Protein AF-A0A101XFD3-F1 (afdb_monomer_lite)

Sequence (467 aa):
MIRPYVAYGTVGGNITLNLTSPAVGLLANLFAKGDLVLVNVSRSEAPVAELLLSYAMARGANVVVYGTNGTRFYLIPMLEMPTNSNYTLVGAAAIRTPYRVAVLVGPVSLEGLPNLFRNWLASIETAKGDKPSTNLDPSYQNWDPCYVTYANDFSASQGSNSIYTSGNYIFLWGMQALASQGAHYSYDYGIAAVEDNYGDVFYYDSCILMINHPAISSSSSTVALPAELIGDVAYGYTYSGEVWPGFSVLFYLIGGFDMYKSYEAMGNEVEFNGICYLYTYNAYVADGYGQYEPAPTSSAGSYSIGITLFPEPSISITYTPPSSTGPSISVSTTPYYVNQWQYYAYNITWTFDYTLVSELPNNGVLINGFQVGPSWGAAIFLTNYSPGNTYWFYLPFNAEVETFCWSAWANMVWIVGLATSSSNTVSISIAYFGYPPFQQPNAPSGSWISGYSIQCINGNVSLSGPS

pLDDT: mean 73.15, std 19.69, range [24.78, 98.0]

Structure (mmCIF, N/CA/C/O backbone):
data_AF-A0A101XFD3-F1
#
_entry.id   AF-A0A101XFD3-F1
#
loop_
_atom_site.group_PDB
_atom_site.id
_atom_site.type_symbol
_atom_site.label_atom_id
_atom_site.label_alt_id
_atom_site.label_comp_id
_atom_site.label_asym_id
_atom_site.label_entity_id
_atom_site.label_seq_id
_atom_site.pdbx_PDB_ins_code
_atom_site.Cartn_x
_atom_site.Cartn_y
_atom_site.Cartn_z
_atom_site.occupancy
_atom_site.B_iso_or_equiv
_atom_site.auth_seq_id
_atom_site.auth_comp_id
_atom_site.auth_asym_id
_atom_site.auth_atom_id
_atom_site.pdbx_PDB_model_num
ATOM 1 N N . MET A 1 1 ? 38.709 -18.671 -20.751 1.00 25.09 1 MET A N 1
ATOM 2 C CA . MET A 1 1 ? 39.008 -19.650 -19.683 1.00 25.09 1 MET A CA 1
ATOM 3 C C . MET A 1 1 ? 40.503 -19.581 -19.377 1.00 25.09 1 MET A C 1
ATOM 5 O O . MET A 1 1 ? 41.295 -20.141 -20.121 1.00 25.09 1 MET A O 1
ATOM 9 N N . ILE A 1 2 ? 40.908 -18.822 -18.356 1.00 24.78 2 ILE A N 1
ATOM 10 C CA . ILE A 1 2 ? 42.291 -18.852 -17.852 1.00 24.78 2 ILE A CA 1
ATOM 11 C C . ILE A 1 2 ? 42.352 -20.040 -16.890 1.00 24.78 2 ILE A C 1
ATOM 13 O O . ILE A 1 2 ? 41.483 -20.153 -16.032 1.00 24.78 2 ILE A O 1
ATOM 17 N N . ARG A 1 3 ? 43.325 -20.944 -17.045 1.00 25.77 3 ARG A N 1
ATOM 18 C CA . ARG A 1 3 ? 43.611 -21.994 -16.055 1.00 25.77 3 ARG A CA 1
ATOM 19 C C . ARG A 1 3 ? 44.731 -21.486 -15.142 1.00 25.77 3 ARG A C 1
ATOM 21 O O . ARG A 1 3 ? 45.897 -21.671 -15.491 1.00 25.77 3 ARG A O 1
ATOM 28 N N . PRO A 1 4 ? 44.433 -20.780 -14.037 1.00 30.53 4 PRO A N 1
ATOM 29 C CA . PRO A 1 4 ? 45.469 -20.395 -13.093 1.00 30.53 4 PRO A CA 1
ATOM 30 C C . PRO A 1 4 ? 46.061 -21.663 -12.471 1.00 30.53 4 PRO A C 1
ATOM 32 O O . PRO A 1 4 ? 45.347 -22.470 -11.884 1.00 30.53 4 PRO A O 1
ATOM 35 N N . TYR A 1 5 ? 47.369 -21.851 -12.630 1.00 33.66 5 TYR A N 1
ATOM 36 C CA . TYR A 1 5 ? 48.100 -22.947 -12.006 1.00 33.66 5 TYR A CA 1
ATOM 37 C C . TYR A 1 5 ? 48.745 -22.444 -10.714 1.00 33.66 5 TYR A C 1
ATOM 39 O O . TYR A 1 5 ? 49.580 -21.533 -10.727 1.00 33.66 5 TYR A O 1
ATOM 47 N N . VAL A 1 6 ? 48.349 -23.031 -9.587 1.00 39.84 6 VAL A N 1
ATOM 48 C CA . VAL A 1 6 ? 49.018 -22.840 -8.300 1.00 39.84 6 VAL A CA 1
ATOM 49 C C . VAL A 1 6 ? 49.794 -24.112 -8.015 1.00 39.84 6 VAL A C 1
ATOM 51 O O . VAL A 1 6 ? 49.210 -25.165 -7.781 1.00 39.84 6 VAL A O 1
ATOM 54 N N . ALA A 1 7 ? 51.120 -24.017 -8.075 1.00 32.75 7 ALA A N 1
ATOM 55 C CA . ALA A 1 7 ? 51.985 -25.118 -7.690 1.00 32.75 7 ALA A CA 1
ATOM 56 C C . ALA A 1 7 ? 51.929 -25.277 -6.166 1.00 32.75 7 ALA A C 1
ATOM 58 O O . ALA A 1 7 ? 52.325 -24.365 -5.432 1.00 32.75 7 ALA A O 1
ATOM 59 N N . TYR A 1 8 ? 51.455 -26.433 -5.712 1.00 36.94 8 TYR A N 1
ATOM 60 C CA . TYR A 1 8 ? 51.620 -26.889 -4.341 1.00 36.94 8 TYR A CA 1
ATOM 61 C C . TYR A 1 8 ? 52.379 -28.217 -4.350 1.00 36.94 8 TYR A C 1
ATOM 63 O O . TYR A 1 8 ? 52.243 -29.021 -5.271 1.00 36.94 8 TYR A O 1
ATOM 71 N N . GLY A 1 9 ? 53.227 -28.420 -3.349 1.00 31.39 9 GLY A N 1
ATOM 72 C CA . GLY A 1 9 ? 53.984 -29.656 -3.186 1.00 31.39 9 GLY A CA 1
ATOM 73 C C . GLY A 1 9 ? 53.876 -30.155 -1.756 1.00 31.39 9 GLY A C 1
ATOM 74 O O . GLY A 1 9 ? 54.035 -29.380 -0.811 1.00 31.39 9 GLY A O 1
ATOM 75 N N . THR A 1 10 ? 53.618 -31.449 -1.602 1.00 31.73 10 THR A N 1
ATOM 76 C CA . THR A 1 10 ? 53.759 -32.172 -0.336 1.00 31.73 10 THR A CA 1
ATOM 77 C C . THR A 1 10 ? 55.169 -32.734 -0.250 1.00 31.73 10 THR A C 1
ATOM 79 O O . THR A 1 10 ? 55.495 -33.708 -0.925 1.00 31.73 10 THR A O 1
ATOM 82 N N . VAL A 1 11 ? 56.008 -32.133 0.592 1.00 33.75 11 VAL A N 1
ATOM 83 C CA . VAL A 1 11 ? 57.324 -32.686 0.936 1.00 33.75 11 VAL A CA 1
ATOM 84 C C . VAL A 1 11 ? 57.323 -32.963 2.436 1.00 33.75 11 VAL A C 1
ATOM 86 O O . VAL A 1 11 ? 57.213 -32.045 3.243 1.00 33.75 11 VAL A O 1
ATOM 89 N N . GLY A 1 12 ? 57.382 -34.243 2.816 1.00 32.12 12 GLY A N 1
ATOM 90 C CA . GLY A 1 12 ? 57.493 -34.664 4.220 1.00 32.12 12 GLY A CA 1
ATOM 91 C C . GLY A 1 12 ? 56.268 -34.394 5.108 1.00 32.12 12 GLY A C 1
ATOM 92 O O . GLY A 1 12 ? 56.430 -34.264 6.314 1.00 32.12 12 GLY A O 1
ATOM 93 N N . GLY A 1 13 ? 55.060 -34.288 4.541 1.00 39.22 13 GLY A N 1
ATOM 94 C CA . GLY A 1 13 ? 53.826 -34.005 5.296 1.00 39.22 13 GLY A CA 1
ATOM 95 C C . GLY A 1 13 ? 53.503 -32.516 5.471 1.00 39.22 13 GLY A C 1
ATOM 96 O O . GLY A 1 13 ? 52.411 -32.189 5.923 1.00 39.22 13 GLY A O 1
ATOM 97 N N . ASN A 1 14 ? 54.395 -31.617 5.040 1.00 38.84 14 ASN A N 1
ATOM 98 C CA . ASN A 1 14 ? 54.137 -30.179 4.987 1.00 38.84 14 ASN A CA 1
ATOM 99 C C . ASN A 1 14 ? 53.673 -29.760 3.586 1.00 38.84 14 ASN A C 1
ATOM 101 O O . ASN A 1 14 ? 54.286 -30.120 2.576 1.00 38.84 14 ASN A O 1
ATOM 105 N N . ILE A 1 15 ? 52.598 -28.972 3.531 1.00 49.03 15 ILE A N 1
ATOM 106 C CA . ILE A 1 15 ? 52.085 -28.365 2.299 1.00 49.03 15 ILE A CA 1
ATOM 107 C C . ILE A 1 15 ? 52.846 -27.058 2.061 1.00 49.03 15 ILE A C 1
ATOM 109 O O . ILE A 1 15 ? 52.779 -26.141 2.876 1.00 49.03 15 ILE A O 1
ATOM 113 N N . THR A 1 16 ? 53.565 -26.960 0.941 1.00 49.59 16 THR A N 1
ATOM 114 C CA . THR A 1 16 ? 54.242 -25.718 0.531 1.00 49.59 16 THR A CA 1
ATOM 115 C C . THR A 1 16 ? 53.434 -25.033 -0.569 1.00 49.59 16 THR A C 1
ATOM 117 O O . THR A 1 16 ? 53.259 -25.601 -1.647 1.00 49.59 16 THR A O 1
ATOM 120 N N . LEU A 1 17 ? 52.949 -23.815 -0.304 1.00 58.00 17 LEU A N 1
ATOM 121 C CA . LEU A 1 17 ? 52.199 -22.985 -1.254 1.00 58.00 17 LEU A CA 1
ATOM 122 C C . LEU A 1 17 ? 53.104 -21.918 -1.879 1.00 58.00 17 LEU A C 1
ATOM 124 O O . LEU A 1 17 ? 53.725 -21.130 -1.164 1.00 58.00 17 LEU A O 1
ATOM 128 N N . ASN A 1 18 ? 53.140 -21.832 -3.213 1.00 63.00 18 ASN A N 1
ATOM 129 C CA . ASN A 1 18 ? 53.831 -20.736 -3.890 1.00 63.00 18 ASN A CA 1
ATOM 130 C C . ASN A 1 18 ? 52.959 -19.468 -3.947 1.00 63.00 18 ASN A C 1
ATOM 132 O O . ASN A 1 18 ? 52.236 -19.214 -4.915 1.00 63.00 18 ASN A O 1
ATOM 136 N N . LEU A 1 19 ? 53.079 -18.642 -2.911 1.00 61.69 19 LEU A N 1
ATOM 137 C CA . LEU A 1 19 ? 52.326 -17.397 -2.745 1.00 61.69 19 LEU A CA 1
ATOM 138 C C . LEU A 1 19 ? 52.784 -16.252 -3.673 1.00 61.69 19 LEU A C 1
ATOM 140 O O . LEU A 1 19 ? 52.109 -15.223 -3.766 1.00 61.69 19 LEU A O 1
ATOM 144 N N . THR A 1 20 ? 53.901 -16.420 -4.392 1.00 61.50 20 THR A N 1
ATOM 145 C CA . THR A 1 20 ? 54.381 -15.466 -5.410 1.00 61.50 20 THR A CA 1
ATOM 146 C C . THR A 1 20 ? 53.919 -15.825 -6.824 1.00 61.50 20 THR A C 1
ATOM 148 O O . THR A 1 20 ? 54.236 -15.102 -7.769 1.00 61.50 20 THR A O 1
ATOM 151 N N . SER A 1 21 ? 53.127 -16.897 -6.982 1.00 67.06 21 SER A N 1
ATOM 152 C CA . SER A 1 21 ? 52.551 -17.288 -8.272 1.00 67.06 21 SER A CA 1
ATOM 153 C C . SER A 1 21 ? 51.737 -16.141 -8.903 1.00 67.06 21 SER A C 1
ATOM 155 O O . SER A 1 21 ? 50.968 -15.474 -8.197 1.00 67.06 21 SER A O 1
ATOM 157 N N . PRO A 1 22 ? 51.813 -15.943 -10.236 1.00 64.81 22 PRO A N 1
ATOM 158 C CA . PRO A 1 22 ? 50.958 -14.999 -10.959 1.00 64.81 22 PRO A CA 1
ATOM 159 C C . PRO A 1 22 ? 49.460 -15.211 -10.700 1.00 64.81 22 PRO A C 1
ATOM 161 O O . PRO A 1 22 ? 48.698 -14.248 -10.682 1.00 64.81 22 PRO A O 1
ATOM 164 N N . ALA A 1 23 ? 49.040 -16.451 -10.424 1.00 66.25 23 ALA A N 1
ATOM 165 C CA . ALA A 1 23 ? 47.665 -16.779 -10.055 1.00 66.25 23 ALA A CA 1
ATOM 166 C C . ALA A 1 23 ? 47.224 -16.100 -8.746 1.00 66.25 23 ALA A C 1
ATOM 168 O O . ALA A 1 23 ? 46.104 -15.604 -8.665 1.00 66.25 23 ALA A O 1
ATOM 169 N N . VAL A 1 24 ? 48.112 -15.999 -7.749 1.00 71.69 24 VAL A N 1
ATOM 170 C CA . VAL A 1 24 ? 47.831 -15.281 -6.492 1.00 71.69 24 VAL A CA 1
ATOM 171 C C . VAL A 1 24 ? 47.708 -13.779 -6.749 1.00 71.69 24 VAL A C 1
ATOM 173 O O . VAL A 1 24 ? 46.873 -13.119 -6.141 1.00 71.69 24 VAL A O 1
ATOM 176 N N . GLY A 1 25 ? 48.503 -13.236 -7.677 1.00 68.75 25 GLY A N 1
ATOM 177 C CA . GLY A 1 25 ? 48.381 -11.843 -8.116 1.00 68.75 25 GLY A CA 1
ATOM 178 C C . GLY A 1 25 ? 47.049 -11.555 -8.815 1.00 68.75 25 GLY A C 1
ATOM 179 O O . GLY A 1 25 ? 46.427 -10.531 -8.548 1.00 68.75 25 GLY A O 1
ATOM 180 N N . LEU A 1 26 ? 46.579 -12.478 -9.659 1.00 72.94 26 LEU A N 1
ATOM 181 C CA . LEU A 1 26 ? 45.269 -12.380 -10.307 1.00 72.94 26 LEU A CA 1
ATOM 182 C C . LEU A 1 26 ? 44.128 -12.432 -9.285 1.00 72.94 26 LEU A C 1
ATOM 184 O O . LEU A 1 26 ? 43.262 -11.564 -9.309 1.00 72.94 26 LEU A O 1
ATOM 188 N N . LEU A 1 27 ? 44.161 -13.389 -8.353 1.00 71.31 27 LEU A N 1
ATOM 189 C CA . LEU A 1 27 ? 43.172 -13.501 -7.277 1.00 71.31 27 LEU A CA 1
ATOM 190 C C . LEU A 1 27 ? 43.157 -12.257 -6.379 1.00 71.31 27 LEU A C 1
ATOM 192 O O . LEU A 1 27 ? 42.094 -11.717 -6.092 1.00 71.31 27 LEU A O 1
ATOM 196 N N . ALA A 1 28 ? 44.329 -11.750 -5.991 1.00 71.19 28 ALA A N 1
ATOM 197 C CA . ALA A 1 28 ? 44.433 -10.527 -5.200 1.00 71.19 28 ALA A CA 1
ATOM 198 C C . ALA A 1 28 ? 43.849 -9.307 -5.933 1.00 71.19 28 ALA A C 1
ATOM 200 O O . ALA A 1 28 ? 43.202 -8.474 -5.302 1.00 71.19 28 ALA A O 1
ATOM 201 N N . ASN A 1 29 ? 44.026 -9.212 -7.255 1.00 65.62 29 ASN A N 1
ATOM 202 C CA . ASN A 1 29 ? 43.430 -8.144 -8.061 1.00 65.62 29 ASN A CA 1
ATOM 203 C C . ASN A 1 29 ? 41.900 -8.248 -8.153 1.00 65.62 29 ASN A C 1
ATOM 205 O O . ASN A 1 29 ? 41.243 -7.212 -8.164 1.00 65.62 29 ASN A O 1
ATOM 209 N N . LEU A 1 30 ? 41.340 -9.462 -8.208 1.00 65.88 30 LEU A N 1
ATOM 210 C CA . LEU A 1 30 ? 39.887 -9.686 -8.163 1.00 65.88 30 LEU A CA 1
ATOM 211 C C . LEU A 1 30 ? 39.318 -9.245 -6.804 1.00 65.88 30 LEU A C 1
ATOM 213 O O . LEU A 1 30 ? 38.398 -8.435 -6.738 1.00 65.88 30 LEU A O 1
ATOM 217 N N . PHE A 1 31 ? 39.949 -9.650 -5.698 1.00 66.56 31 PHE A N 1
ATOM 218 C CA . PHE A 1 31 ? 39.532 -9.209 -4.362 1.00 66.56 31 PHE A CA 1
ATOM 219 C C . PHE A 1 31 ? 39.714 -7.707 -4.124 1.00 66.56 31 PHE A C 1
ATOM 221 O O . PHE A 1 31 ? 38.903 -7.091 -3.439 1.00 66.56 31 PHE A O 1
ATOM 228 N N . ALA A 1 32 ? 40.746 -7.085 -4.702 1.00 63.41 32 ALA A N 1
ATOM 229 C CA . ALA A 1 32 ? 40.927 -5.637 -4.629 1.00 63.41 32 ALA A CA 1
ATOM 230 C C . ALA A 1 32 ? 39.771 -4.863 -5.292 1.00 63.41 32 ALA A C 1
ATOM 232 O O . ALA A 1 32 ? 39.490 -3.740 -4.876 1.00 63.41 32 ALA A O 1
ATOM 233 N N . LYS A 1 33 ? 39.103 -5.473 -6.280 1.00 59.66 33 LYS A N 1
ATOM 234 C CA . LYS A 1 33 ? 37.922 -4.940 -6.973 1.00 59.66 33 LYS A CA 1
ATOM 235 C C . LYS A 1 33 ? 36.595 -5.306 -6.303 1.00 59.66 33 LYS A C 1
ATOM 237 O O . LYS A 1 33 ? 35.566 -4.795 -6.722 1.00 59.66 33 LYS A O 1
ATOM 242 N N . GLY A 1 34 ? 36.629 -6.139 -5.262 1.00 55.62 34 GLY A N 1
ATOM 243 C CA . GLY A 1 34 ? 35.434 -6.606 -4.565 1.00 55.62 34 GLY A CA 1
ATOM 244 C C . GLY A 1 34 ? 34.725 -7.766 -5.262 1.00 55.62 34 GLY A C 1
ATOM 245 O O . GLY A 1 34 ? 33.536 -7.933 -5.039 1.00 55.62 34 GLY A O 1
ATOM 246 N N . ASP A 1 35 ? 35.417 -8.555 -6.090 1.00 56.41 35 ASP A N 1
ATOM 247 C CA . ASP A 1 35 ? 34.824 -9.708 -6.781 1.00 56.41 35 ASP A CA 1
ATOM 248 C C . ASP A 1 35 ? 34.664 -10.930 -5.847 1.00 56.41 35 ASP A C 1
ATOM 250 O O . ASP A 1 35 ? 35.516 -11.195 -4.991 1.00 56.41 35 ASP A O 1
ATOM 254 N N . LEU A 1 36 ? 33.602 -11.723 -6.056 1.00 60.91 36 LEU A N 1
ATOM 255 C CA . LEU A 1 36 ? 33.436 -13.049 -5.446 1.00 60.91 36 LEU A CA 1
ATOM 256 C C . LEU A 1 36 ? 34.249 -14.066 -6.232 1.00 60.91 36 LEU A C 1
ATOM 258 O O . LEU A 1 36 ? 34.088 -14.209 -7.446 1.00 60.91 36 LEU A O 1
ATOM 262 N N . VAL A 1 37 ? 35.074 -14.827 -5.521 1.00 67.31 37 VAL A N 1
ATOM 263 C CA . VAL A 1 37 ? 35.827 -15.931 -6.110 1.00 67.31 37 VAL A CA 1
ATOM 264 C C . VAL A 1 37 ? 35.301 -17.246 -5.556 1.00 67.31 37 VAL A C 1
ATOM 266 O O . VAL A 1 37 ? 35.309 -17.476 -4.346 1.00 67.31 37 VAL A O 1
ATOM 269 N N . LEU A 1 38 ? 34.883 -18.123 -6.466 1.00 61.62 38 LEU A N 1
ATOM 270 C CA . LEU A 1 38 ? 34.472 -19.490 -6.167 1.00 61.62 38 LEU A CA 1
ATOM 271 C C . LEU A 1 38 ? 35.517 -20.457 -6.721 1.00 61.62 38 LEU A C 1
ATOM 273 O O . LEU A 1 38 ? 35.857 -20.394 -7.906 1.00 61.62 38 LEU A O 1
ATOM 277 N N . VAL A 1 39 ? 36.011 -21.364 -5.880 1.00 66.50 39 VAL A N 1
ATOM 278 C CA . VAL A 1 39 ? 36.943 -22.414 -6.303 1.00 66.50 39 VAL A CA 1
ATOM 279 C C . VAL A 1 39 ? 36.344 -23.769 -5.973 1.00 66.50 39 VAL A C 1
ATOM 281 O O . VAL A 1 39 ? 36.038 -24.076 -4.822 1.00 66.50 39 VAL A O 1
ATOM 284 N N . ASN A 1 40 ? 36.175 -24.584 -7.010 1.00 61.56 40 ASN A N 1
ATOM 285 C CA . ASN A 1 40 ? 35.785 -25.975 -6.857 1.00 61.56 40 ASN A CA 1
ATOM 286 C C . ASN A 1 40 ? 37.046 -26.819 -6.656 1.00 61.56 40 ASN A C 1
ATOM 288 O O . ASN A 1 40 ? 37.912 -26.843 -7.533 1.00 61.56 40 ASN A O 1
ATOM 292 N N . VAL A 1 41 ? 37.149 -27.492 -5.513 1.00 62.56 41 VAL A N 1
ATOM 293 C CA . VAL A 1 41 ? 38.296 -28.335 -5.166 1.00 62.56 41 VAL A CA 1
ATOM 294 C C . VAL A 1 41 ? 37.852 -29.676 -4.605 1.00 62.56 41 VAL A C 1
ATOM 296 O O . VAL A 1 41 ? 36.735 -29.839 -4.103 1.00 62.56 41 VAL A O 1
ATOM 299 N N . SER A 1 42 ? 38.747 -30.659 -4.687 1.00 57.31 42 SER A N 1
ATOM 300 C CA . SER A 1 42 ? 38.541 -31.929 -3.999 1.00 57.31 42 SER A CA 1
ATOM 301 C C . SER A 1 42 ? 38.591 -31.730 -2.480 1.00 57.31 42 SER A C 1
ATOM 303 O O . SER A 1 42 ? 39.244 -30.814 -1.973 1.00 57.31 42 SER A O 1
ATOM 305 N N . ARG A 1 43 ? 37.936 -32.616 -1.724 1.00 61.44 43 ARG A N 1
ATOM 306 C CA . ARG A 1 43 ? 37.908 -32.563 -0.251 1.00 61.44 43 ARG A CA 1
ATOM 307 C C . ARG A 1 43 ? 39.304 -32.463 0.382 1.00 61.44 43 ARG A C 1
ATOM 309 O O . ARG A 1 43 ? 39.485 -31.725 1.344 1.00 61.44 43 ARG A O 1
ATOM 316 N N . SER A 1 44 ? 40.287 -33.187 -0.153 1.00 61.78 44 SER A N 1
ATOM 317 C CA . SER A 1 44 ? 41.676 -33.170 0.332 1.00 61.78 44 SER A CA 1
ATOM 318 C C . SER A 1 44 ? 42.399 -31.842 0.086 1.00 61.78 44 SER A C 1
ATOM 320 O O . SER A 1 44 ? 43.366 -31.537 0.775 1.00 61.78 44 SER A O 1
ATOM 322 N N . GLU A 1 45 ? 41.935 -31.049 -0.879 1.00 62.50 45 GLU A N 1
ATOM 323 C CA . GLU A 1 45 ? 42.518 -29.761 -1.267 1.00 62.50 45 GLU A CA 1
ATOM 324 C C . GLU A 1 45 ? 41.750 -28.567 -0.678 1.00 62.50 45 GLU A C 1
ATOM 326 O O . GLU A 1 45 ? 42.222 -27.435 -0.770 1.00 62.50 45 GLU A O 1
ATOM 331 N N . ALA A 1 46 ? 40.601 -28.799 -0.035 1.00 61.53 46 ALA A N 1
ATOM 332 C CA . ALA A 1 46 ? 39.763 -27.752 0.545 1.00 61.53 46 ALA A CA 1
ATOM 333 C C . ALA A 1 46 ? 40.505 -26.859 1.567 1.00 61.53 46 ALA A C 1
ATOM 335 O O . ALA A 1 46 ? 40.431 -25.638 1.417 1.00 61.53 46 ALA A O 1
ATOM 336 N N . PRO A 1 47 ? 41.314 -27.394 2.510 1.00 59.81 47 PRO A N 1
ATOM 337 C CA . PRO A 1 47 ? 42.107 -26.553 3.416 1.00 59.81 47 PRO A CA 1
ATOM 338 C C . PRO A 1 47 ? 43.171 -25.715 2.689 1.00 59.81 47 PRO A C 1
ATOM 340 O O . PRO A 1 47 ? 43.504 -24.607 3.102 1.00 59.81 47 PRO A O 1
ATOM 343 N N . VAL A 1 48 ? 43.708 -26.233 1.578 1.00 66.69 48 VAL A N 1
ATOM 344 C CA . VAL A 1 48 ? 44.718 -25.545 0.759 1.00 66.69 48 VAL A CA 1
ATOM 345 C C . VAL A 1 48 ? 44.081 -24.413 -0.045 1.00 66.69 48 VAL A C 1
ATOM 347 O O . VAL A 1 48 ? 44.656 -23.329 -0.144 1.00 66.69 48 VAL A O 1
ATOM 350 N N . ALA A 1 49 ? 42.889 -24.648 -0.594 1.00 68.44 49 ALA A N 1
ATOM 351 C CA . ALA A 1 49 ? 42.113 -23.651 -1.320 1.00 68.44 49 ALA A CA 1
ATOM 352 C C . ALA A 1 49 ? 41.662 -22.511 -0.404 1.00 68.44 49 ALA A C 1
ATOM 354 O O . ALA A 1 49 ? 41.797 -21.349 -0.775 1.00 68.44 49 ALA A O 1
ATOM 355 N N . GLU A 1 50 ? 41.198 -22.833 0.803 1.00 64.69 50 GLU A N 1
ATOM 356 C CA . GLU A 1 50 ? 40.839 -21.844 1.817 1.00 64.69 50 GLU A CA 1
ATOM 357 C C . GLU A 1 50 ? 42.046 -20.979 2.197 1.00 64.69 50 GLU A C 1
ATOM 359 O O . GLU A 1 50 ? 41.981 -19.756 2.108 1.00 64.69 50 GLU A O 1
ATOM 364 N N . LEU A 1 51 ? 43.186 -21.601 2.516 1.00 66.75 51 LEU A N 1
ATOM 365 C CA . LEU A 1 51 ? 44.417 -20.890 2.868 1.00 66.75 51 LEU A CA 1
ATOM 366 C C . LEU A 1 51 ? 44.909 -19.979 1.729 1.00 66.75 51 LEU A C 1
ATOM 368 O O . LEU A 1 51 ? 45.331 -18.845 1.968 1.00 66.75 51 LEU A O 1
ATOM 372 N N . LEU A 1 52 ? 44.831 -20.454 0.483 1.00 72.69 52 LEU A N 1
ATOM 373 C CA . LEU A 1 52 ? 45.188 -19.685 -0.707 1.00 72.69 52 LEU A CA 1
ATOM 374 C C . LEU A 1 52 ? 44.249 -18.488 -0.920 1.00 72.69 52 LEU A C 1
ATOM 376 O O . LEU A 1 52 ? 44.729 -17.385 -1.192 1.00 72.69 52 LEU A O 1
ATOM 380 N N . LEU A 1 53 ? 42.935 -18.699 -0.809 1.00 72.94 53 LEU A N 1
ATOM 381 C CA . LEU A 1 53 ? 41.929 -17.651 -0.973 1.00 72.94 53 LEU A CA 1
ATOM 382 C C . LEU A 1 53 ? 42.035 -16.616 0.145 1.00 72.94 53 LEU A C 1
ATOM 384 O O . LEU A 1 53 ? 42.096 -15.428 -0.157 1.00 72.94 53 LEU A O 1
ATOM 388 N N . SER A 1 54 ? 42.175 -17.044 1.401 1.00 65.38 54 SER A N 1
ATOM 389 C CA . SER A 1 54 ? 42.399 -16.168 2.554 1.00 65.38 54 SER A CA 1
ATOM 390 C C . SER A 1 54 ? 43.679 -15.340 2.401 1.00 65.38 54 SER A C 1
ATOM 392 O O . SER A 1 54 ? 43.665 -14.137 2.659 1.00 65.38 54 SER A O 1
ATOM 394 N N . TYR A 1 55 ? 44.778 -15.928 1.911 1.00 69.12 55 TYR A N 1
ATOM 395 C CA . TYR A 1 55 ? 46.015 -15.183 1.651 1.00 69.12 55 TYR A CA 1
ATOM 396 C C . TYR A 1 55 ? 45.877 -14.183 0.493 1.00 69.12 55 TYR A C 1
ATOM 398 O O . TYR A 1 55 ? 46.268 -13.020 0.623 1.00 69.12 55 TYR A O 1
ATOM 406 N N . ALA A 1 56 ? 45.327 -14.611 -0.647 1.00 72.81 56 ALA A N 1
ATOM 407 C CA . ALA A 1 56 ? 45.134 -13.745 -1.811 1.00 72.81 56 ALA A CA 1
ATOM 408 C C . ALA A 1 56 ? 44.168 -12.593 -1.501 1.00 72.81 56 ALA A C 1
ATOM 410 O O . ALA A 1 56 ? 44.402 -11.459 -1.920 1.00 72.81 56 ALA A O 1
ATOM 411 N N . MET A 1 57 ? 43.133 -12.874 -0.712 1.00 69.56 57 MET A N 1
ATOM 412 C CA . MET A 1 57 ? 42.187 -11.900 -0.190 1.00 69.56 57 MET A CA 1
ATOM 413 C C . MET A 1 57 ? 42.882 -10.905 0.735 1.00 69.56 57 MET A C 1
ATOM 415 O O . MET A 1 57 ? 42.812 -9.710 0.471 1.00 69.56 57 MET A O 1
ATOM 419 N N . ALA A 1 58 ? 43.623 -11.356 1.752 1.00 65.06 58 ALA A N 1
ATOM 420 C CA . ALA A 1 58 ? 44.314 -10.452 2.672 1.00 65.06 58 ALA A CA 1
ATOM 421 C C . ALA A 1 58 ? 45.327 -9.554 1.937 1.00 65.06 58 ALA A C 1
ATOM 423 O O . ALA A 1 58 ? 45.452 -8.365 2.249 1.00 65.06 58 ALA A O 1
ATOM 424 N N . ARG A 1 59 ? 45.980 -10.091 0.895 1.00 70.62 59 ARG A N 1
ATOM 425 C CA . ARG A 1 59 ? 46.846 -9.344 -0.026 1.00 70.62 59 ARG A CA 1
ATOM 426 C C . ARG A 1 59 ? 46.081 -8.311 -0.860 1.00 70.62 59 ARG A C 1
ATOM 428 O O . ARG A 1 59 ? 46.532 -7.174 -0.949 1.00 70.62 59 ARG A O 1
ATOM 435 N N . GLY A 1 60 ? 44.945 -8.677 -1.453 1.00 66.75 60 GLY A N 1
ATOM 436 C CA . GLY A 1 60 ? 44.106 -7.773 -2.254 1.00 66.75 60 GLY A CA 1
ATOM 437 C C . GLY A 1 60 ? 43.393 -6.699 -1.423 1.00 66.75 60 GLY A C 1
ATOM 438 O O . GLY A 1 60 ? 43.264 -5.552 -1.850 1.00 66.75 60 GLY A O 1
ATOM 439 N N . ALA A 1 61 ? 42.985 -7.049 -0.204 1.00 63.59 61 ALA A N 1
ATOM 440 C CA . ALA A 1 61 ? 42.301 -6.189 0.754 1.00 63.59 61 ALA A CA 1
ATOM 441 C C . ALA A 1 61 ? 43.256 -5.301 1.582 1.00 63.59 61 ALA A C 1
ATOM 443 O O . ALA A 1 61 ? 42.816 -4.320 2.186 1.00 63.59 61 ALA A O 1
ATOM 444 N N . ASN A 1 62 ? 44.562 -5.594 1.557 1.00 67.38 62 ASN A N 1
ATOM 445 C CA . ASN A 1 62 ? 45.609 -4.963 2.369 1.00 67.38 62 ASN A CA 1
ATOM 446 C C . ASN A 1 62 ? 45.380 -5.103 3.890 1.00 67.38 62 ASN A C 1
ATOM 448 O O . ASN A 1 62 ? 45.619 -4.173 4.659 1.00 67.38 62 ASN A O 1
ATOM 452 N N . VAL A 1 63 ? 44.909 -6.276 4.326 1.00 60.88 63 VAL A N 1
ATOM 453 C CA . VAL A 1 63 ? 44.695 -6.602 5.746 1.00 60.88 63 VAL A CA 1
ATOM 454 C C . VAL A 1 63 ? 46.011 -7.103 6.338 1.00 60.88 63 VAL A C 1
ATOM 456 O O . VAL A 1 63 ? 46.355 -8.281 6.222 1.00 60.88 63 VAL A O 1
ATOM 459 N N . VAL A 1 64 ? 46.772 -6.184 6.937 1.00 62.00 64 VAL A N 1
ATOM 460 C CA . VAL A 1 64 ? 48.134 -6.436 7.427 1.00 62.00 64 VAL A CA 1
ATOM 461 C C . VAL A 1 64 ? 48.302 -6.122 8.911 1.00 62.00 64 VAL A C 1
ATOM 463 O O . VAL A 1 64 ? 47.721 -5.176 9.437 1.00 62.00 64 VAL A O 1
ATOM 466 N N . VAL A 1 65 ? 49.171 -6.885 9.564 1.00 51.22 65 VAL A N 1
ATOM 467 C CA . VAL A 1 65 ? 49.752 -6.597 10.874 1.00 51.22 65 VAL A CA 1
ATOM 468 C C . VAL A 1 65 ? 51.239 -6.338 10.679 1.00 51.22 65 VAL A C 1
ATOM 470 O O . VAL A 1 65 ? 51.921 -7.045 9.935 1.00 51.22 65 VAL A O 1
ATOM 473 N N . TYR A 1 66 ? 51.747 -5.303 11.339 1.00 51.66 66 TYR A N 1
ATOM 474 C CA . TYR A 1 66 ? 53.157 -4.943 11.287 1.00 51.66 66 TYR A CA 1
ATOM 475 C C . TYR A 1 66 ? 53.890 -5.586 12.460 1.00 51.66 66 TYR A C 1
ATOM 477 O O . TYR A 1 66 ? 53.515 -5.392 13.615 1.00 51.66 66 TYR A O 1
ATOM 485 N N . GLY A 1 67 ? 54.935 -6.360 12.165 1.00 48.09 67 GLY A N 1
ATOM 486 C CA . GLY A 1 67 ? 55.846 -6.846 13.197 1.00 48.09 67 GLY A CA 1
ATOM 487 C C . GLY A 1 67 ? 56.797 -5.755 13.678 1.00 48.09 67 GLY A C 1
ATOM 488 O O . GLY A 1 67 ? 56.919 -4.691 13.069 1.00 48.09 67 GLY A O 1
ATOM 489 N N . THR A 1 68 ? 57.540 -6.060 14.738 1.00 45.09 68 THR A N 1
ATOM 490 C CA . THR A 1 68 ? 58.458 -5.134 15.422 1.00 45.09 68 THR A CA 1
ATOM 491 C C . THR A 1 68 ? 59.557 -4.523 14.541 1.00 45.09 68 THR A C 1
ATOM 493 O O . THR A 1 68 ? 60.100 -3.488 14.907 1.00 45.09 68 THR A O 1
ATOM 496 N N . ASN A 1 69 ? 59.829 -5.083 13.355 1.00 50.16 69 ASN A N 1
ATOM 497 C CA . ASN A 1 69 ? 60.822 -4.577 12.394 1.00 50.16 69 ASN A CA 1
ATOM 498 C C . ASN A 1 69 ? 60.203 -3.962 11.118 1.00 50.16 69 ASN A C 1
ATOM 500 O O . ASN A 1 69 ? 60.873 -3.856 10.095 1.00 50.16 69 ASN A O 1
ATOM 504 N N . GLY A 1 70 ? 58.910 -3.615 11.129 1.00 49.31 70 GLY A N 1
ATOM 505 C CA . GLY A 1 70 ? 58.206 -3.085 9.950 1.00 49.31 70 GLY A CA 1
ATOM 506 C C . GLY A 1 70 ? 57.834 -4.145 8.903 1.00 49.31 70 GLY A C 1
ATOM 507 O O . GLY A 1 70 ? 57.256 -3.820 7.863 1.00 49.31 70 GLY A O 1
ATOM 508 N N . THR A 1 71 ? 58.123 -5.420 9.178 1.00 47.53 71 THR A N 1
ATOM 509 C CA . THR A 1 71 ? 57.732 -6.560 8.343 1.00 47.53 71 THR A CA 1
ATOM 510 C C . THR A 1 71 ? 56.207 -6.677 8.288 1.00 47.53 71 THR A C 1
ATOM 512 O O . THR A 1 71 ? 55.546 -6.688 9.327 1.00 47.53 71 THR A O 1
ATOM 515 N N . ARG A 1 72 ? 55.650 -6.764 7.073 1.00 49.97 72 ARG A N 1
ATOM 516 C CA . ARG A 1 72 ? 54.206 -6.899 6.830 1.00 49.97 72 ARG A CA 1
ATOM 517 C C . ARG A 1 72 ? 53.786 -8.367 6.897 1.00 49.97 72 ARG A C 1
ATOM 519 O O . ARG A 1 72 ? 54.273 -9.173 6.108 1.00 49.97 72 ARG A O 1
ATOM 526 N N . PHE A 1 73 ? 52.849 -8.687 7.782 1.00 48.78 73 PHE A N 1
ATOM 527 C CA . PHE A 1 73 ? 52.216 -10.001 7.890 1.00 48.78 73 PHE A CA 1
ATOM 528 C C . PHE A 1 73 ? 50.736 -9.883 7.529 1.00 48.78 73 PHE A C 1
ATOM 530 O O . PHE A 1 73 ? 50.084 -8.938 7.955 1.00 48.78 73 PHE A O 1
ATOM 537 N N . TYR A 1 74 ? 50.194 -10.818 6.752 1.00 52.91 74 TYR A N 1
ATOM 538 C CA . TYR A 1 74 ? 48.765 -10.840 6.423 1.00 52.91 74 TYR A CA 1
ATOM 539 C C . TYR A 1 74 ? 48.010 -11.688 7.451 1.00 52.91 74 TYR A C 1
ATOM 541 O O . TYR A 1 74 ? 48.451 -12.795 7.760 1.00 52.91 74 TYR A O 1
ATOM 549 N N . LEU A 1 75 ? 46.893 -11.182 7.984 1.00 46.16 75 LEU A N 1
ATOM 550 C CA . LEU A 1 75 ? 46.025 -11.968 8.870 1.00 46.16 75 LEU A CA 1
ATOM 551 C C . LEU A 1 75 ? 45.188 -12.930 8.027 1.00 46.16 75 LEU A C 1
ATOM 553 O O . LEU A 1 75 ? 44.380 -12.500 7.207 1.00 46.16 75 LEU A O 1
ATOM 557 N N . ILE A 1 76 ? 45.397 -14.225 8.239 1.00 52.22 76 ILE A N 1
ATOM 558 C CA . ILE A 1 76 ? 44.700 -15.301 7.537 1.00 52.22 76 ILE A CA 1
ATOM 559 C C . ILE A 1 76 ? 43.690 -15.906 8.521 1.00 52.22 76 ILE A C 1
ATOM 561 O O . ILE A 1 76 ? 44.118 -16.561 9.474 1.00 52.22 76 ILE A O 1
ATOM 565 N N . PRO A 1 77 ? 42.374 -15.696 8.346 1.00 44.84 77 PRO A N 1
ATOM 566 C CA . PRO A 1 77 ? 41.386 -16.468 9.085 1.00 44.84 77 PRO A CA 1
ATOM 567 C C . PRO A 1 77 ? 41.412 -17.920 8.587 1.00 44.84 77 PRO A C 1
ATOM 569 O O . PRO A 1 77 ? 41.398 -18.163 7.379 1.00 44.84 77 PRO A O 1
ATOM 572 N N . MET A 1 78 ? 41.488 -18.864 9.523 1.00 45.81 78 MET A N 1
ATOM 573 C CA . MET A 1 78 ? 41.323 -20.299 9.282 1.00 45.81 78 MET A CA 1
ATOM 574 C C . MET A 1 78 ? 40.004 -20.714 9.929 1.00 45.81 78 MET A C 1
ATOM 576 O O . MET A 1 78 ? 39.857 -20.559 11.143 1.00 45.81 78 MET A O 1
ATOM 580 N N . LEU A 1 79 ? 39.051 -21.212 9.146 1.00 46.62 79 LEU A N 1
ATOM 581 C CA . LEU A 1 79 ? 37.812 -21.789 9.658 1.00 46.62 79 LEU A CA 1
ATOM 582 C C . LEU A 1 79 ? 37.912 -23.318 9.587 1.00 46.62 79 LEU A C 1
ATOM 584 O O . LEU A 1 79 ? 38.282 -23.891 8.568 1.00 46.62 79 LEU A O 1
ATOM 588 N N . GLU A 1 80 ? 37.595 -24.014 10.681 1.00 44.53 80 GLU A N 1
ATOM 589 C CA . GLU A 1 80 ? 37.492 -25.478 10.654 1.00 44.53 80 GLU A CA 1
ATOM 590 C C . GLU A 1 80 ? 36.228 -25.893 9.886 1.00 44.53 80 GLU A C 1
ATOM 592 O O . GLU A 1 80 ? 35.104 -25.622 10.311 1.00 44.53 80 GLU A O 1
ATOM 597 N N . MET A 1 81 ? 36.400 -26.548 8.733 1.00 50.91 81 MET A N 1
ATOM 598 C CA . MET A 1 81 ? 35.279 -26.962 7.884 1.00 50.91 81 MET A CA 1
ATOM 599 C C . MET A 1 81 ? 34.559 -28.226 8.399 1.00 50.91 81 MET A C 1
ATOM 601 O O . MET A 1 81 ? 35.219 -29.218 8.722 1.00 50.91 81 MET A O 1
ATOM 605 N N . PRO A 1 82 ? 33.209 -28.271 8.372 1.00 46.56 82 PRO A N 1
ATOM 606 C CA . PRO A 1 82 ? 32.443 -29.492 8.621 1.00 46.56 82 PRO A CA 1
ATOM 607 C C . PRO A 1 82 ? 32.597 -30.491 7.456 1.00 46.56 82 PRO A C 1
ATOM 609 O O . PRO A 1 82 ? 32.481 -30.152 6.280 1.00 46.56 82 PRO A O 1
ATOM 612 N N . THR A 1 83 ? 32.887 -31.753 7.778 1.00 48.59 83 THR A N 1
ATOM 613 C CA . THR A 1 83 ? 33.591 -32.711 6.902 1.00 48.59 83 THR A CA 1
ATOM 614 C C . THR A 1 83 ? 32.701 -33.678 6.096 1.00 48.59 83 THR A C 1
ATOM 616 O O . THR A 1 83 ? 33.135 -34.782 5.758 1.00 48.59 83 THR A O 1
ATOM 619 N N . ASN A 1 84 ? 31.478 -33.291 5.721 1.00 49.12 84 ASN A N 1
ATOM 620 C CA . ASN A 1 84 ? 30.458 -34.269 5.299 1.00 49.12 84 ASN A CA 1
ATOM 621 C C . ASN A 1 84 ? 30.223 -34.418 3.769 1.00 49.12 84 ASN A C 1
ATOM 623 O O . ASN A 1 84 ? 29.296 -35.127 3.388 1.00 49.12 84 ASN A O 1
ATOM 627 N N . SER A 1 85 ? 31.039 -33.823 2.880 1.00 51.47 85 SER A N 1
ATOM 628 C CA . SER A 1 85 ? 30.881 -33.921 1.403 1.00 51.47 85 SER A CA 1
ATOM 629 C C . SER A 1 85 ? 32.178 -34.302 0.660 1.00 51.47 85 SER A C 1
ATOM 631 O O . SER A 1 85 ? 33.276 -33.971 1.106 1.00 51.47 85 SER A O 1
ATOM 633 N N . ASN A 1 86 ? 32.061 -34.991 -0.490 1.00 50.59 86 ASN A N 1
ATOM 634 C CA . ASN A 1 86 ? 33.183 -35.413 -1.354 1.00 50.59 86 ASN A CA 1
ATOM 635 C C . ASN A 1 86 ? 33.724 -34.301 -2.278 1.00 50.59 86 ASN A C 1
ATOM 637 O O . ASN A 1 86 ? 34.863 -34.393 -2.737 1.00 50.59 86 ASN A O 1
ATOM 641 N N . TYR A 1 87 ? 32.945 -33.242 -2.505 1.00 48.69 87 TYR A N 1
ATOM 642 C CA . TYR A 1 87 ? 33.366 -32.015 -3.185 1.00 48.69 87 TYR A CA 1
ATOM 643 C C . TYR A 1 87 ? 32.934 -30.821 -2.340 1.00 48.69 87 TYR A C 1
ATOM 645 O O . TYR A 1 87 ? 31.785 -30.767 -1.889 1.00 48.69 87 TYR A O 1
ATOM 653 N N . THR A 1 88 ? 33.846 -29.875 -2.130 1.00 56.66 88 THR A N 1
ATOM 654 C CA . THR A 1 88 ? 33.574 -28.672 -1.343 1.00 56.66 88 THR A CA 1
ATOM 655 C C . THR A 1 88 ? 33.810 -27.469 -2.236 1.00 56.66 88 THR A C 1
ATOM 657 O O . THR A 1 88 ? 34.945 -27.179 -2.614 1.00 56.66 88 THR A O 1
ATOM 660 N N . LEU A 1 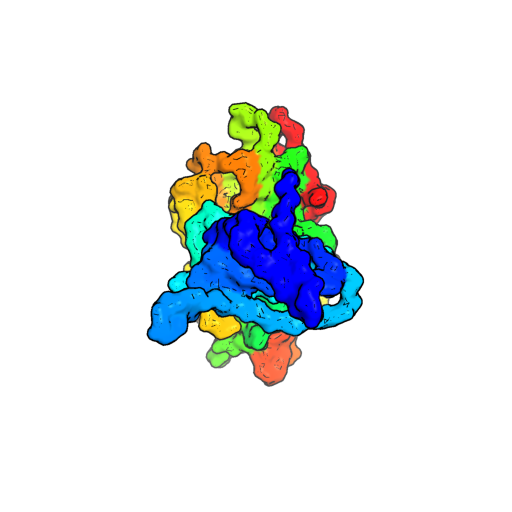89 ? 32.734 -26.773 -2.600 1.00 50.69 89 LEU A N 1
ATOM 661 C CA . LEU A 1 89 ? 32.862 -25.456 -3.203 1.00 50.69 89 LEU A CA 1
ATOM 662 C C . LEU A 1 89 ? 33.242 -24.478 -2.094 1.00 50.69 89 LEU A C 1
ATOM 664 O O . LEU A 1 89 ? 32.517 -24.356 -1.107 1.00 50.69 89 LEU A O 1
ATOM 668 N N . VAL A 1 90 ? 34.376 -23.800 -2.247 1.00 57.09 90 VAL A N 1
ATOM 669 C CA . VAL A 1 90 ? 34.835 -22.791 -1.290 1.00 57.09 90 VAL A CA 1
ATOM 670 C C . VAL A 1 90 ? 34.648 -21.419 -1.920 1.00 57.09 90 VAL A C 1
ATOM 672 O O . VAL A 1 90 ? 35.157 -21.153 -3.014 1.00 57.09 90 VAL A O 1
ATOM 675 N N . GLY A 1 91 ? 33.886 -20.567 -1.238 1.00 57.50 91 GLY A N 1
ATOM 676 C CA . GLY A 1 91 ? 33.695 -19.172 -1.608 1.00 57.50 91 GLY A CA 1
ATOM 677 C C . GLY A 1 91 ? 34.505 -18.260 -0.701 1.00 57.50 91 GLY A C 1
ATOM 678 O O . GLY A 1 91 ? 34.580 -18.488 0.507 1.00 57.50 91 GLY A O 1
ATOM 679 N N . ALA A 1 92 ? 35.106 -17.228 -1.285 1.00 60.16 92 ALA A N 1
ATOM 680 C CA . ALA A 1 92 ? 35.768 -16.171 -0.537 1.00 60.16 92 ALA A CA 1
ATOM 681 C C . ALA A 1 92 ? 35.394 -14.796 -1.093 1.00 60.16 92 ALA A C 1
ATOM 683 O O . ALA A 1 92 ? 35.278 -14.619 -2.307 1.00 60.16 92 ALA A O 1
ATOM 684 N N . ALA A 1 93 ? 35.245 -13.830 -0.191 1.00 56.88 93 ALA A N 1
ATOM 685 C CA . ALA A 1 93 ? 34.967 -12.436 -0.495 1.00 56.88 93 ALA A CA 1
ATOM 686 C C . ALA A 1 93 ? 35.621 -11.508 0.543 1.00 56.88 93 ALA A C 1
ATOM 688 O O . ALA A 1 93 ? 35.629 -11.792 1.745 1.00 56.88 93 ALA A O 1
ATOM 689 N N . ALA A 1 94 ? 36.138 -10.371 0.073 1.00 54.47 94 ALA A N 1
ATOM 690 C CA . ALA A 1 94 ? 36.528 -9.245 0.919 1.00 54.47 94 ALA A CA 1
ATOM 691 C C . ALA A 1 94 ? 35.534 -8.105 0.734 1.00 54.47 94 ALA A C 1
ATOM 693 O O . ALA A 1 94 ? 35.442 -7.529 -0.347 1.00 54.47 94 ALA A O 1
ATOM 694 N N . ILE A 1 95 ? 34.844 -7.745 1.811 1.00 52.31 95 ILE A N 1
ATOM 695 C CA . ILE A 1 95 ? 33.909 -6.625 1.834 1.00 52.31 95 ILE A CA 1
ATOM 696 C C . ILE A 1 95 ? 34.615 -5.454 2.512 1.00 52.31 95 ILE A C 1
ATOM 698 O O . ILE A 1 95 ? 34.905 -5.481 3.710 1.00 52.31 95 ILE A O 1
ATOM 702 N N . ARG A 1 96 ? 34.937 -4.417 1.739 1.00 45.00 96 ARG A N 1
ATOM 703 C CA . ARG A 1 96 ? 35.536 -3.189 2.273 1.00 45.00 96 ARG A CA 1
ATOM 704 C C . ARG A 1 96 ? 34.431 -2.288 2.825 1.00 45.00 96 ARG A C 1
ATOM 706 O O . ARG A 1 96 ? 33.514 -1.934 2.096 1.00 45.00 96 ARG A O 1
ATOM 713 N N . THR A 1 97 ? 34.542 -1.890 4.089 1.00 45.53 97 THR A N 1
ATOM 714 C CA . THR A 1 97 ? 33.664 -0.901 4.733 1.00 45.53 97 THR A CA 1
ATOM 715 C C . THR A 1 97 ? 34.442 0.393 5.019 1.00 45.53 97 THR A C 1
ATOM 717 O O . THR A 1 97 ? 35.677 0.381 4.975 1.00 45.53 97 THR A O 1
ATOM 720 N N . PRO A 1 98 ? 33.771 1.518 5.343 1.00 36.06 98 PRO A N 1
ATOM 721 C CA . PRO A 1 98 ? 34.441 2.790 5.645 1.00 36.06 98 PRO A CA 1
ATOM 722 C C . PRO A 1 98 ? 35.427 2.736 6.823 1.00 36.06 98 PRO A C 1
ATOM 724 O O . PRO A 1 98 ? 36.307 3.587 6.922 1.00 36.06 98 PRO A O 1
ATOM 727 N N . TYR A 1 99 ? 35.307 1.736 7.705 1.00 34.81 99 TYR A N 1
ATOM 728 C CA . TYR A 1 99 ? 36.124 1.636 8.917 1.00 34.81 99 TYR A CA 1
ATOM 729 C C . TYR A 1 99 ? 36.937 0.336 9.021 1.00 34.81 99 TYR A C 1
ATOM 731 O O . TYR A 1 99 ? 37.894 0.305 9.797 1.00 34.81 99 TYR A O 1
ATOM 739 N N . ARG A 1 100 ? 36.590 -0.742 8.290 1.00 42.47 100 ARG A N 1
ATOM 740 C CA . ARG A 1 100 ? 37.254 -2.067 8.352 1.00 42.47 100 ARG A CA 1
ATOM 741 C C . ARG A 1 100 ? 37.101 -2.861 7.045 1.00 42.47 100 ARG A C 1
ATOM 743 O O . ARG A 1 100 ? 36.371 -2.477 6.144 1.00 42.47 100 ARG A O 1
ATOM 750 N N . VAL A 1 101 ? 37.773 -4.007 6.951 1.00 43.47 101 VAL A N 1
ATOM 751 C CA . VAL A 1 101 ? 37.483 -5.040 5.941 1.00 43.47 101 VAL A CA 1
ATOM 752 C C . VAL A 1 101 ? 36.792 -6.202 6.652 1.00 43.47 101 VAL A C 1
ATOM 754 O O . VAL A 1 101 ? 37.358 -6.750 7.597 1.00 43.47 101 VAL A O 1
ATOM 757 N N . ALA A 1 102 ? 35.583 -6.558 6.221 1.00 44.84 102 ALA A N 1
ATOM 758 C CA . ALA A 1 102 ? 34.907 -7.785 6.625 1.00 44.84 102 ALA A CA 1
ATOM 759 C C . ALA A 1 102 ? 35.284 -8.913 5.657 1.00 44.84 102 ALA A C 1
ATOM 761 O O . ALA A 1 102 ? 35.364 -8.714 4.444 1.00 44.84 102 ALA A O 1
ATOM 762 N N . VAL A 1 103 ? 35.556 -10.093 6.207 1.00 51.38 103 VAL A N 1
ATOM 763 C CA . VAL A 1 103 ? 36.064 -11.242 5.457 1.00 51.38 103 VAL A CA 1
ATOM 764 C C . VAL A 1 103 ? 35.068 -12.380 5.570 1.00 51.38 103 VAL A C 1
ATOM 766 O O . VAL A 1 103 ? 34.738 -12.796 6.679 1.00 51.38 103 VAL A O 1
ATOM 769 N N . LEU A 1 104 ? 34.627 -12.892 4.424 1.00 56.50 104 LEU A N 1
ATOM 770 C CA . LEU A 1 104 ? 33.781 -14.074 4.333 1.00 56.50 104 LEU A CA 1
ATOM 771 C C . LEU A 1 104 ? 34.556 -15.146 3.578 1.00 56.50 104 LEU A C 1
ATOM 773 O O . LEU A 1 104 ? 34.899 -14.959 2.413 1.00 56.50 104 LEU A O 1
ATOM 777 N N . VAL A 1 105 ? 34.849 -16.255 4.247 1.00 57.97 105 VAL A N 1
ATOM 778 C CA . VAL A 1 105 ? 35.450 -17.443 3.638 1.00 57.97 105 VAL A CA 1
ATOM 779 C C . VAL A 1 105 ? 34.700 -18.642 4.191 1.00 57.97 105 VAL A C 1
ATOM 781 O O . VAL A 1 105 ? 34.527 -18.742 5.400 1.00 57.97 105 VAL A O 1
ATOM 784 N N . GLY A 1 106 ? 34.197 -19.523 3.333 1.00 57.06 106 GLY A N 1
ATOM 785 C CA . GLY A 1 106 ? 33.456 -20.682 3.819 1.00 57.06 106 GLY A CA 1
ATOM 786 C C . GLY A 1 106 ? 32.938 -21.612 2.728 1.00 57.06 106 GLY A C 1
ATOM 787 O O . GLY A 1 106 ? 33.007 -21.288 1.535 1.00 57.06 106 GLY A O 1
ATOM 788 N N . PRO A 1 107 ? 32.427 -22.790 3.127 1.00 56.34 107 PRO A N 1
ATOM 789 C CA . PRO A 1 107 ? 31.815 -23.729 2.203 1.00 56.34 107 PRO A CA 1
ATOM 790 C C . PRO A 1 107 ? 30.501 -23.164 1.654 1.00 56.34 107 PRO A C 1
ATOM 792 O O . PRO A 1 107 ? 29.671 -22.642 2.397 1.00 56.34 107 PRO A O 1
ATOM 795 N N . VAL A 1 108 ? 30.290 -23.317 0.349 1.00 55.41 108 VAL A N 1
ATOM 796 C CA . VAL A 1 108 ? 29.038 -22.971 -0.329 1.00 55.41 108 VAL A CA 1
ATOM 797 C C . VAL A 1 108 ? 28.331 -24.271 -0.707 1.00 55.41 108 VAL A C 1
ATOM 799 O O . VAL A 1 108 ? 28.873 -25.085 -1.457 1.00 55.41 108 VAL A O 1
ATOM 802 N N . SER A 1 109 ? 27.118 -24.479 -0.188 1.00 54.44 109 SER A N 1
ATOM 803 C CA . SER A 1 109 ? 26.268 -25.590 -0.636 1.00 54.44 109 SER A CA 1
ATOM 804 C C . SER A 1 109 ? 25.864 -25.379 -2.094 1.00 54.44 109 SER A C 1
ATOM 806 O O . SER A 1 109 ? 25.497 -24.266 -2.475 1.00 54.44 109 SER A O 1
ATOM 808 N N . LEU A 1 110 ? 25.877 -26.447 -2.898 1.00 49.47 110 LEU A N 1
ATOM 809 C CA . LEU A 1 110 ? 25.450 -26.384 -4.298 1.00 49.47 110 LEU A CA 1
ATOM 810 C C . LEU A 1 110 ? 23.990 -25.924 -4.442 1.00 49.47 110 LEU A C 1
ATOM 812 O O . LEU A 1 110 ? 23.675 -25.169 -5.354 1.00 49.47 110 LEU A O 1
ATOM 816 N N . GLU A 1 111 ? 23.128 -26.311 -3.501 1.00 41.50 111 GLU A N 1
ATOM 817 C CA . GLU A 1 111 ? 21.723 -25.880 -3.437 1.00 41.50 111 GLU A CA 1
ATOM 818 C C . GLU A 1 111 ? 21.581 -24.398 -3.046 1.00 41.50 111 GLU A C 1
ATOM 820 O O . GLU A 1 111 ? 20.597 -23.751 -3.388 1.00 41.50 111 GLU A O 1
ATOM 825 N N . GLY A 1 112 ? 22.587 -23.833 -2.370 1.00 41.84 112 GLY A N 1
ATOM 826 C CA . GLY A 1 112 ? 22.629 -22.431 -1.953 1.00 41.84 112 GLY A CA 1
ATOM 827 C C . GLY A 1 112 ? 23.237 -21.474 -2.984 1.00 41.84 112 GLY A C 1
ATOM 828 O O . GLY A 1 112 ? 23.177 -20.263 -2.774 1.00 41.84 112 GLY A O 1
ATOM 829 N N . LEU A 1 113 ? 23.804 -21.978 -4.094 1.00 44.03 113 LEU A N 1
ATOM 830 C CA . LEU A 1 113 ? 24.392 -21.147 -5.159 1.00 44.03 113 LEU A CA 1
ATOM 831 C C . LEU A 1 113 ? 23.436 -20.067 -5.684 1.00 44.03 113 LEU A C 1
ATOM 833 O O . LEU A 1 113 ? 23.878 -18.927 -5.809 1.00 44.03 113 LEU A O 1
ATOM 837 N N . PRO A 1 114 ? 22.164 -20.378 -6.011 1.00 43.66 114 PRO A N 1
ATOM 838 C CA . PRO A 1 114 ? 21.251 -19.384 -6.569 1.00 43.66 114 PRO A CA 1
ATOM 839 C C . PRO A 1 114 ? 21.016 -18.210 -5.614 1.00 43.66 114 PRO A C 1
ATOM 841 O O . PRO A 1 114 ? 21.026 -17.063 -6.049 1.00 43.66 114 PRO A O 1
ATOM 844 N N . ASN A 1 115 ? 20.891 -18.483 -4.312 1.00 42.69 115 ASN A N 1
ATOM 845 C CA . ASN A 1 115 ? 20.725 -17.451 -3.286 1.00 42.69 115 ASN A CA 1
ATOM 846 C C . ASN A 1 115 ? 22.016 -16.661 -3.054 1.00 42.69 115 ASN A C 1
ATOM 848 O O . ASN A 1 115 ? 21.967 -15.442 -2.917 1.00 42.69 115 ASN A O 1
ATOM 852 N N . LEU A 1 116 ? 23.178 -17.325 -3.071 1.00 44.72 116 LEU A N 1
ATOM 853 C CA . LEU A 1 116 ? 24.471 -16.645 -3.001 1.00 44.72 116 LEU A CA 1
ATOM 854 C C . LEU A 1 116 ? 24.647 -15.686 -4.187 1.00 44.72 116 LEU A C 1
ATOM 856 O O . LEU A 1 116 ? 25.019 -14.535 -3.986 1.00 44.72 116 LEU A O 1
ATOM 860 N N . PHE A 1 117 ? 24.347 -16.135 -5.410 1.00 46.75 117 PHE A N 1
ATOM 861 C CA . PHE A 1 117 ? 24.433 -15.297 -6.603 1.00 46.75 117 PHE A CA 1
ATOM 862 C C . PHE A 1 117 ? 23.415 -14.162 -6.591 1.00 46.75 117 PHE A C 1
ATOM 864 O O . PHE A 1 117 ? 23.806 -13.049 -6.913 1.00 46.75 117 PHE A O 1
ATOM 871 N N . ARG A 1 118 ? 22.160 -14.397 -6.177 1.00 40.28 118 ARG A N 1
ATOM 872 C CA . ARG A 1 118 ? 21.150 -13.333 -6.032 1.00 40.28 118 ARG A CA 1
ATOM 873 C C . ARG A 1 118 ? 21.598 -12.266 -5.036 1.00 40.28 118 ARG A C 1
ATOM 875 O O . ARG A 1 118 ? 21.618 -11.096 -5.388 1.00 40.28 118 ARG A O 1
ATOM 882 N N . ASN A 1 119 ? 22.053 -12.660 -3.849 1.00 43.38 119 ASN A N 1
ATOM 883 C CA . ASN A 1 119 ? 22.492 -11.714 -2.818 1.00 43.38 119 ASN A CA 1
ATOM 884 C C . ASN A 1 119 ? 23.778 -10.970 -3.217 1.00 43.38 119 ASN A C 1
ATOM 886 O O . ASN A 1 119 ? 23.951 -9.788 -2.913 1.00 43.38 119 ASN A O 1
ATOM 890 N N . TRP A 1 120 ? 24.683 -11.653 -3.920 1.00 42.22 120 TRP A N 1
ATOM 891 C CA . TRP A 1 120 ? 25.938 -11.073 -4.387 1.00 42.22 120 TRP A CA 1
ATOM 892 C C . TRP A 1 120 ? 25.740 -10.124 -5.576 1.00 42.22 120 TRP A C 1
ATOM 894 O O . TRP A 1 120 ? 26.313 -9.038 -5.599 1.00 42.22 120 TRP A O 1
ATOM 904 N N . LEU A 1 121 ? 24.905 -10.504 -6.548 1.00 40.72 121 LEU A N 1
ATOM 905 C CA . LEU A 1 121 ? 24.526 -9.653 -7.677 1.00 40.72 121 LEU A CA 1
ATOM 906 C C . LEU A 1 121 ? 23.716 -8.446 -7.205 1.00 40.72 121 LEU A C 1
ATOM 908 O O . LEU A 1 121 ? 24.039 -7.345 -7.629 1.00 40.72 121 LEU A O 1
ATOM 912 N N . ALA A 1 122 ? 22.794 -8.619 -6.252 1.00 36.97 122 ALA A N 1
ATOM 913 C CA . ALA A 1 122 ? 22.069 -7.513 -5.626 1.00 36.97 122 ALA A CA 1
ATOM 914 C C . ALA A 1 122 ? 23.022 -6.495 -4.981 1.00 36.97 122 ALA A C 1
ATOM 916 O O . ALA A 1 122 ? 22.829 -5.292 -5.132 1.00 36.97 122 ALA A O 1
ATOM 917 N N . SER A 1 123 ? 24.099 -6.967 -4.336 1.00 38.22 123 SER A N 1
ATOM 918 C CA . SER A 1 123 ? 25.150 -6.117 -3.747 1.00 38.22 123 SER A CA 1
ATOM 919 C C . SER A 1 123 ? 26.027 -5.409 -4.797 1.00 38.22 123 SER A C 1
ATOM 921 O O . SER A 1 123 ? 26.581 -4.346 -4.531 1.00 38.22 123 SER A O 1
ATOM 923 N N . ILE A 1 124 ? 26.183 -5.987 -5.995 1.00 37.22 124 ILE A N 1
ATOM 924 C CA . ILE A 1 124 ? 26.930 -5.383 -7.116 1.00 37.22 124 ILE A CA 1
ATOM 925 C C . ILE A 1 124 ? 26.062 -4.391 -7.897 1.00 37.22 124 ILE A C 1
ATOM 927 O O . ILE A 1 124 ? 26.568 -3.363 -8.346 1.00 37.22 124 ILE A O 1
ATOM 931 N N . GLU A 1 125 ? 24.778 -4.689 -8.076 1.00 35.72 125 GLU A N 1
ATOM 932 C CA . GLU A 1 125 ? 23.812 -3.804 -8.729 1.00 35.72 125 GLU A CA 1
ATOM 933 C C . GLU A 1 125 ? 23.560 -2.554 -7.881 1.00 35.72 125 GLU A C 1
ATOM 935 O O . GLU A 1 125 ? 23.612 -1.453 -8.424 1.00 35.72 125 GLU A O 1
ATOM 940 N N . THR A 1 126 ? 23.476 -2.690 -6.552 1.00 36.81 126 THR A N 1
ATOM 941 C CA . THR A 1 126 ? 23.508 -1.540 -5.624 1.00 36.81 126 THR A CA 1
ATOM 942 C C . THR A 1 126 ? 24.847 -0.792 -5.639 1.00 36.81 126 THR A C 1
ATOM 944 O O . THR A 1 126 ? 24.865 0.425 -5.513 1.00 36.81 126 THR A O 1
ATOM 947 N N . ALA A 1 127 ? 25.987 -1.463 -5.850 1.00 34.19 127 ALA A N 1
ATOM 948 C CA . ALA A 1 127 ? 27.302 -0.806 -5.869 1.00 34.19 127 ALA A CA 1
ATOM 949 C C . ALA A 1 127 ? 27.663 -0.097 -7.193 1.00 34.19 127 ALA A C 1
ATOM 951 O O . ALA A 1 127 ? 28.633 0.665 -7.227 1.00 34.19 127 ALA A O 1
ATOM 952 N N . LYS A 1 128 ? 26.928 -0.329 -8.291 1.00 32.88 128 LYS A N 1
ATOM 953 C CA . LYS A 1 128 ? 27.176 0.328 -9.590 1.00 32.88 128 LYS A CA 1
ATOM 954 C C . LYS A 1 128 ? 26.631 1.759 -9.689 1.00 32.88 128 LYS A C 1
ATOM 956 O O . LYS A 1 128 ? 26.952 2.437 -10.664 1.00 32.88 128 LYS A O 1
ATOM 961 N N . GLY A 1 129 ? 25.911 2.242 -8.678 1.00 32.78 129 GLY A N 1
ATOM 962 C CA . GLY A 1 129 ? 25.562 3.652 -8.501 1.00 32.78 129 GLY A CA 1
ATOM 963 C C . GLY A 1 129 ? 25.873 4.093 -7.071 1.00 32.78 129 GLY A C 1
ATOM 964 O O . GLY A 1 129 ? 25.105 3.817 -6.171 1.00 32.78 129 GLY A O 1
ATOM 965 N N . ASP A 1 130 ? 27.030 4.719 -6.859 1.00 27.50 130 ASP A N 1
ATOM 966 C CA . ASP A 1 130 ? 27.430 5.468 -5.654 1.00 27.50 130 ASP A CA 1
ATOM 967 C C . ASP A 1 130 ? 26.981 4.980 -4.242 1.00 27.50 130 ASP A C 1
ATOM 969 O O . ASP A 1 130 ? 25.974 5.410 -3.693 1.00 27.50 130 ASP A O 1
ATOM 973 N N . LYS A 1 131 ? 27.937 4.308 -3.570 1.00 29.44 131 LYS A N 1
ATOM 974 C CA . LYS A 1 131 ? 28.246 4.289 -2.111 1.00 29.44 131 LYS A CA 1
ATOM 975 C C . LYS A 1 131 ? 27.481 3.342 -1.149 1.00 29.44 131 LYS A C 1
ATOM 977 O O . LYS A 1 131 ? 26.329 3.004 -1.359 1.00 29.44 131 LYS A O 1
ATOM 982 N N . PRO A 1 132 ? 28.177 2.875 -0.078 1.00 30.52 132 PRO A N 1
ATOM 983 C CA . PRO A 1 132 ? 27.777 1.725 0.736 1.00 30.52 132 PRO A CA 1
ATOM 984 C C . PRO A 1 132 ? 26.706 2.054 1.783 1.00 30.52 132 PRO A C 1
ATOM 986 O O . PRO A 1 132 ? 26.798 3.060 2.486 1.00 30.52 132 PRO A O 1
ATOM 989 N N . SER A 1 133 ? 25.764 1.125 1.938 1.00 27.44 133 SER A N 1
ATOM 990 C CA . SER A 1 133 ? 24.670 1.133 2.908 1.00 27.44 133 SER A CA 1
ATOM 991 C C . SER A 1 133 ? 25.170 1.138 4.359 1.00 27.44 133 SER A C 1
ATOM 993 O O . SER A 1 133 ? 25.789 0.180 4.836 1.00 27.44 133 SER A O 1
ATOM 995 N N . THR A 1 134 ? 24.873 2.212 5.085 1.00 28.31 134 THR A N 1
ATOM 996 C CA . THR A 1 134 ? 24.864 2.242 6.552 1.00 28.31 134 THR A CA 1
ATOM 997 C C . THR A 1 134 ? 23.462 1.892 7.046 1.00 28.31 134 THR A C 1
ATOM 999 O O . THR A 1 134 ? 22.493 2.437 6.534 1.00 28.31 134 THR A O 1
ATOM 1002 N N . ASN A 1 135 ? 23.363 1.028 8.061 1.00 32.81 135 ASN A N 1
ATOM 1003 C CA . ASN A 1 135 ? 22.127 0.561 8.715 1.00 32.81 135 ASN A CA 1
ATOM 1004 C C . ASN A 1 135 ? 21.330 1.653 9.472 1.00 32.81 135 ASN A C 1
ATOM 1006 O O . ASN A 1 135 ? 20.941 1.439 10.614 1.00 32.81 135 ASN A O 1
ATOM 1010 N N . LEU A 1 136 ? 21.095 2.815 8.865 1.00 30.52 136 LEU A N 1
ATOM 1011 C CA . LEU A 1 136 ? 20.113 3.812 9.314 1.00 30.52 136 LEU A CA 1
ATOM 1012 C C . LEU A 1 136 ? 19.363 4.493 8.151 1.00 30.52 136 LEU A C 1
ATOM 1014 O O . LEU A 1 136 ? 18.639 5.449 8.388 1.00 30.52 136 LEU A O 1
ATOM 1018 N N . ASP A 1 137 ? 19.506 3.989 6.923 1.00 32.97 137 ASP A N 1
ATOM 1019 C CA . ASP A 1 137 ? 18.591 4.257 5.809 1.00 32.97 137 ASP A CA 1
ATOM 1020 C C . ASP A 1 137 ? 18.798 3.129 4.782 1.00 32.97 137 ASP A C 1
ATOM 1022 O O . ASP A 1 137 ? 19.778 3.154 4.025 1.00 32.97 137 ASP A O 1
ATOM 1026 N N . PRO A 1 138 ? 17.999 2.047 4.795 1.00 44.91 138 PRO A N 1
ATOM 1027 C CA . PRO A 1 138 ? 17.869 1.240 3.595 1.00 44.91 138 PRO A CA 1
ATOM 1028 C C . PRO A 1 138 ? 17.255 2.214 2.602 1.00 44.91 138 PRO A C 1
ATOM 1030 O O . PRO A 1 138 ? 16.146 2.669 2.845 1.00 44.91 138 PRO A O 1
ATOM 1033 N N . SER A 1 139 ? 17.971 2.611 1.551 1.00 58.03 139 SER A N 1
ATOM 1034 C CA . SER A 1 139 ? 17.400 3.483 0.527 1.00 58.03 139 SER A CA 1
ATOM 1035 C C . SER A 1 139 ? 16.271 2.713 -0.171 1.00 58.03 139 SER A C 1
ATOM 1037 O O . SER A 1 139 ? 16.493 2.104 -1.218 1.00 58.03 139 SER A O 1
ATOM 1039 N N . TYR A 1 140 ? 15.094 2.656 0.460 1.00 69.62 140 TYR A N 1
ATOM 1040 C CA . TYR A 1 140 ? 13.869 2.059 -0.042 1.00 69.62 140 TYR A CA 1
ATOM 1041 C C . TYR A 1 140 ? 13.418 2.966 -1.164 1.00 69.62 140 TYR A C 1
ATOM 1043 O O . TYR A 1 140 ? 12.674 3.923 -0.961 1.00 69.62 140 TYR A O 1
ATOM 1051 N N . GLN A 1 141 ? 14.005 2.740 -2.331 1.00 77.75 141 GLN A N 1
ATOM 1052 C CA . GLN A 1 141 ? 13.808 3.581 -3.486 1.00 77.75 141 GLN A CA 1
ATOM 1053 C C . GLN A 1 141 ? 12.943 2.843 -4.485 1.00 77.75 141 GLN A C 1
ATOM 1055 O O . GLN A 1 141 ? 13.411 1.865 -5.061 1.00 77.75 141 GLN A O 1
ATOM 1060 N N . ASN A 1 142 ? 11.726 3.335 -4.722 1.00 78.75 142 ASN A N 1
ATOM 1061 C CA . ASN A 1 142 ? 10.757 2.705 -5.623 1.00 78.75 142 ASN A CA 1
ATOM 1062 C C . ASN A 1 142 ? 10.448 1.251 -5.210 1.00 78.75 142 ASN A C 1
ATOM 1064 O O . ASN A 1 142 ? 10.644 0.329 -5.997 1.00 78.75 142 ASN A O 1
ATOM 1068 N N . TRP A 1 143 ? 10.053 1.041 -3.953 1.00 84.00 143 TRP A N 1
ATOM 1069 C CA . TRP A 1 143 ? 9.618 -0.265 -3.437 1.00 84.00 143 TRP A CA 1
ATOM 1070 C C . TRP A 1 143 ? 8.167 -0.167 -2.981 1.00 84.00 143 TRP A C 1
ATOM 1072 O O . TRP A 1 143 ? 7.760 0.892 -2.500 1.00 84.00 143 TRP A O 1
ATOM 1082 N N . ASP A 1 144 ? 7.438 -1.277 -3.074 1.00 88.38 144 ASP A N 1
ATOM 1083 C CA . ASP A 1 144 ? 6.131 -1.439 -2.438 1.00 88.38 144 ASP A CA 1
ATOM 1084 C C . ASP A 1 144 ? 6.228 -1.145 -0.919 1.00 88.38 144 ASP A C 1
ATOM 1086 O O . ASP A 1 144 ? 6.956 -1.830 -0.182 1.00 88.38 144 ASP A O 1
ATOM 1090 N N . PRO A 1 145 ? 5.500 -0.132 -0.416 1.00 91.56 145 PRO A N 1
ATOM 1091 C CA . PRO A 1 145 ? 5.535 0.251 0.986 1.00 91.56 145 PRO A CA 1
ATOM 1092 C C . PRO A 1 145 ? 4.954 -0.802 1.938 1.00 91.56 145 PRO A C 1
ATOM 1094 O O . PRO A 1 145 ? 5.370 -0.874 3.103 1.00 91.56 145 PRO A O 1
ATOM 1097 N N . CYS A 1 146 ? 4.056 -1.660 1.462 1.00 92.69 146 CYS A N 1
ATOM 1098 C CA . CYS A 1 146 ? 3.504 -2.761 2.237 1.00 92.69 146 CYS A CA 1
ATOM 1099 C C . CYS A 1 146 ? 4.527 -3.876 2.436 1.00 92.69 146 CYS A C 1
ATOM 1101 O O . CYS A 1 146 ? 4.743 -4.318 3.572 1.00 92.69 146 CYS A O 1
ATOM 1103 N N . TYR A 1 147 ? 5.240 -4.269 1.381 1.00 88.88 147 TYR A N 1
ATOM 1104 C CA . TYR A 1 147 ? 6.359 -5.192 1.518 1.00 88.88 147 TYR A CA 1
ATOM 1105 C C . TYR A 1 147 ? 7.470 -4.645 2.414 1.00 88.88 147 TYR A C 1
ATOM 1107 O O . TYR A 1 147 ? 7.977 -5.377 3.266 1.00 88.88 147 TYR A O 1
ATOM 1115 N N . VAL A 1 148 ? 7.842 -3.369 2.273 1.00 85.00 148 VAL A N 1
ATOM 1116 C CA . VAL A 1 148 ? 8.887 -2.774 3.118 1.00 85.00 148 VAL A CA 1
ATOM 1117 C C . VAL A 1 148 ? 8.484 -2.823 4.597 1.00 85.00 148 VAL A C 1
ATOM 1119 O O . VAL A 1 148 ? 9.293 -3.232 5.435 1.00 85.00 148 VAL A O 1
ATOM 1122 N N . THR A 1 149 ? 7.235 -2.478 4.923 1.00 86.06 149 THR A N 1
ATOM 1123 C CA . THR A 1 149 ? 6.683 -2.608 6.284 1.00 86.06 149 THR A CA 1
ATOM 1124 C C . THR A 1 149 ? 6.808 -4.041 6.796 1.00 86.06 149 THR A C 1
ATOM 1126 O O . THR A 1 149 ? 7.356 -4.286 7.875 1.00 86.06 149 THR A O 1
ATOM 1129 N N . TYR A 1 150 ? 6.362 -5.009 5.991 1.00 86.19 150 TYR A N 1
ATOM 1130 C CA . TYR A 1 150 ? 6.448 -6.424 6.327 1.00 86.19 150 TYR A CA 1
ATOM 1131 C C . TYR A 1 150 ? 7.893 -6.877 6.576 1.00 86.19 150 TYR A C 1
ATOM 1133 O O . TYR A 1 150 ? 8.182 -7.522 7.586 1.00 86.19 150 TYR A O 1
ATOM 1141 N N . ALA A 1 151 ? 8.808 -6.542 5.667 1.00 83.12 151 ALA A N 1
ATOM 1142 C CA . ALA A 1 151 ? 10.187 -7.005 5.685 1.00 83.12 151 ALA A CA 1
ATOM 1143 C C . ALA A 1 151 ? 10.936 -6.568 6.955 1.00 83.12 151 ALA A C 1
ATOM 1145 O O . ALA A 1 151 ? 11.728 -7.352 7.488 1.00 83.12 151 ALA A O 1
ATOM 1146 N N . ASN A 1 152 ? 10.658 -5.359 7.452 1.00 78.19 152 ASN A N 1
ATOM 1147 C CA . ASN A 1 152 ? 11.308 -4.802 8.639 1.00 78.19 152 ASN A CA 1
ATOM 1148 C C . ASN A 1 152 ? 10.788 -5.404 9.949 1.00 78.19 152 ASN A C 1
ATOM 1150 O O . ASN A 1 152 ? 11.579 -5.948 10.718 1.00 78.19 152 ASN A O 1
ATOM 1154 N N . ASP A 1 153 ? 9.475 -5.357 10.184 1.00 74.44 153 ASP A N 1
ATOM 1155 C CA . ASP A 1 153 ? 8.915 -5.623 11.520 1.00 74.44 153 ASP A CA 1
ATOM 1156 C C . ASP A 1 153 ? 8.196 -6.972 11.641 1.00 74.44 153 ASP A C 1
ATOM 1158 O O . ASP A 1 153 ? 7.963 -7.470 12.751 1.00 74.44 153 ASP A O 1
ATOM 1162 N N . PHE A 1 154 ? 7.856 -7.592 10.508 1.00 76.56 154 PHE A N 1
ATOM 1163 C CA . PHE A 1 154 ? 6.957 -8.746 10.462 1.00 76.56 154 PHE A CA 1
ATOM 1164 C C . PHE A 1 154 ? 7.537 -9.965 9.734 1.00 76.56 154 PHE A C 1
ATOM 1166 O O . PHE A 1 154 ? 6.960 -11.047 9.836 1.00 76.56 154 PHE A O 1
ATOM 1173 N N . SER A 1 155 ? 8.704 -9.862 9.093 1.00 71.19 155 SER A N 1
ATOM 1174 C CA . SER A 1 155 ? 9.347 -10.968 8.360 1.00 71.19 155 SER A CA 1
ATOM 1175 C C . SER A 1 155 ? 9.726 -12.164 9.239 1.00 71.19 155 SER A C 1
ATOM 1177 O O . SER A 1 155 ? 9.774 -13.300 8.766 1.00 71.19 155 SER A O 1
ATOM 1179 N N . ALA A 1 156 ? 9.963 -11.926 10.531 1.00 62.88 156 ALA A N 1
ATOM 1180 C CA . ALA A 1 156 ? 10.205 -12.967 11.529 1.00 62.88 156 ALA A CA 1
ATOM 1181 C C . ALA A 1 156 ? 8.915 -13.506 12.179 1.00 62.88 156 ALA A C 1
ATOM 1183 O O . ALA A 1 156 ? 8.969 -14.478 12.938 1.00 62.88 156 ALA A O 1
ATOM 1184 N N . SER A 1 157 ? 7.763 -12.875 11.928 1.00 60.56 157 SER A N 1
ATOM 1185 C CA . SER A 1 157 ? 6.492 -13.261 12.537 1.00 60.56 157 SER A CA 1
ATOM 1186 C C . SER A 1 157 ? 5.873 -14.456 11.804 1.00 60.56 157 SER A C 1
ATOM 1188 O O . SER A 1 157 ? 5.878 -14.535 10.576 1.00 60.56 157 SER A O 1
ATOM 1190 N N . GLN A 1 158 ? 5.326 -15.413 12.559 1.00 51.03 158 GLN A N 1
ATOM 1191 C CA . GLN A 1 158 ? 4.506 -16.487 11.994 1.00 51.03 158 GLN A CA 1
ATOM 1192 C C . GLN A 1 158 ? 3.122 -15.924 11.660 1.00 51.03 158 GLN A C 1
ATOM 1194 O O . GLN A 1 158 ? 2.178 -16.074 12.432 1.00 51.03 158 GLN A O 1
ATOM 1199 N N . GLY A 1 159 ? 3.020 -15.212 10.540 1.00 57.62 159 GLY A N 1
ATOM 1200 C CA . GLY A 1 159 ? 1.737 -14.769 10.009 1.00 57.62 159 GLY A CA 1
ATOM 1201 C C . GLY A 1 159 ? 0.972 -15.919 9.359 1.00 57.62 159 GLY A C 1
ATOM 1202 O O . GLY A 1 159 ? 1.560 -16.828 8.771 1.00 57.62 159 GLY A O 1
ATOM 1203 N N . SER A 1 160 ? -0.354 -15.871 9.442 1.00 61.31 160 SER A N 1
ATOM 1204 C CA . SER A 1 160 ? -1.245 -16.752 8.683 1.00 61.31 160 SER A CA 1
ATOM 1205 C C . SER A 1 160 ? -2.287 -15.901 7.977 1.00 61.31 160 SER A C 1
ATOM 1207 O O . SER A 1 160 ? -2.889 -15.040 8.618 1.00 61.31 160 SER A O 1
ATOM 1209 N N . ASN A 1 161 ? -2.534 -16.168 6.694 1.00 66.94 161 ASN A N 1
ATOM 1210 C CA . ASN A 1 161 ? -3.626 -15.563 5.927 1.00 66.94 161 ASN A CA 1
ATOM 1211 C C . ASN A 1 161 ? -3.657 -14.026 6.011 1.00 66.94 161 ASN A C 1
ATOM 1213 O O . ASN A 1 161 ? -4.690 -13.452 6.352 1.00 66.94 161 ASN A O 1
ATOM 1217 N N . SER A 1 162 ? -2.543 -13.361 5.681 1.00 82.12 162 SER A N 1
ATOM 1218 C CA . SER A 1 162 ? -2.444 -11.885 5.578 1.00 82.12 162 SER A CA 1
ATOM 1219 C C . SER A 1 162 ? -2.384 -11.115 6.893 1.00 82.12 162 SER A C 1
ATOM 1221 O O . SER A 1 162 ? -2.325 -9.889 6.868 1.00 82.12 162 SER A O 1
ATOM 1223 N N . ILE A 1 163 ? -2.418 -11.811 8.029 1.00 89.25 163 ILE A N 1
ATOM 1224 C CA . ILE A 1 163 ? -2.381 -11.210 9.360 1.00 89.25 163 ILE A CA 1
ATOM 1225 C C . ILE A 1 163 ? -1.012 -11.476 9.968 1.00 89.25 163 ILE A C 1
ATOM 1227 O O . ILE A 1 163 ? -0.615 -12.631 10.151 1.00 89.25 163 ILE A O 1
ATOM 1231 N N . TYR A 1 164 ? -0.327 -10.403 10.334 1.00 87.00 164 TYR A N 1
ATOM 1232 C CA . TYR A 1 164 ? 0.976 -10.433 10.976 1.00 87.00 164 TYR A CA 1
ATOM 1233 C C . TYR A 1 164 ? 0.906 -9.697 12.306 1.00 87.00 164 TYR A C 1
ATOM 1235 O O . TYR A 1 164 ? 0.290 -8.639 12.419 1.00 87.00 164 TYR A O 1
ATOM 1243 N N . THR A 1 165 ? 1.524 -10.265 13.335 1.00 84.12 165 THR A N 1
ATOM 1244 C CA . THR A 1 165 ? 1.527 -9.681 14.678 1.00 84.12 165 THR A CA 1
ATOM 1245 C C . THR A 1 165 ? 2.946 -9.607 15.203 1.00 84.12 165 THR A C 1
ATOM 1247 O O . THR A 1 165 ? 3.650 -10.619 15.205 1.00 84.12 165 THR A O 1
ATOM 1250 N N . SER A 1 166 ? 3.345 -8.438 15.695 1.00 77.69 166 SER A N 1
ATOM 1251 C CA . SER A 1 166 ? 4.663 -8.204 16.285 1.00 77.69 166 SER A CA 1
ATOM 1252 C C . SER A 1 166 ? 4.502 -7.309 17.510 1.00 77.69 166 SER A C 1
ATOM 1254 O O . SER A 1 166 ? 4.105 -6.153 17.398 1.00 77.69 166 SER A O 1
ATOM 1256 N N . GLY A 1 167 ? 4.724 -7.857 18.708 1.00 79.38 167 GLY A N 1
ATOM 1257 C CA . GLY A 1 167 ? 4.544 -7.124 19.966 1.00 79.38 167 GLY A CA 1
ATOM 1258 C C . GLY A 1 167 ? 3.148 -6.501 20.111 1.00 79.38 167 GLY A C 1
ATOM 1259 O O . GLY A 1 167 ? 2.154 -7.215 20.250 1.00 79.38 167 GLY A O 1
ATOM 1260 N N . ASN A 1 168 ? 3.092 -5.167 20.083 1.00 81.94 168 ASN A N 1
ATOM 1261 C CA . ASN A 1 168 ? 1.861 -4.383 20.230 1.00 81.94 168 ASN A CA 1
ATOM 1262 C C . ASN A 1 168 ? 1.219 -3.988 18.888 1.00 81.94 168 ASN A C 1
ATOM 1264 O O . ASN A 1 168 ? 0.365 -3.104 18.853 1.00 81.94 168 ASN A O 1
ATOM 1268 N N . TYR A 1 169 ? 1.630 -4.614 17.786 1.00 85.12 169 TYR A N 1
ATOM 1269 C CA . TYR A 1 169 ? 1.239 -4.209 16.440 1.00 85.12 169 TYR A CA 1
ATOM 1270 C C . TYR A 1 169 ? 0.606 -5.355 15.679 1.00 85.12 169 TYR A C 1
ATOM 1272 O O . TYR A 1 169 ? 0.981 -6.526 15.824 1.00 85.12 169 TYR A O 1
ATOM 1280 N N . ILE A 1 170 ? -0.359 -4.983 14.851 1.00 90.06 170 ILE A N 1
ATOM 1281 C CA . ILE A 1 170 ? -0.980 -5.845 13.862 1.00 90.06 170 ILE A CA 1
ATOM 1282 C C . ILE A 1 170 ? -0.751 -5.204 12.500 1.00 90.06 170 ILE A C 1
ATOM 1284 O O . ILE A 1 170 ? -1.030 -4.022 12.313 1.00 90.06 170 ILE A O 1
ATOM 1288 N N . PHE A 1 171 ? -0.283 -6.009 11.558 1.00 92.31 171 PHE A N 1
ATOM 1289 C CA . PHE A 1 171 ? -0.131 -5.642 10.164 1.00 92.31 171 PHE A CA 1
ATOM 1290 C C . PHE A 1 171 ? -1.003 -6.552 9.300 1.00 92.31 171 PHE A C 1
ATOM 1292 O O . PHE A 1 171 ? -0.951 -7.780 9.416 1.00 92.31 171 PHE A O 1
ATOM 1299 N N . LEU A 1 172 ? -1.837 -5.938 8.468 1.00 94.62 172 LEU A N 1
ATOM 1300 C CA . LEU A 1 172 ? -2.702 -6.604 7.503 1.00 94.62 172 LEU A CA 1
ATOM 1301 C C . LEU A 1 172 ? -2.178 -6.324 6.103 1.00 94.62 172 LEU A C 1
ATOM 1303 O O . LEU A 1 172 ? -2.012 -5.158 5.761 1.00 94.62 172 LEU A O 1
ATOM 1307 N N . TRP A 1 173 ? -1.952 -7.362 5.298 1.00 93.44 173 TRP A N 1
ATOM 1308 C CA . TRP A 1 173 ? -1.311 -7.213 3.989 1.00 93.44 173 TRP A CA 1
ATOM 1309 C C . TRP A 1 173 ? -2.160 -7.734 2.827 1.00 93.44 173 TRP A C 1
ATOM 1311 O O . TRP A 1 173 ? -2.410 -8.935 2.716 1.00 93.44 173 TRP A O 1
ATOM 1321 N N . GLY A 1 174 ? -2.591 -6.832 1.948 1.00 91.19 174 GLY A N 1
ATOM 1322 C CA . GLY A 1 174 ? -3.515 -7.109 0.852 1.00 91.19 174 GLY A CA 1
ATOM 1323 C C . GLY A 1 174 ? -2.958 -8.103 -0.157 1.00 91.19 174 GLY A C 1
ATOM 1324 O O . GLY A 1 174 ? -3.657 -9.052 -0.522 1.00 91.19 174 GLY A O 1
ATOM 1325 N N . MET A 1 175 ? -1.685 -7.969 -0.534 1.00 88.56 175 MET A N 1
ATOM 1326 C CA . MET A 1 175 ? -1.041 -8.895 -1.462 1.00 88.56 175 MET A CA 1
ATOM 1327 C C . MET A 1 175 ? -1.130 -10.355 -1.009 1.00 88.56 175 MET A C 1
ATOM 1329 O O . MET A 1 175 ? -1.476 -11.228 -1.799 1.00 88.56 175 MET A O 1
ATOM 1333 N N . GLN A 1 176 ? -0.895 -10.649 0.271 1.00 85.12 176 GLN A N 1
ATOM 1334 C CA . GLN A 1 176 ? -0.974 -12.025 0.782 1.00 85.12 176 GLN A CA 1
ATOM 1335 C C . GLN A 1 176 ? -2.411 -12.559 0.786 1.00 85.12 176 GLN A C 1
ATOM 1337 O O . GLN A 1 176 ? -2.636 -13.752 0.551 1.00 85.12 176 GLN A O 1
ATOM 1342 N N . ALA A 1 177 ? -3.395 -11.676 0.975 1.00 84.94 177 ALA A N 1
ATOM 1343 C CA . ALA A 1 177 ? -4.806 -12.041 0.923 1.00 84.94 177 ALA A CA 1
ATOM 1344 C C . ALA A 1 177 ? -5.206 -12.458 -0.488 1.00 84.94 177 ALA A C 1
ATOM 1346 O O . ALA A 1 177 ? -5.857 -13.490 -0.664 1.00 84.94 177 ALA A O 1
ATOM 1347 N N . LEU A 1 178 ? -4.786 -11.695 -1.494 1.00 85.69 178 LEU A N 1
ATOM 1348 C CA . LEU A 1 178 ? -5.089 -11.975 -2.894 1.00 85.69 178 LEU A CA 1
ATOM 1349 C C . LEU A 1 178 ? -4.242 -13.132 -3.441 1.00 85.69 178 LEU A C 1
ATOM 1351 O O . LEU A 1 178 ? -4.768 -13.992 -4.147 1.00 85.69 178 LEU A O 1
ATOM 1355 N N . ALA A 1 179 ? -2.975 -13.251 -3.040 1.00 83.69 179 ALA A N 1
ATOM 1356 C CA . ALA A 1 179 ? -2.116 -14.384 -3.391 1.00 83.69 179 ALA A CA 1
ATOM 1357 C C . ALA A 1 179 ? -2.722 -15.720 -2.932 1.00 83.69 179 ALA A C 1
ATOM 1359 O O . ALA A 1 179 ? -2.740 -16.692 -3.687 1.00 83.69 179 ALA A O 1
ATOM 1360 N N . SER A 1 180 ? -3.312 -15.760 -1.730 1.00 79.62 180 SER A N 1
ATOM 1361 C CA . SER A 1 180 ? -4.019 -16.950 -1.230 1.00 79.62 180 SER A CA 1
ATOM 1362 C C . SER A 1 180 ? -5.256 -17.332 -2.060 1.00 79.62 180 SER A C 1
ATOM 1364 O O . SER A 1 180 ? -5.692 -18.483 -2.031 1.00 79.62 180 SER A O 1
ATOM 1366 N N . GLN A 1 181 ? -5.795 -16.382 -2.827 1.00 78.62 181 GLN A N 1
ATOM 1367 C CA . GLN A 1 181 ? -6.918 -16.561 -3.747 1.00 78.62 181 GLN A CA 1
ATOM 1368 C C . GLN A 1 181 ? -6.452 -16.854 -5.190 1.00 78.62 181 GLN A C 1
ATOM 1370 O O . GLN A 1 181 ? -7.289 -17.075 -6.064 1.00 78.62 181 GLN A O 1
ATOM 1375 N N . GLY A 1 182 ? -5.136 -16.907 -5.439 1.00 81.88 182 GLY A N 1
ATOM 1376 C CA . GLY A 1 182 ? -4.536 -17.238 -6.735 1.00 81.88 182 GLY A CA 1
ATOM 1377 C C . GLY A 1 182 ? -3.933 -16.055 -7.496 1.00 81.88 182 GLY A C 1
ATOM 1378 O O . GLY A 1 182 ? -3.637 -16.205 -8.679 1.00 81.88 182 GLY A O 1
ATOM 1379 N N . ALA A 1 183 ? -3.770 -14.889 -6.864 1.00 84.19 183 ALA A N 1
ATOM 1380 C CA . ALA A 1 183 ? -3.171 -13.732 -7.522 1.00 84.19 183 ALA A CA 1
ATOM 1381 C C . ALA A 1 183 ? -1.669 -13.904 -7.762 1.00 84.19 183 ALA A C 1
ATOM 1383 O O . ALA A 1 183 ? -0.939 -14.380 -6.890 1.00 84.19 183 ALA A O 1
ATOM 1384 N N . HIS A 1 184 ? -1.210 -13.462 -8.932 1.00 84.75 184 HIS A N 1
ATOM 1385 C CA . HIS A 1 184 ? 0.210 -13.291 -9.217 1.00 84.75 184 HIS A CA 1
ATOM 1386 C C . HIS A 1 184 ? 0.702 -12.006 -8.546 1.00 84.75 184 HIS A C 1
ATOM 1388 O O . HIS A 1 184 ? 0.000 -10.994 -8.536 1.00 84.75 184 HIS A O 1
ATOM 1394 N N . TYR A 1 185 ? 1.898 -12.041 -7.963 1.00 82.94 185 TYR A N 1
ATOM 1395 C CA . TYR A 1 185 ? 2.405 -10.931 -7.164 1.00 82.94 185 TYR A CA 1
ATOM 1396 C C . TYR A 1 185 ? 3.922 -10.779 -7.262 1.00 82.94 185 TYR A C 1
ATOM 1398 O O . TYR A 1 185 ? 4.648 -11.743 -7.521 1.00 82.94 185 TYR A O 1
ATOM 1406 N N . SER A 1 186 ? 4.388 -9.559 -7.012 1.00 82.31 186 SER A N 1
ATOM 1407 C CA . SER A 1 186 ? 5.792 -9.199 -6.847 1.00 82.31 186 SER A CA 1
ATOM 1408 C C . SER A 1 186 ? 5.959 -8.502 -5.507 1.00 82.31 186 SER A C 1
ATOM 1410 O O . SER A 1 186 ? 5.255 -7.541 -5.225 1.00 82.31 186 SER A O 1
ATOM 1412 N N . TYR A 1 187 ? 6.930 -8.934 -4.704 1.00 78.50 187 TYR A N 1
ATOM 1413 C CA . TYR A 1 187 ? 7.257 -8.239 -3.456 1.00 78.50 187 TYR A CA 1
ATOM 1414 C C . TYR A 1 187 ? 7.705 -6.793 -3.687 1.00 78.50 187 TYR A C 1
ATOM 1416 O O . TYR A 1 187 ? 7.596 -5.974 -2.790 1.00 78.50 187 TYR A O 1
ATOM 1424 N N . ASP A 1 188 ? 8.205 -6.472 -4.880 1.00 76.94 188 ASP A N 1
ATOM 1425 C CA . ASP A 1 188 ? 8.717 -5.136 -5.165 1.00 76.94 188 ASP A CA 1
ATOM 1426 C C . ASP A 1 188 ? 7.610 -4.168 -5.625 1.00 76.94 188 ASP A C 1
ATOM 1428 O O . ASP A 1 188 ? 7.809 -2.958 -5.520 1.00 76.94 188 ASP A O 1
ATOM 1432 N N . TYR A 1 189 ? 6.474 -4.682 -6.132 1.00 83.38 189 TYR A N 1
ATOM 1433 C CA . TYR A 1 189 ? 5.458 -3.906 -6.878 1.00 83.38 189 TYR A CA 1
ATOM 1434 C C . TYR A 1 189 ? 3.996 -4.174 -6.475 1.00 83.38 189 TYR A C 1
ATOM 1436 O O . TYR A 1 189 ? 3.101 -3.544 -7.029 1.00 83.38 189 TYR A O 1
ATOM 1444 N N . GLY A 1 190 ? 3.729 -5.155 -5.609 1.00 89.12 190 GLY A N 1
ATOM 1445 C CA . GLY A 1 190 ? 2.375 -5.552 -5.225 1.00 89.12 190 GLY A CA 1
ATOM 1446 C C . GLY A 1 190 ? 1.743 -6.620 -6.128 1.00 89.12 190 GLY A C 1
ATOM 1447 O O . GLY A 1 190 ? 2.410 -7.488 -6.707 1.00 89.12 190 GLY A O 1
ATOM 1448 N N . ILE A 1 191 ? 0.412 -6.595 -6.223 1.00 91.94 191 ILE A N 1
ATOM 1449 C CA . ILE A 1 191 ? -0.385 -7.562 -6.987 1.00 91.94 191 ILE A CA 1
ATOM 1450 C C . ILE A 1 191 ? -0.375 -7.202 -8.459 1.00 91.94 191 ILE A C 1
ATOM 1452 O O . ILE A 1 191 ? -0.774 -6.103 -8.820 1.00 91.94 191 ILE A O 1
ATOM 1456 N N . ALA A 1 192 ? 0.001 -8.152 -9.313 1.00 92.50 192 ALA A N 1
ATOM 1457 C CA . ALA A 1 192 ? -0.150 -8.001 -10.752 1.00 92.50 192 ALA A CA 1
ATOM 1458 C C . ALA A 1 192 ? -1.647 -8.076 -11.091 1.00 92.50 192 ALA A C 1
ATOM 1460 O O . ALA A 1 192 ? -2.278 -9.133 -11.012 1.00 92.50 192 ALA A O 1
ATOM 1461 N N . ALA A 1 193 ? -2.237 -6.931 -11.412 1.00 91.88 193 ALA A N 1
ATOM 1462 C CA . ALA A 1 193 ? -3.676 -6.780 -11.540 1.00 91.88 193 ALA A CA 1
ATOM 1463 C C . ALA A 1 193 ? -4.170 -7.144 -12.938 1.00 91.88 193 ALA A C 1
ATOM 1465 O O . ALA A 1 193 ? -5.131 -7.896 -13.098 1.00 91.88 193 ALA A O 1
ATOM 1466 N N . VAL A 1 194 ? -3.520 -6.616 -13.968 1.00 91.62 194 VAL A N 1
ATOM 1467 C CA . VAL A 1 194 ? -3.878 -6.861 -15.366 1.00 91.62 194 VAL A CA 1
ATOM 1468 C C . VAL A 1 194 ? -2.652 -6.649 -16.241 1.00 91.62 194 VAL A C 1
ATOM 1470 O O . VAL A 1 194 ? -1.838 -5.770 -15.961 1.00 91.62 194 VAL A O 1
ATOM 1473 N N . GLU A 1 195 ? -2.531 -7.466 -1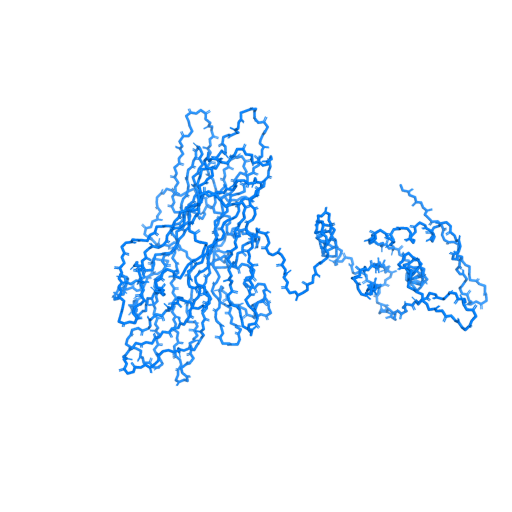7.279 1.00 90.19 195 GLU A N 1
ATOM 1474 C CA . GLU A 1 195 ? -1.464 -7.410 -18.275 1.00 90.19 195 GLU A CA 1
ATOM 1475 C C . GLU A 1 195 ? -2.081 -7.167 -19.658 1.00 90.19 195 GLU A C 1
ATOM 1477 O O . GLU A 1 195 ? -3.129 -7.737 -19.991 1.00 90.19 195 GLU A O 1
ATOM 1482 N N . ASP A 1 196 ? -1.459 -6.303 -20.457 1.00 86.44 196 ASP A N 1
ATOM 1483 C CA . ASP A 1 196 ? -1.812 -6.142 -21.863 1.00 86.44 196 ASP A CA 1
ATOM 1484 C C . ASP A 1 196 ? -1.036 -7.114 -22.767 1.00 86.44 196 ASP A C 1
ATOM 1486 O O . ASP A 1 196 ? -0.048 -7.737 -22.386 1.00 86.44 196 ASP A O 1
ATOM 1490 N N . ASN A 1 197 ? -1.470 -7.262 -24.017 1.00 84.44 197 ASN A N 1
ATOM 1491 C CA . ASN A 1 197 ? -0.826 -8.170 -24.970 1.00 84.44 197 ASN A CA 1
ATOM 1492 C C . ASN A 1 197 ? 0.574 -7.734 -25.446 1.00 84.44 197 ASN A C 1
ATOM 1494 O O . ASN A 1 197 ? 1.141 -8.406 -26.314 1.00 84.44 197 ASN A O 1
ATOM 1498 N N . TYR A 1 198 ? 1.114 -6.632 -24.925 1.00 79.75 198 TYR A N 1
ATOM 1499 C CA . TYR A 1 198 ? 2.476 -6.158 -25.166 1.00 79.75 198 TYR A CA 1
ATOM 1500 C C . TYR A 1 198 ? 3.400 -6.391 -23.958 1.00 79.75 198 TYR A C 1
ATOM 1502 O O . TYR A 1 198 ? 4.612 -6.213 -24.092 1.00 79.75 198 TYR A O 1
ATOM 1510 N N . GLY A 1 199 ? 2.857 -6.881 -22.838 1.00 81.88 199 GLY A N 1
ATOM 1511 C CA . GLY A 1 199 ? 3.593 -7.189 -21.613 1.00 81.88 199 GLY A CA 1
ATOM 1512 C C . GLY A 1 199 ? 3.670 -6.021 -20.630 1.00 81.88 199 GLY A C 1
ATOM 1513 O O . GLY A 1 199 ? 4.496 -6.058 -19.715 1.00 81.88 199 GLY A O 1
ATOM 1514 N N . ASP A 1 200 ? 2.853 -4.981 -20.815 1.00 85.50 200 ASP A N 1
ATOM 1515 C CA . ASP A 1 200 ? 2.700 -3.930 -19.817 1.00 85.50 200 ASP A CA 1
ATOM 1516 C C . ASP A 1 200 ? 1.736 -4.403 -18.726 1.00 85.50 200 ASP A C 1
ATOM 1518 O O . ASP A 1 200 ? 0.691 -4.995 -19.006 1.00 85.50 200 ASP A O 1
ATOM 1522 N N . VAL A 1 201 ? 2.082 -4.142 -17.466 1.00 89.75 201 VAL A N 1
ATOM 1523 C CA . VAL A 1 201 ? 1.376 -4.698 -16.307 1.00 89.75 201 VAL A CA 1
ATOM 1524 C C . VAL A 1 201 ? 1.041 -3.594 -15.316 1.00 89.75 201 VAL A C 1
ATOM 1526 O O . VAL A 1 201 ? 1.909 -2.823 -14.903 1.00 89.75 201 VAL A O 1
ATOM 1529 N N . PHE A 1 202 ? -0.220 -3.546 -14.897 1.00 94.06 202 PHE A N 1
ATOM 1530 C CA . PHE A 1 202 ? -0.673 -2.708 -13.792 1.00 94.06 202 PHE A CA 1
ATOM 1531 C C . PHE A 1 202 ? -0.605 -3.476 -12.478 1.00 94.06 202 PHE A C 1
ATOM 1533 O O . PHE A 1 202 ? -1.054 -4.623 -12.414 1.00 94.06 202 PHE A O 1
ATOM 1540 N N . TYR A 1 203 ? -0.088 -2.829 -11.437 1.00 95.31 203 TYR A N 1
ATOM 1541 C CA . TYR A 1 203 ? -0.006 -3.373 -10.091 1.00 95.31 203 TYR A CA 1
ATOM 1542 C C . TYR A 1 203 ? -0.600 -2.424 -9.051 1.00 95.31 203 TYR A C 1
ATOM 1544 O O . TYR A 1 203 ? -0.644 -1.208 -9.250 1.00 95.31 203 TYR A O 1
ATOM 1552 N N . TYR A 1 204 ? -1.025 -2.990 -7.925 1.00 96.81 204 TYR A N 1
ATOM 1553 C CA . TYR A 1 204 ? -1.378 -2.241 -6.722 1.00 96.81 204 TYR A CA 1
ATOM 1554 C C . TYR A 1 204 ? -1.152 -3.095 -5.469 1.00 96.81 204 TYR A C 1
ATOM 1556 O O . TYR A 1 204 ? -1.224 -4.328 -5.526 1.00 96.81 204 TYR A O 1
ATOM 1564 N N . ASP A 1 205 ? -0.986 -2.448 -4.322 1.00 96.19 205 ASP A N 1
ATOM 1565 C CA . ASP A 1 205 ? -1.089 -3.089 -3.013 1.00 96.19 205 ASP A CA 1
ATOM 1566 C C . ASP A 1 205 ? -1.743 -2.166 -1.979 1.00 96.19 205 ASP A C 1
ATOM 1568 O O . ASP A 1 205 ? -1.883 -0.952 -2.148 1.00 96.19 205 ASP A O 1
ATOM 1572 N N . SER A 1 206 ? -2.206 -2.778 -0.896 1.00 96.75 206 SER A N 1
ATOM 1573 C CA . SER A 1 206 ? -2.804 -2.099 0.240 1.00 96.75 206 SER A CA 1
ATOM 1574 C C . SER A 1 206 ? -2.478 -2.852 1.519 1.00 96.75 206 SER A C 1
ATOM 1576 O O . SER A 1 206 ? -2.522 -4.081 1.570 1.00 96.75 206 SER A O 1
ATOM 1578 N N . CYS A 1 207 ? -2.212 -2.122 2.590 1.00 96.25 207 CYS A N 1
ATOM 1579 C CA . CYS A 1 207 ? -2.002 -2.686 3.906 1.00 96.25 207 CYS A CA 1
ATOM 1580 C C . CYS A 1 207 ? -2.456 -1.732 5.011 1.00 96.25 207 CYS A C 1
ATOM 1582 O O . CYS A 1 207 ? -2.611 -0.524 4.824 1.00 96.25 207 CYS A O 1
ATOM 1584 N N . ILE A 1 208 ? -2.703 -2.313 6.183 1.00 96.94 208 ILE A N 1
ATOM 1585 C CA . ILE A 1 208 ? -3.111 -1.586 7.384 1.00 96.94 208 ILE A CA 1
ATOM 1586 C C . ILE A 1 208 ? -2.148 -1.960 8.500 1.00 96.94 208 ILE A C 1
ATOM 1588 O O . ILE A 1 208 ? -2.077 -3.127 8.896 1.00 96.94 208 ILE A O 1
ATOM 1592 N N . LEU A 1 209 ? -1.447 -0.967 9.033 1.00 93.62 209 LEU A N 1
ATOM 1593 C CA . LEU A 1 209 ? -0.637 -1.097 10.235 1.00 93.62 209 LEU A CA 1
ATOM 1594 C C . LEU A 1 209 ? -1.411 -0.484 11.403 1.00 93.62 209 LEU A C 1
ATOM 1596 O O . LEU A 1 209 ? -1.884 0.641 11.305 1.00 93.62 209 LEU A O 1
ATOM 1600 N N . MET A 1 210 ? -1.587 -1.207 12.508 1.00 92.50 210 MET A N 1
ATOM 1601 C CA . MET A 1 210 ? -2.357 -0.710 13.653 1.00 92.50 210 MET A CA 1
ATOM 1602 C C . MET A 1 210 ? -1.770 -1.141 14.993 1.00 92.50 210 MET A C 1
ATOM 1604 O O . MET A 1 210 ? -1.173 -2.214 15.122 1.00 92.50 210 MET A O 1
ATOM 1608 N N . ILE A 1 211 ? -2.022 -0.333 16.019 1.00 89.44 211 ILE A N 1
ATOM 1609 C CA . ILE A 1 211 ? -1.710 -0.677 17.405 1.00 89.44 211 ILE A CA 1
ATOM 1610 C C . ILE A 1 211 ? -2.804 -1.605 17.946 1.00 89.44 211 ILE A C 1
ATOM 1612 O O . ILE A 1 211 ? -3.999 -1.327 17.845 1.00 89.44 211 ILE A O 1
ATOM 1616 N N . ASN A 1 212 ? -2.404 -2.706 18.577 1.00 86.44 212 ASN A N 1
ATOM 1617 C CA . ASN A 1 212 ? -3.307 -3.718 19.130 1.00 86.44 212 ASN A CA 1
ATOM 1618 C C . ASN A 1 212 ? -3.851 -3.368 20.529 1.00 86.44 212 ASN A C 1
ATOM 1620 O O . ASN A 1 212 ? -4.475 -4.201 21.189 1.00 86.44 212 ASN A O 1
ATOM 1624 N N . HIS A 1 213 ? -3.621 -2.139 20.983 1.00 81.62 213 HIS A N 1
ATOM 1625 C CA . HIS A 1 213 ? -4.060 -1.618 22.264 1.00 81.62 213 HIS A CA 1
ATOM 1626 C C . HIS A 1 213 ? -4.793 -0.285 22.070 1.00 81.62 213 HIS A C 1
ATOM 1628 O O . HIS A 1 213 ? -4.261 0.628 21.437 1.00 81.62 213 HIS A O 1
ATOM 1634 N N . PRO A 1 214 ? -5.999 -0.135 22.635 1.00 71.44 214 PRO A N 1
ATOM 1635 C CA . PRO A 1 214 ? -6.768 1.085 22.513 1.00 71.44 214 PRO A CA 1
ATOM 1636 C C . PRO A 1 214 ? -6.156 2.252 23.289 1.00 71.44 214 PRO A C 1
ATOM 1638 O O . PRO A 1 214 ? -5.872 2.138 24.481 1.00 71.44 214 PRO A O 1
ATOM 1641 N N . ALA A 1 215 ? -5.983 3.386 22.604 1.00 67.88 215 ALA A N 1
ATOM 1642 C CA . ALA A 1 215 ? -5.229 4.536 23.110 1.00 67.88 215 ALA A CA 1
ATOM 1643 C C . ALA A 1 215 ? -6.106 5.649 23.718 1.00 67.88 215 ALA A C 1
ATOM 1645 O O . ALA A 1 215 ? -5.634 6.419 24.553 1.00 67.88 215 ALA A O 1
ATOM 1646 N N . ILE A 1 216 ? -7.387 5.747 23.336 1.00 58.78 216 ILE A N 1
ATOM 1647 C CA . ILE A 1 216 ? -8.277 6.840 23.764 1.00 58.78 216 ILE A CA 1
ATOM 1648 C C . ILE A 1 216 ? -9.406 6.293 24.646 1.00 58.78 216 ILE A C 1
ATOM 1650 O O . ILE A 1 216 ? -10.326 5.644 24.155 1.00 58.78 216 ILE A O 1
ATOM 1654 N N . SER A 1 217 ? -9.356 6.595 25.950 1.00 53.56 217 SER A N 1
ATOM 1655 C CA . SER A 1 217 ? -10.455 6.358 26.895 1.00 53.56 217 SER A CA 1
ATOM 1656 C C . SER A 1 217 ? -10.775 7.631 27.685 1.00 53.56 217 SER A C 1
ATOM 1658 O O . SER A 1 217 ? -10.300 7.838 28.803 1.00 53.56 217 SER A O 1
ATOM 1660 N N . SER A 1 218 ? -11.591 8.519 27.129 1.00 43.16 218 SER A N 1
ATOM 1661 C CA . SER A 1 218 ? -12.177 9.615 27.905 1.00 43.16 218 SER A CA 1
ATOM 1662 C C . SER A 1 218 ? -13.697 9.499 27.875 1.00 43.16 218 SER A C 1
ATOM 1664 O O . SER A 1 218 ? -14.377 9.987 26.977 1.00 43.16 218 SER A O 1
ATOM 1666 N N . SER A 1 219 ? -14.245 8.819 28.888 1.00 48.22 219 SER A N 1
ATOM 1667 C CA . SER A 1 219 ? -15.665 8.848 29.302 1.00 48.22 219 SER A CA 1
ATOM 1668 C C . SER A 1 219 ? -16.758 8.481 28.281 1.00 48.22 219 SER A C 1
ATOM 1670 O O . SER A 1 219 ? -17.932 8.490 28.641 1.00 48.22 219 SER A O 1
ATOM 1672 N N . SER A 1 220 ? -16.420 8.138 27.040 1.00 52.25 220 SER A N 1
ATOM 1673 C CA . SER A 1 220 ? -17.370 7.833 25.970 1.00 52.25 220 SER A CA 1
ATOM 1674 C C . SER A 1 220 ? -17.336 6.345 25.642 1.00 52.25 220 SER A C 1
ATOM 1676 O O . SER A 1 220 ? -16.308 5.685 25.775 1.00 52.25 220 SER A O 1
ATOM 1678 N N . SER A 1 221 ? -18.469 5.804 25.204 1.00 60.66 221 SER A N 1
ATOM 1679 C CA . SER A 1 221 ? -18.618 4.425 24.733 1.00 60.66 221 SER A CA 1
ATOM 1680 C C . SER A 1 221 ? -17.857 4.162 23.425 1.00 60.66 221 SER A C 1
ATOM 1682 O O . SER A 1 221 ? -18.239 3.298 22.658 1.00 60.66 221 SER A O 1
ATOM 1684 N N . THR A 1 222 ? -16.827 4.932 23.086 1.00 68.38 222 THR A N 1
ATOM 1685 C CA . THR A 1 222 ? -16.090 4.796 21.831 1.00 68.38 222 THR A CA 1
ATOM 1686 C C . THR A 1 222 ? -14.605 4.881 22.106 1.00 68.38 222 THR A C 1
ATOM 1688 O O . THR A 1 222 ? -14.147 5.724 22.875 1.00 68.38 222 THR A O 1
ATOM 1691 N N . VAL A 1 223 ? -13.876 3.981 21.467 1.00 83.81 223 VAL A N 1
ATOM 1692 C CA . VAL A 1 223 ? -12.451 3.756 21.668 1.00 83.81 223 VAL A CA 1
ATOM 1693 C C . VAL A 1 223 ? -11.768 3.760 20.306 1.00 83.81 223 VAL A C 1
ATOM 1695 O O . VAL A 1 223 ? -12.372 3.327 19.333 1.00 83.81 223 VAL A O 1
ATOM 1698 N N . ALA A 1 224 ? -10.530 4.244 20.226 1.00 88.69 224 ALA A N 1
ATOM 1699 C CA . ALA A 1 224 ? -9.780 4.327 18.975 1.00 88.69 224 ALA A CA 1
ATOM 1700 C C . ALA A 1 224 ? -8.490 3.495 19.030 1.00 88.69 224 ALA A C 1
ATOM 1702 O O . ALA A 1 224 ? -7.773 3.525 20.040 1.00 88.69 224 ALA A O 1
ATOM 1703 N N . LEU A 1 225 ? -8.206 2.777 17.942 1.00 91.25 225 LEU A N 1
ATOM 1704 C CA . LEU A 1 225 ? -6.930 2.112 17.679 1.00 91.25 225 LEU A CA 1
ATOM 1705 C C . LEU A 1 225 ? -6.141 2.965 16.683 1.00 91.25 225 LEU A C 1
ATOM 1707 O O . LEU A 1 225 ? -6.609 3.105 15.553 1.00 91.25 225 LEU A O 1
ATOM 1711 N N . PRO A 1 226 ? -4.995 3.547 17.067 1.00 91.81 226 PRO A N 1
ATOM 1712 C CA . PRO A 1 226 ? -4.147 4.261 16.122 1.00 91.81 226 PRO A CA 1
ATOM 1713 C C . PRO A 1 226 ? -3.666 3.333 15.000 1.00 91.81 226 PRO A C 1
ATOM 1715 O O . PRO A 1 226 ? -3.382 2.155 15.243 1.00 91.81 226 PRO A O 1
ATOM 1718 N N . ALA A 1 227 ? -3.611 3.863 13.783 1.00 93.62 227 ALA A N 1
ATOM 1719 C CA . ALA A 1 227 ? -3.311 3.117 12.573 1.00 93.62 227 ALA A CA 1
ATOM 1720 C C . ALA A 1 227 ? -2.639 3.992 11.505 1.00 93.62 227 ALA A C 1
ATOM 1722 O O . ALA A 1 227 ? -2.715 5.219 11.553 1.00 93.62 227 ALA A O 1
ATOM 1723 N N . GLU A 1 228 ? -2.040 3.324 10.527 1.00 94.56 228 GLU A N 1
ATOM 1724 C CA . GLU A 1 228 ? -1.553 3.879 9.267 1.00 94.56 228 GLU A CA 1
ATOM 1725 C C . GLU A 1 228 ? -2.165 3.044 8.132 1.00 94.56 228 GLU A C 1
ATOM 1727 O O . GLU A 1 228 ? -2.122 1.807 8.158 1.00 94.56 228 GLU A O 1
ATOM 1732 N N . LEU A 1 229 ? -2.795 3.711 7.163 1.00 97.50 229 LEU A N 1
ATOM 1733 C CA . LEU A 1 229 ? -3.289 3.076 5.940 1.00 97.50 229 LEU A CA 1
ATOM 1734 C C . LEU A 1 229 ? -2.252 3.307 4.855 1.00 97.50 229 LEU A C 1
ATOM 1736 O O . LEU A 1 229 ? -1.934 4.455 4.565 1.00 97.50 229 LEU A O 1
ATOM 1740 N N . ILE A 1 230 ? -1.738 2.243 4.258 1.00 97.19 230 ILE A N 1
ATOM 1741 C CA . ILE A 1 230 ? -0.603 2.309 3.339 1.00 97.19 230 ILE A CA 1
ATOM 1742 C C . ILE A 1 230 ? -1.009 1.620 2.038 1.00 97.19 230 ILE A C 1
ATOM 1744 O O . ILE A 1 230 ? -1.683 0.588 2.060 1.00 97.19 230 ILE A O 1
ATOM 1748 N N . GLY A 1 231 ? -0.627 2.185 0.901 1.00 97.31 231 GLY A N 1
ATOM 1749 C CA . GLY A 1 231 ? -0.841 1.543 -0.388 1.00 97.31 231 GLY A CA 1
ATOM 1750 C C . GLY A 1 231 ? 0.053 2.109 -1.474 1.00 97.31 231 GLY A C 1
ATOM 1751 O O . GLY A 1 231 ? 0.751 3.109 -1.282 1.00 97.31 231 GLY A O 1
ATOM 1752 N N . ASP A 1 232 ? 0.015 1.457 -2.622 1.00 96.50 232 ASP A N 1
ATOM 1753 C CA . ASP A 1 232 ? 0.727 1.877 -3.814 1.00 96.50 232 ASP A CA 1
ATOM 1754 C C . ASP A 1 232 ? -0.010 1.470 -5.087 1.00 96.50 232 ASP A C 1
ATOM 1756 O O . ASP A 1 232 ? -0.897 0.613 -5.108 1.00 96.50 232 ASP A O 1
ATOM 1760 N N . VAL A 1 233 ? 0.371 2.146 -6.162 1.00 97.00 233 VAL A N 1
ATOM 1761 C CA . VAL A 1 233 ? -0.009 1.818 -7.530 1.00 97.00 233 VAL A CA 1
ATOM 1762 C C . VAL A 1 233 ? 1.232 1.844 -8.397 1.00 97.00 233 VAL A C 1
ATOM 1764 O O . VAL A 1 233 ? 2.074 2.737 -8.259 1.00 97.00 233 VAL A O 1
ATOM 1767 N N . ALA A 1 234 ? 1.348 0.876 -9.300 1.00 93.31 234 ALA A N 1
ATOM 1768 C CA . ALA A 1 234 ? 2.508 0.766 -10.162 1.00 93.31 234 ALA A CA 1
ATOM 1769 C C . ALA A 1 234 ? 2.165 0.337 -11.587 1.00 93.31 234 ALA A C 1
ATOM 1771 O O . ALA A 1 234 ? 1.186 -0.358 -11.845 1.00 93.31 234 ALA A O 1
ATOM 1772 N N . TYR A 1 235 ? 3.006 0.751 -12.529 1.00 90.38 235 TYR A N 1
ATOM 1773 C CA . TYR A 1 235 ? 2.889 0.410 -13.940 1.00 90.38 235 TYR A CA 1
ATOM 1774 C C . TYR A 1 235 ? 4.237 -0.040 -14.482 1.00 90.38 235 TYR A C 1
ATOM 1776 O O . TYR A 1 235 ? 5.185 0.747 -14.558 1.00 90.38 235 TYR A O 1
ATOM 1784 N N . GLY A 1 236 ? 4.316 -1.319 -14.837 1.00 87.12 236 GLY A N 1
ATOM 1785 C CA . GLY A 1 236 ? 5.434 -1.900 -15.562 1.00 87.12 236 GLY A CA 1
ATOM 1786 C C . GLY A 1 236 ? 5.206 -1.776 -17.059 1.00 87.12 236 GLY A C 1
ATOM 1787 O O . GLY A 1 236 ? 4.128 -2.112 -17.536 1.00 87.12 236 GLY A O 1
ATOM 1788 N N . TYR A 1 237 ? 6.216 -1.312 -17.788 1.00 78.69 237 TYR A N 1
ATOM 1789 C CA . TYR A 1 237 ? 6.132 -1.123 -19.231 1.00 78.69 237 TYR A CA 1
ATOM 1790 C C . TYR A 1 237 ? 7.376 -1.628 -19.958 1.00 78.69 237 TYR A C 1
ATOM 1792 O O . TYR A 1 237 ? 8.509 -1.514 -19.468 1.00 78.69 237 TYR A O 1
ATOM 1800 N N . THR A 1 238 ? 7.161 -2.149 -21.166 1.00 69.31 238 THR A N 1
ATOM 1801 C CA . THR A 1 238 ? 8.209 -2.714 -22.020 1.00 69.31 238 THR A CA 1
ATOM 1802 C C . THR A 1 238 ? 8.181 -2.085 -23.413 1.00 69.31 238 THR A C 1
ATOM 1804 O O . THR A 1 238 ? 7.196 -2.175 -24.138 1.00 69.31 238 THR A O 1
ATOM 1807 N N . TYR A 1 239 ? 9.289 -1.482 -23.858 1.00 61.22 239 TYR A N 1
ATOM 1808 C CA . TYR A 1 239 ? 9.376 -0.943 -25.219 1.00 61.22 239 TYR A CA 1
ATOM 1809 C C . TYR A 1 239 ? 9.357 -2.050 -26.279 1.00 61.22 239 TYR A C 1
ATOM 1811 O O . TYR A 1 239 ? 10.273 -2.871 -26.369 1.00 61.22 239 TYR A O 1
ATOM 1819 N N . SER A 1 240 ? 8.339 -2.007 -27.138 1.00 51.50 240 SER A N 1
ATOM 1820 C CA . SER A 1 240 ? 8.092 -2.975 -28.213 1.00 51.50 240 SER A CA 1
ATOM 1821 C C . SER A 1 240 ? 8.775 -2.640 -29.551 1.00 51.50 240 SER A C 1
ATOM 1823 O O . SER A 1 240 ? 8.664 -3.409 -30.505 1.00 51.50 240 SER A O 1
ATOM 1825 N N . GLY A 1 241 ? 9.537 -1.539 -29.646 1.00 46.81 241 GLY A N 1
ATOM 1826 C CA . GLY A 1 241 ? 10.291 -1.193 -30.861 1.00 46.81 241 GLY A CA 1
ATOM 1827 C C . GLY A 1 241 ? 9.597 -0.242 -31.842 1.00 46.81 241 GLY A C 1
ATOM 1828 O O . GLY A 1 241 ? 10.155 0.010 -32.912 1.00 46.81 241 GLY A O 1
ATOM 1829 N N . GLU A 1 242 ? 8.420 0.298 -31.519 1.00 46.88 242 GLU A N 1
ATOM 1830 C CA . GLU A 1 242 ? 7.720 1.250 -32.391 1.00 46.88 242 GLU A CA 1
ATOM 1831 C C . GLU A 1 242 ? 8.265 2.688 -32.264 1.00 46.88 242 GLU A C 1
ATOM 1833 O O . GLU A 1 242 ? 8.617 3.157 -31.191 1.00 46.88 242 GLU A O 1
ATOM 1838 N N . VAL A 1 243 ? 8.377 3.378 -33.408 1.00 38.47 243 VAL A N 1
ATOM 1839 C CA . VAL A 1 243 ? 9.132 4.640 -33.611 1.00 38.47 243 VAL A CA 1
ATOM 1840 C C . VAL A 1 243 ? 8.350 5.903 -33.194 1.00 38.47 243 VAL A C 1
ATOM 1842 O O . VAL A 1 243 ? 8.884 7.010 -33.200 1.00 38.47 243 VAL A O 1
ATOM 1845 N N . TRP A 1 244 ? 7.085 5.751 -32.817 1.00 40.25 244 TRP A N 1
ATOM 1846 C CA . TRP A 1 244 ? 6.301 6.776 -32.120 1.00 40.25 244 TRP A CA 1
ATOM 1847 C C . TRP A 1 244 ? 6.387 6.494 -30.618 1.00 40.25 244 TRP A C 1
ATOM 1849 O O . TRP A 1 244 ? 6.630 5.334 -30.293 1.00 40.25 244 TRP A O 1
ATOM 1859 N N . PRO A 1 245 ? 6.222 7.470 -29.695 1.00 43.69 245 PRO A N 1
ATOM 1860 C CA . PRO A 1 245 ? 6.059 7.118 -28.285 1.00 43.69 245 PRO A CA 1
ATOM 1861 C C . PRO A 1 245 ? 4.933 6.086 -28.250 1.00 43.69 245 PRO A C 1
ATOM 1863 O O . PRO A 1 245 ? 3.825 6.382 -28.699 1.00 43.69 245 PRO A O 1
ATOM 1866 N N . GLY A 1 246 ? 5.311 4.842 -27.939 1.00 42.06 246 GLY A N 1
ATOM 1867 C CA . GLY A 1 246 ? 4.524 3.659 -28.254 1.00 42.06 246 GLY A CA 1
ATOM 1868 C C . GLY A 1 246 ? 3.154 3.748 -27.607 1.00 42.06 246 GLY A C 1
ATOM 1869 O O . GLY A 1 246 ? 2.917 4.606 -26.760 1.00 42.06 246 GLY A O 1
ATOM 1870 N N . PHE A 1 247 ? 2.254 2.857 -27.993 1.00 43.84 247 PHE A N 1
ATOM 1871 C CA . PHE A 1 247 ? 0.870 2.751 -27.523 1.00 43.84 247 PHE A CA 1
ATOM 1872 C C . PHE A 1 247 ? 0.679 2.531 -25.988 1.00 43.84 247 PHE A C 1
ATOM 1874 O O . PHE A 1 247 ? -0.371 2.061 -25.569 1.00 43.84 247 PHE A O 1
ATOM 1881 N N . SER A 1 248 ? 1.634 2.969 -25.161 1.00 53.22 248 SER A N 1
ATOM 1882 C CA . SER A 1 248 ? 1.778 2.845 -23.708 1.00 53.22 248 SER A CA 1
ATOM 1883 C C . SER A 1 248 ? 2.220 4.166 -23.044 1.00 53.22 248 SER A C 1
ATOM 1885 O O . SER A 1 248 ? 3.028 4.171 -22.114 1.00 53.22 248 SER A O 1
ATOM 1887 N N . VAL A 1 249 ? 1.758 5.330 -23.525 1.00 70.81 249 VAL A N 1
ATOM 1888 C CA . VAL A 1 249 ? 1.969 6.588 -22.782 1.00 70.81 249 VAL A CA 1
ATOM 1889 C C . VAL A 1 249 ? 1.080 6.540 -21.541 1.00 70.81 249 VAL A C 1
ATOM 1891 O O . VAL A 1 249 ? -0.135 6.712 -21.641 1.00 70.81 249 VAL A O 1
ATOM 1894 N N . LEU A 1 250 ? 1.678 6.245 -20.387 1.00 83.44 250 LEU A N 1
ATOM 1895 C CA . LEU A 1 250 ? 1.017 6.346 -19.090 1.00 83.44 250 LEU A CA 1
ATOM 1896 C C . LEU A 1 250 ? 0.543 7.790 -18.879 1.00 83.44 250 LEU A C 1
ATOM 1898 O O . LEU A 1 250 ? 1.331 8.728 -19.008 1.00 83.44 250 LEU A O 1
ATOM 1902 N N . PHE A 1 251 ? -0.732 7.964 -18.542 1.00 87.69 251 PHE A N 1
ATOM 1903 C CA . PHE A 1 251 ? -1.301 9.257 -18.178 1.00 87.69 251 PHE A CA 1
ATOM 1904 C C . PHE A 1 251 ? -1.444 9.389 -16.675 1.00 87.69 251 PHE A C 1
ATOM 1906 O O . PHE A 1 251 ? -0.903 10.336 -16.103 1.00 87.69 251 PHE A O 1
ATOM 1913 N N . TYR A 1 252 ? -2.112 8.430 -16.036 1.00 92.50 252 TYR A N 1
ATOM 1914 C CA . TYR A 1 252 ? -2.425 8.519 -14.618 1.00 92.50 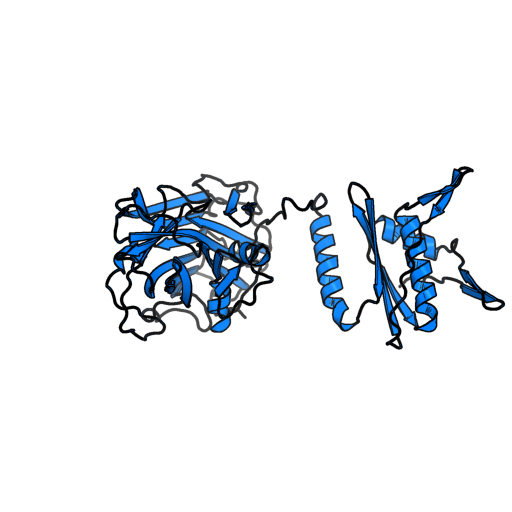252 TYR A CA 1
ATOM 1915 C C . TYR A 1 252 ? -2.191 7.199 -13.901 1.00 92.50 252 TYR A C 1
ATOM 1917 O O . TYR A 1 252 ? -2.539 6.127 -14.398 1.00 92.50 252 TYR A O 1
ATOM 1925 N N . LEU A 1 253 ? -1.653 7.314 -12.692 1.00 95.56 253 LEU A N 1
ATOM 1926 C CA . LEU A 1 253 ? -1.809 6.317 -11.646 1.00 95.56 253 LEU A CA 1
ATOM 1927 C C . LEU A 1 253 ? -2.630 6.936 -10.523 1.00 95.56 253 LEU A C 1
ATOM 1929 O O . LEU A 1 253 ? -2.381 8.072 -10.115 1.00 95.56 253 LEU A O 1
ATOM 1933 N N . ILE A 1 254 ? -3.643 6.217 -10.060 1.00 98.00 254 ILE A N 1
ATOM 1934 C CA . ILE A 1 254 ? -4.623 6.729 -9.105 1.00 98.00 254 ILE A CA 1
ATOM 1935 C C . ILE A 1 254 ? -4.790 5.703 -7.995 1.00 98.00 254 ILE A C 1
ATOM 1937 O O . ILE A 1 254 ? -5.021 4.533 -8.272 1.00 98.00 254 ILE A O 1
ATOM 1941 N N . GLY A 1 255 ? -4.690 6.133 -6.742 1.00 97.62 255 GLY A N 1
ATOM 1942 C CA . GLY A 1 255 ? -4.826 5.258 -5.579 1.00 97.62 255 GLY A CA 1
ATOM 1943 C C . GLY A 1 255 ? -5.508 5.973 -4.420 1.00 97.62 255 GLY A C 1
ATOM 1944 O O . GLY A 1 255 ? -5.418 7.197 -4.316 1.00 97.62 255 GLY A O 1
ATOM 1945 N N . GLY A 1 256 ? -6.216 5.254 -3.551 1.00 96.94 256 GLY A N 1
ATOM 1946 C CA . GLY A 1 256 ? -6.902 5.903 -2.436 1.00 96.94 256 GLY A CA 1
ATOM 1947 C C . GLY A 1 256 ? -7.675 4.991 -1.495 1.00 96.94 256 GLY A C 1
ATOM 1948 O O . GLY A 1 256 ? -7.901 3.813 -1.771 1.00 96.94 256 GLY A O 1
ATOM 1949 N N . PHE A 1 257 ? -8.120 5.583 -0.386 1.00 97.38 257 PHE A N 1
ATOM 1950 C CA . PHE A 1 257 ? -8.927 4.938 0.649 1.00 97.38 257 PHE A CA 1
ATOM 1951 C C . PHE A 1 257 ? -10.240 5.691 0.851 1.00 97.38 257 PHE A C 1
ATOM 1953 O O . PHE A 1 257 ? -10.250 6.914 1.007 1.00 97.38 257 PHE A O 1
ATOM 1960 N N . ASP A 1 258 ? -11.350 4.956 0.932 1.00 95.75 258 ASP A N 1
ATOM 1961 C CA . ASP A 1 258 ? -12.668 5.550 1.170 1.00 95.75 258 ASP A CA 1
ATOM 1962 C C . ASP A 1 258 ? -13.110 5.397 2.632 1.00 95.75 258 ASP A C 1
ATOM 1964 O O . ASP A 1 258 ? -13.948 4.565 2.998 1.00 95.75 258 ASP A O 1
ATOM 1968 N N . MET A 1 259 ? -12.538 6.227 3.506 1.00 95.56 259 MET A N 1
ATOM 1969 C CA . MET A 1 259 ? -12.917 6.252 4.922 1.00 95.56 259 MET A CA 1
ATOM 1970 C C . MET A 1 259 ? -14.357 6.751 5.116 1.00 95.56 259 MET A C 1
ATOM 1972 O O . MET A 1 259 ? -15.019 6.374 6.083 1.00 95.56 259 MET A O 1
ATOM 1976 N N . TYR A 1 260 ? -14.890 7.547 4.183 1.00 95.38 260 TYR A N 1
ATOM 1977 C CA . TYR A 1 260 ? -16.290 7.965 4.238 1.00 95.38 260 TYR A CA 1
ATOM 1978 C C . TYR A 1 260 ? -17.237 6.777 4.052 1.00 95.38 260 TYR A C 1
ATOM 1980 O O . TYR A 1 260 ? -18.147 6.590 4.858 1.00 95.38 260 TYR A O 1
ATOM 1988 N N . LYS A 1 261 ? -16.978 5.907 3.070 1.00 93.75 261 LYS A N 1
ATOM 1989 C CA . LYS A 1 261 ? -17.715 4.647 2.896 1.00 93.75 261 LYS A CA 1
ATOM 1990 C C . LYS A 1 261 ? -17.530 3.693 4.068 1.00 93.75 261 LYS A C 1
ATOM 1992 O O . LYS A 1 261 ? -18.461 2.957 4.384 1.00 93.75 261 LYS A O 1
ATOM 1997 N N . SER A 1 262 ? -16.376 3.726 4.737 1.00 94.69 262 SER A N 1
ATOM 1998 C CA . SER A 1 262 ? -16.179 3.006 6.002 1.00 94.69 262 SER A CA 1
ATOM 1999 C C . SER A 1 262 ? -17.185 3.442 7.068 1.00 94.69 262 SER A C 1
ATOM 2001 O O . SER A 1 262 ? -17.838 2.607 7.694 1.00 94.69 262 SER A O 1
ATOM 2003 N N . TYR A 1 263 ? -17.372 4.753 7.225 1.00 94.31 263 TYR A N 1
ATOM 2004 C CA . TYR A 1 263 ? -18.369 5.321 8.128 1.00 94.31 263 TYR A CA 1
ATOM 2005 C C . TYR A 1 263 ? -19.812 5.035 7.675 1.00 94.31 263 TYR A C 1
ATOM 2007 O O . TYR A 1 263 ? -20.634 4.623 8.494 1.00 94.31 263 TYR A O 1
ATOM 2015 N N . GLU A 1 264 ? -20.129 5.200 6.386 1.00 94.69 264 GLU A N 1
ATOM 2016 C CA . GLU A 1 264 ? -21.471 4.921 5.845 1.00 94.69 264 GLU A CA 1
ATOM 2017 C C . GLU A 1 264 ? -21.875 3.445 5.974 1.00 94.69 264 GLU A C 1
ATOM 2019 O O . GLU A 1 264 ? -23.066 3.136 6.022 1.00 94.69 264 GLU A O 1
ATOM 2024 N N . ALA A 1 265 ? -20.905 2.528 6.038 1.00 92.50 265 ALA A N 1
ATOM 2025 C CA . ALA A 1 265 ? -21.168 1.106 6.207 1.00 92.50 265 ALA A CA 1
ATOM 2026 C C . ALA A 1 265 ? -21.661 0.740 7.617 1.00 92.50 265 ALA A C 1
ATOM 2028 O O . ALA A 1 265 ? -22.219 -0.344 7.794 1.00 92.50 265 ALA A O 1
ATOM 2029 N N . MET A 1 266 ? -21.479 1.606 8.620 1.00 93.25 266 MET A N 1
ATOM 2030 C CA . MET A 1 266 ? -21.890 1.309 9.993 1.00 93.25 266 MET A CA 1
ATOM 2031 C C . MET A 1 266 ? -23.380 0.961 10.089 1.00 93.25 266 MET A C 1
ATOM 2033 O O . MET A 1 266 ? -24.249 1.681 9.607 1.00 93.25 266 MET A O 1
ATOM 2037 N N . GLY A 1 267 ? -23.676 -0.136 10.782 1.00 92.00 267 GLY A N 1
ATOM 2038 C CA . GLY A 1 267 ? -25.022 -0.676 10.947 1.00 92.00 267 GLY A CA 1
ATOM 2039 C C . GLY A 1 267 ? -25.472 -1.609 9.821 1.00 92.00 267 GLY A C 1
ATOM 2040 O O . GLY A 1 267 ? -26.424 -2.357 10.041 1.00 92.00 267 GLY A O 1
ATOM 2041 N N . ASN A 1 268 ? -24.789 -1.629 8.671 1.00 91.62 268 ASN A N 1
ATOM 2042 C CA . ASN A 1 268 ? -25.062 -2.597 7.609 1.00 91.62 268 ASN A CA 1
ATOM 2043 C C . ASN A 1 268 ? -24.541 -3.988 7.993 1.00 91.62 268 ASN A C 1
ATOM 2045 O O . ASN A 1 268 ? -23.634 -4.119 8.821 1.00 91.62 268 ASN A O 1
ATOM 2049 N N . GLU A 1 269 ? -25.118 -5.024 7.385 1.00 89.94 269 GLU A N 1
ATOM 2050 C CA . GLU A 1 269 ? -24.672 -6.410 7.549 1.00 89.94 269 GLU A CA 1
ATOM 2051 C C . GLU A 1 269 ? -23.254 -6.595 6.997 1.00 89.94 269 GLU A C 1
ATOM 2053 O O . GLU A 1 269 ? -22.890 -6.019 5.971 1.00 89.94 269 GLU A O 1
ATOM 2058 N N . VAL A 1 270 ? -22.448 -7.402 7.688 1.00 86.12 270 VAL A N 1
ATOM 2059 C CA . VAL A 1 270 ? -21.106 -7.763 7.226 1.00 86.12 270 VAL A CA 1
ATOM 2060 C C . VAL A 1 270 ? -21.225 -8.783 6.103 1.00 86.12 270 VAL A C 1
ATOM 2062 O O . VAL A 1 270 ? -21.817 -9.846 6.293 1.00 86.12 270 VAL A O 1
ATOM 2065 N N . GLU A 1 271 ? -20.609 -8.498 4.958 1.00 81.25 271 GLU A N 1
ATOM 2066 C CA . GLU A 1 271 ? -20.653 -9.381 3.795 1.00 81.25 271 GLU A CA 1
ATOM 2067 C C . GLU A 1 271 ? -19.294 -9.503 3.113 1.00 81.25 271 GLU A C 1
ATOM 2069 O O . GLU A 1 271 ? -18.692 -8.505 2.734 1.00 81.25 271 GLU A O 1
ATOM 2074 N N . PHE A 1 272 ? -18.837 -10.734 2.888 1.00 77.44 272 PHE A N 1
ATOM 2075 C CA . PHE A 1 272 ? -17.663 -11.017 2.060 1.00 77.44 272 PHE A CA 1
ATOM 2076 C C . PHE A 1 272 ? -17.854 -12.333 1.300 1.00 77.44 272 PHE A C 1
ATOM 2078 O O . PHE A 1 272 ? -18.495 -13.259 1.799 1.00 77.44 272 PHE A O 1
ATOM 2085 N N . ASN A 1 273 ? -17.330 -12.416 0.071 1.00 69.75 273 ASN A N 1
ATOM 2086 C CA . ASN A 1 273 ? -17.513 -13.560 -0.840 1.00 69.75 273 ASN A CA 1
ATOM 2087 C C . ASN A 1 273 ? -18.986 -13.967 -1.085 1.00 69.75 273 ASN A C 1
ATOM 2089 O O . ASN A 1 273 ? -19.286 -15.141 -1.299 1.00 69.75 273 ASN A O 1
ATOM 2093 N N . GLY A 1 274 ? -19.914 -13.005 -1.048 1.00 68.75 274 GLY A N 1
ATOM 2094 C CA . GLY A 1 274 ? -21.343 -13.219 -1.316 1.00 68.75 274 GLY A CA 1
ATOM 2095 C C . GLY A 1 274 ? -22.090 -13.894 -0.167 1.00 68.75 274 GLY A C 1
ATOM 2096 O O . GLY A 1 274 ? -23.182 -14.425 -0.365 1.00 68.75 274 GLY A O 1
ATOM 2097 N N . ILE A 1 275 ? -21.484 -13.922 1.024 1.00 76.88 275 ILE A N 1
ATOM 2098 C CA . ILE A 1 275 ? -22.069 -14.473 2.243 1.00 76.88 275 ILE A CA 1
ATOM 2099 C C . ILE A 1 275 ? -22.322 -13.320 3.211 1.00 76.88 275 ILE A C 1
ATOM 2101 O O . ILE A 1 275 ? -21.378 -12.709 3.714 1.00 76.88 275 ILE A O 1
ATOM 2105 N N . CYS A 1 276 ? -23.596 -13.052 3.495 1.00 81.81 276 CYS A N 1
ATOM 2106 C CA . CYS A 1 276 ? -24.005 -12.134 4.553 1.00 81.81 276 CYS A CA 1
ATOM 2107 C C . CYS A 1 276 ? -23.912 -12.844 5.911 1.00 81.81 276 CYS A C 1
ATOM 2109 O O . CYS A 1 276 ? -24.398 -13.967 6.086 1.00 81.81 276 CYS A O 1
ATOM 2111 N N . TYR A 1 277 ? -23.300 -12.183 6.885 1.00 81.38 277 TYR A N 1
ATOM 2112 C CA . TYR A 1 277 ? -23.161 -12.670 8.251 1.00 81.38 277 TYR A CA 1
ATOM 2113 C C . TYR A 1 277 ? -24.147 -11.949 9.175 1.00 81.38 277 TYR A C 1
ATOM 2115 O O . TYR A 1 277 ? -24.521 -10.807 8.945 1.00 81.38 277 TYR A O 1
ATOM 2123 N N . LEU A 1 278 ? -24.522 -12.589 10.287 1.00 83.88 278 LEU A N 1
ATOM 2124 C CA . LEU A 1 278 ? -25.425 -12.023 11.309 1.00 83.88 278 LEU A CA 1
ATOM 2125 C C . LEU A 1 278 ? -24.799 -10.875 12.135 1.00 83.88 278 LEU A C 1
ATOM 2127 O O . LEU A 1 278 ? -25.350 -10.476 13.161 1.00 83.88 278 LEU A O 1
ATOM 2131 N N . TYR A 1 279 ? -23.629 -10.385 11.733 1.00 87.12 279 TYR A N 1
ATOM 2132 C CA . TYR A 1 279 ? -22.917 -9.286 12.376 1.00 87.12 279 TYR A CA 1
ATOM 2133 C C . TYR A 1 279 ? -23.137 -8.002 11.582 1.00 87.12 279 TYR A C 1
ATOM 2135 O O . TYR A 1 279 ? -23.349 -8.048 10.372 1.00 87.12 279 TYR A O 1
ATOM 2143 N N . THR A 1 280 ? -23.030 -6.855 12.248 1.00 92.25 280 THR A N 1
ATOM 2144 C CA . THR A 1 280 ? -23.060 -5.547 11.591 1.00 92.25 280 THR A CA 1
ATOM 2145 C C . THR A 1 280 ? -21.728 -4.831 11.733 1.00 92.25 280 THR A C 1
ATOM 2147 O O . THR A 1 280 ? -20.998 -5.037 12.709 1.00 92.25 280 THR A O 1
ATOM 2150 N N . TYR A 1 281 ? -21.418 -3.966 10.769 1.00 94.12 281 TYR A N 1
ATOM 2151 C CA . TYR A 1 281 ? -20.295 -3.047 10.900 1.00 94.12 281 TYR A CA 1
ATOM 2152 C C . TYR A 1 281 ? -20.556 -2.080 12.058 1.00 94.12 281 TYR A C 1
ATOM 2154 O O . TYR A 1 281 ? -21.585 -1.409 12.125 1.00 94.12 281 TYR A O 1
ATOM 2162 N N . ASN A 1 282 ? -19.624 -2.022 12.997 1.00 93.94 282 ASN A N 1
ATOM 2163 C CA . ASN A 1 282 ? -19.703 -1.228 14.227 1.00 93.94 282 ASN A CA 1
ATOM 2164 C C . ASN A 1 282 ? -18.350 -0.570 14.561 1.00 93.94 282 ASN A C 1
ATOM 2166 O O . ASN A 1 282 ? -18.150 -0.061 15.668 1.00 93.94 282 ASN A O 1
ATOM 2170 N N . ALA A 1 283 ? -17.432 -0.563 13.599 1.00 94.69 283 ALA A N 1
ATOM 2171 C CA . ALA A 1 283 ? -16.223 0.231 13.603 1.00 94.69 283 ALA A CA 1
ATOM 2172 C C . ALA A 1 283 ? -16.017 0.893 12.237 1.00 94.69 283 ALA A C 1
ATOM 2174 O O . ALA A 1 283 ? -16.509 0.407 11.220 1.00 94.69 283 ALA A O 1
ATOM 2175 N N . TYR A 1 284 ? -15.292 2.006 12.232 1.00 95.44 284 TYR A N 1
ATOM 2176 C CA . TYR A 1 284 ? -14.968 2.761 11.024 1.00 95.44 284 TYR A CA 1
ATOM 2177 C C . TYR A 1 284 ? -13.584 3.391 11.144 1.00 95.44 284 TYR A C 1
ATOM 2179 O O . TYR A 1 284 ? -13.065 3.559 12.250 1.00 95.44 284 TYR A O 1
ATOM 2187 N N . VAL A 1 285 ? -12.998 3.750 10.007 1.00 95.44 285 VAL A N 1
ATOM 2188 C CA . VAL A 1 285 ? -11.687 4.404 9.942 1.00 95.44 285 VAL A CA 1
ATOM 2189 C C . VAL A 1 285 ? -11.857 5.901 9.700 1.00 95.44 285 VAL A C 1
ATOM 2191 O O . VAL A 1 285 ? -12.767 6.317 8.986 1.00 95.44 285 VAL A O 1
ATOM 2194 N N . ALA A 1 286 ? -11.010 6.711 10.325 1.00 94.25 286 ALA A N 1
ATOM 2195 C CA . ALA A 1 286 ? -10.923 8.152 10.104 1.00 94.25 286 ALA A CA 1
ATOM 2196 C C . ALA A 1 286 ? -9.505 8.638 10.438 1.00 94.25 286 ALA A C 1
ATOM 2198 O O . ALA A 1 286 ? -8.784 7.957 11.170 1.00 94.25 286 ALA A O 1
ATOM 2199 N N . ASP A 1 287 ? -9.117 9.824 9.979 1.00 92.38 287 ASP A N 1
ATOM 2200 C CA . ASP A 1 287 ? -7.802 10.412 10.253 1.00 92.38 287 ASP A CA 1
ATOM 2201 C C . ASP A 1 287 ? -7.872 11.800 10.892 1.00 92.38 287 ASP A C 1
ATOM 2203 O O . ASP A 1 287 ? -8.905 12.475 10.901 1.00 92.38 287 ASP A O 1
ATOM 2207 N N . GLY A 1 288 ? -6.758 12.231 11.483 1.00 85.31 288 GLY A N 1
ATOM 2208 C CA . GLY A 1 288 ? -6.562 13.642 11.779 1.00 85.31 288 GLY A CA 1
ATOM 2209 C C . GLY A 1 288 ? -6.603 14.444 10.477 1.00 85.31 288 GLY A C 1
ATOM 2210 O O . GLY A 1 288 ? -6.091 14.002 9.454 1.00 85.31 288 GLY A O 1
ATOM 2211 N N . TYR A 1 289 ? -7.197 15.638 10.501 1.00 83.88 289 TYR A N 1
ATOM 2212 C CA . TYR A 1 289 ? -7.322 16.456 9.292 1.00 83.88 289 TYR A CA 1
ATOM 2213 C C . TYR A 1 289 ? -5.978 16.648 8.575 1.00 83.88 289 TYR A C 1
ATOM 2215 O O . TYR A 1 289 ? -5.032 17.186 9.161 1.00 83.88 289 TYR A O 1
ATOM 2223 N N . GLY A 1 290 ? -5.914 16.255 7.301 1.00 82.06 290 GLY A N 1
ATOM 2224 C CA . GLY A 1 290 ? -4.728 16.452 6.470 1.00 82.06 290 GLY A CA 1
ATOM 2225 C C . GLY A 1 290 ? -3.527 15.593 6.874 1.00 82.06 290 GLY A C 1
ATOM 2226 O O . GLY A 1 290 ? -2.397 15.968 6.571 1.00 82.06 290 GLY A O 1
ATOM 2227 N N . GLN A 1 291 ? -3.747 14.487 7.591 1.00 88.00 291 GLN A N 1
ATOM 2228 C CA . GLN A 1 291 ? -2.699 13.529 7.935 1.00 88.00 291 GLN A CA 1
ATOM 2229 C C . GLN A 1 291 ? -2.542 12.526 6.793 1.00 88.00 291 GLN A C 1
ATOM 2231 O O . GLN A 1 291 ? -3.053 11.414 6.857 1.00 88.00 291 GLN A O 1
ATOM 2236 N N . TYR A 1 292 ? -1.849 12.915 5.728 1.00 93.19 292 TYR A N 1
ATOM 2237 C CA . TYR A 1 292 ? -1.622 12.038 4.586 1.00 93.19 292 TYR A CA 1
ATOM 2238 C C . TYR A 1 292 ? -0.338 12.404 3.841 1.00 93.19 292 TYR A C 1
ATOM 2240 O O . TYR A 1 292 ? 0.097 13.557 3.847 1.00 93.19 292 TYR A O 1
ATOM 2248 N N . GLU A 1 293 ? 0.250 11.423 3.165 1.00 93.25 293 GLU A N 1
ATOM 2249 C CA . GLU A 1 293 ? 1.454 11.589 2.353 1.00 93.25 293 GLU A CA 1
ATOM 2250 C C . GLU A 1 293 ? 1.337 10.797 1.040 1.00 93.25 293 GLU A C 1
ATOM 2252 O O . GLU A 1 293 ? 0.703 9.747 1.020 1.00 93.25 293 GLU A O 1
ATOM 2257 N N . PRO A 1 294 ? 1.957 11.251 -0.061 1.00 93.44 294 PRO A N 1
ATOM 2258 C CA . PRO A 1 294 ? 2.603 12.552 -0.215 1.00 93.44 294 PRO A CA 1
ATOM 2259 C C . PRO A 1 294 ? 1.590 13.706 -0.265 1.00 93.44 294 PRO A C 1
ATOM 2261 O O . PRO A 1 294 ? 0.414 13.526 -0.588 1.00 93.44 294 PRO A O 1
ATOM 2264 N N . ALA A 1 295 ? 2.067 14.915 0.034 1.00 90.69 295 ALA A N 1
ATOM 2265 C CA . ALA A 1 295 ? 1.300 16.141 -0.166 1.00 90.69 295 ALA A CA 1
ATOM 2266 C C . ALA A 1 295 ? 1.211 16.510 -1.666 1.00 90.69 295 ALA A C 1
ATOM 2268 O O . ALA A 1 295 ? 2.097 16.134 -2.441 1.00 90.69 295 ALA A O 1
ATOM 2269 N N . PRO A 1 296 ? 0.192 17.285 -2.093 1.00 89.69 296 PRO A N 1
ATOM 2270 C CA . PRO A 1 296 ? 0.071 17.720 -3.482 1.00 89.69 296 PRO A CA 1
ATOM 2271 C C . PRO A 1 296 ? 1.286 18.535 -3.944 1.00 89.69 296 PRO A C 1
ATOM 2273 O O . PRO A 1 296 ? 1.772 19.406 -3.221 1.00 89.69 296 PRO A O 1
ATOM 2276 N N . THR A 1 297 ? 1.739 18.309 -5.175 1.00 87.25 297 THR A N 1
ATOM 2277 C CA . THR A 1 297 ? 2.832 19.065 -5.799 1.00 87.25 297 THR A CA 1
ATOM 2278 C C . THR A 1 297 ? 2.652 19.143 -7.310 1.00 87.25 297 THR A C 1
ATOM 2280 O O . THR A 1 297 ? 2.166 18.210 -7.935 1.00 87.25 297 THR A O 1
ATOM 2283 N N . SER A 1 298 ? 3.067 20.254 -7.917 1.00 77.88 298 SER A N 1
ATOM 2284 C CA . SER A 1 298 ? 2.949 20.477 -9.365 1.00 77.88 298 SER A CA 1
ATOM 2285 C C . SER A 1 298 ? 3.986 19.721 -10.204 1.00 77.88 298 SER A C 1
ATOM 2287 O O . SER A 1 298 ? 3.880 19.705 -11.424 1.00 77.88 298 SER A O 1
ATOM 2289 N N . SER A 1 299 ? 5.032 19.179 -9.574 1.00 72.00 299 SER A N 1
ATOM 2290 C CA . SER A 1 299 ? 6.085 18.375 -10.210 1.00 72.00 299 SER A CA 1
ATOM 2291 C C . SER A 1 299 ? 6.960 17.778 -9.107 1.00 72.00 299 SER A C 1
ATOM 2293 O O . SER A 1 299 ? 7.602 18.508 -8.346 1.00 72.00 299 SER A O 1
ATOM 2295 N N . ALA A 1 300 ? 6.947 16.455 -8.975 1.00 61.00 300 ALA A N 1
ATOM 2296 C CA . ALA A 1 300 ? 7.715 15.736 -7.968 1.00 61.00 300 ALA A CA 1
ATOM 2297 C C . ALA A 1 300 ? 8.978 15.128 -8.587 1.00 61.00 300 ALA A C 1
ATOM 2299 O O . ALA A 1 300 ? 8.952 13.990 -9.037 1.00 61.00 300 ALA A O 1
ATOM 2300 N N . GLY A 1 301 ? 10.110 15.841 -8.569 1.00 67.75 301 GLY A N 1
ATOM 2301 C CA . GLY A 1 301 ? 11.393 15.252 -8.991 1.00 67.75 301 GLY A CA 1
ATOM 2302 C C . GLY A 1 301 ? 11.798 14.027 -8.151 1.00 67.75 301 GLY A C 1
ATOM 2303 O O . GLY A 1 301 ? 12.444 13.113 -8.648 1.00 67.75 301 GLY A O 1
ATOM 2304 N N . SER A 1 302 ? 11.408 13.992 -6.876 1.00 77.25 302 SER A N 1
ATOM 2305 C CA . SER A 1 302 ? 11.323 12.814 -6.000 1.00 77.25 302 SER A CA 1
ATOM 2306 C C . SER A 1 302 ? 10.440 13.178 -4.805 1.00 77.25 302 SER A C 1
ATOM 2308 O O . SER A 1 302 ? 10.365 14.354 -4.439 1.00 77.25 302 SER A O 1
ATOM 2310 N N . TYR A 1 303 ? 9.787 12.200 -4.188 1.00 84.56 303 TYR A N 1
ATOM 2311 C CA . TYR A 1 303 ? 9.050 12.391 -2.936 1.00 84.56 303 TYR A CA 1
ATOM 2312 C C . TYR A 1 303 ? 9.237 11.184 -2.023 1.00 84.56 303 TYR A C 1
ATOM 2314 O O . TYR A 1 303 ? 9.674 10.133 -2.484 1.00 84.56 303 TYR A O 1
ATOM 2322 N N . SER A 1 304 ? 8.896 11.322 -0.746 1.00 86.62 304 SER A N 1
ATOM 2323 C CA . SER A 1 304 ? 8.978 10.215 0.204 1.00 86.62 304 SER A CA 1
ATOM 2324 C C . SER A 1 304 ? 7.707 10.109 1.034 1.00 86.62 304 SER A C 1
ATOM 2326 O O . SER A 1 304 ? 7.001 11.105 1.203 1.00 86.62 304 SER A O 1
ATOM 2328 N N . ILE A 1 305 ? 7.449 8.910 1.546 1.00 90.44 305 ILE A N 1
ATOM 2329 C CA . ILE A 1 305 ? 6.469 8.661 2.606 1.00 90.44 305 ILE A CA 1
ATOM 2330 C C . ILE A 1 305 ? 7.183 8.030 3.805 1.00 90.44 305 ILE A C 1
ATOM 2332 O O . ILE A 1 305 ? 8.112 7.238 3.618 1.00 90.44 305 ILE A O 1
ATOM 2336 N N . GLY A 1 306 ? 6.782 8.394 5.021 1.00 85.25 306 GLY A N 1
ATOM 2337 C CA . GLY A 1 306 ? 7.355 7.873 6.262 1.00 85.25 306 GLY A CA 1
ATOM 2338 C C . GLY A 1 306 ? 6.422 6.902 6.984 1.00 85.25 306 GLY A C 1
ATOM 2339 O O . GLY A 1 306 ? 5.376 7.325 7.454 1.00 85.25 306 GLY A O 1
ATOM 2340 N N . ILE A 1 307 ? 6.804 5.636 7.136 1.00 86.62 307 ILE A N 1
ATOM 2341 C CA . ILE A 1 307 ? 5.992 4.633 7.848 1.00 86.62 307 ILE A CA 1
ATOM 2342 C C . ILE A 1 307 ? 6.534 4.487 9.265 1.00 86.62 307 ILE A C 1
ATOM 2344 O O . ILE A 1 307 ? 7.737 4.259 9.456 1.00 86.62 307 ILE A O 1
ATOM 2348 N N . THR A 1 308 ? 5.670 4.622 10.265 1.00 82.06 308 THR A N 1
ATOM 2349 C CA . THR A 1 308 ? 6.090 4.576 11.662 1.00 82.06 308 THR A CA 1
ATOM 2350 C C . THR A 1 308 ? 6.078 3.140 12.181 1.00 82.06 308 THR A C 1
ATOM 2352 O O . THR A 1 308 ? 5.038 2.516 12.365 1.00 82.06 308 THR A O 1
ATOM 2355 N N . LEU A 1 309 ? 7.275 2.621 12.461 1.00 71.44 309 LEU A N 1
ATOM 2356 C CA . LEU A 1 309 ? 7.515 1.283 13.007 1.00 71.44 309 LEU A CA 1
ATOM 2357 C C . LEU A 1 309 ? 7.909 1.352 14.490 1.00 71.44 309 LEU A C 1
ATOM 2359 O O . LEU A 1 309 ? 8.254 2.424 15.000 1.00 71.44 309 LEU A O 1
ATOM 2363 N N . PHE A 1 310 ? 7.848 0.222 15.210 1.00 60.31 310 PHE A N 1
ATOM 2364 C CA . PHE A 1 310 ? 8.178 0.204 16.640 1.00 60.31 310 PHE A CA 1
ATOM 2365 C C . PHE A 1 310 ? 9.031 -0.993 17.096 1.00 60.31 310 PHE A C 1
ATOM 2367 O O . PHE A 1 310 ? 8.716 -2.136 16.765 1.00 60.31 310 PHE A O 1
ATOM 2374 N N . PRO A 1 311 ? 10.000 -0.791 18.020 1.00 53.94 311 PRO A N 1
ATOM 2375 C CA . PRO A 1 311 ? 10.395 0.485 18.637 1.00 53.94 311 PRO A CA 1
ATOM 2376 C C . PRO A 1 311 ? 10.914 1.455 17.584 1.00 53.94 311 PRO A C 1
ATOM 2378 O O . PRO A 1 311 ? 11.658 1.005 16.725 1.00 53.94 311 PRO A O 1
ATOM 2381 N N . GLU A 1 312 ? 10.490 2.730 17.650 1.00 54.28 312 GLU A N 1
ATOM 2382 C CA . GLU A 1 312 ? 10.922 3.805 16.736 1.00 54.28 312 GLU A CA 1
ATOM 2383 C C . GLU A 1 312 ? 12.404 3.605 16.403 1.00 54.28 312 GLU A C 1
ATOM 2385 O O . GLU A 1 312 ? 13.260 3.625 17.302 1.00 54.28 312 GLU A O 1
ATOM 2390 N N . PRO A 1 313 ? 12.673 3.271 15.136 1.00 55.44 313 PRO A N 1
ATOM 2391 C CA . PRO A 1 313 ? 12.613 4.272 14.080 1.00 55.44 313 PRO A CA 1
ATOM 2392 C C . PRO A 1 313 ? 11.464 4.098 13.076 1.00 55.44 313 PRO A C 1
ATOM 2394 O O . PRO A 1 313 ? 11.075 2.988 12.733 1.00 55.44 313 PRO A O 1
ATOM 2397 N N . SER A 1 314 ? 11.000 5.221 12.531 1.00 69.38 314 SER A N 1
ATOM 2398 C CA . SER A 1 314 ? 10.228 5.256 11.284 1.00 69.38 314 SER A CA 1
ATOM 2399 C C . SER A 1 314 ? 11.129 4.951 10.075 1.00 69.38 314 SER A C 1
ATOM 2401 O O . SER A 1 314 ? 12.297 5.350 10.051 1.00 69.38 314 SER A O 1
ATOM 2403 N N . ILE A 1 315 ? 10.592 4.268 9.065 1.00 78.06 315 ILE A N 1
ATOM 2404 C CA . ILE A 1 315 ? 11.247 4.061 7.764 1.00 78.06 315 ILE A CA 1
ATOM 2405 C C . ILE A 1 315 ? 10.783 5.135 6.780 1.00 78.06 315 ILE A C 1
ATOM 2407 O O . ILE A 1 315 ? 9.646 5.590 6.847 1.00 78.06 315 ILE A O 1
ATOM 2411 N N . SER A 1 316 ? 11.651 5.535 5.854 1.00 82.38 316 SER A N 1
ATOM 2412 C CA . SER A 1 316 ? 11.301 6.452 4.767 1.00 82.38 316 SER A CA 1
ATOM 2413 C C . SER A 1 316 ? 11.454 5.731 3.440 1.00 82.38 316 SER A C 1
ATOM 2415 O O . SER A 1 316 ? 12.493 5.128 3.176 1.00 82.38 316 SER A O 1
ATOM 2417 N N . ILE A 1 317 ? 10.424 5.792 2.605 1.00 84.44 317 ILE A N 1
ATOM 2418 C CA . ILE A 1 317 ? 10.433 5.205 1.267 1.00 84.44 317 ILE A CA 1
ATOM 2419 C C . ILE A 1 317 ? 10.398 6.344 0.271 1.00 84.44 317 ILE A C 1
ATOM 2421 O O . ILE A 1 317 ? 9.502 7.181 0.319 1.00 84.44 317 ILE A O 1
ATOM 2425 N N . THR A 1 318 ? 11.392 6.389 -0.609 1.00 84.81 318 THR A N 1
ATOM 2426 C CA . THR A 1 318 ? 11.581 7.466 -1.579 1.00 84.81 318 THR A CA 1
ATOM 2427 C C . THR A 1 318 ? 11.208 6.996 -2.975 1.00 84.81 318 THR A C 1
ATOM 2429 O O . THR A 1 318 ? 11.752 6.025 -3.490 1.00 84.81 318 THR A O 1
ATOM 2432 N N . TYR A 1 319 ? 10.312 7.720 -3.626 1.00 83.62 319 TYR A N 1
ATOM 2433 C CA . TYR A 1 319 ? 9.911 7.480 -5.001 1.00 83.62 319 TYR A CA 1
ATOM 2434 C C . TYR A 1 319 ? 10.636 8.470 -5.901 1.00 83.62 319 TYR A C 1
ATOM 2436 O O . TYR A 1 319 ? 10.417 9.685 -5.837 1.00 83.62 319 TYR A O 1
ATOM 2444 N N . THR A 1 320 ? 11.534 7.935 -6.722 1.00 78.94 320 THR A N 1
ATOM 2445 C CA . THR A 1 320 ? 12.311 8.696 -7.695 1.00 78.94 320 THR A CA 1
ATOM 2446 C C . THR A 1 320 ? 11.862 8.300 -9.095 1.00 78.94 320 THR A C 1
ATOM 2448 O O . THR A 1 320 ? 12.194 7.200 -9.553 1.00 78.94 320 THR A O 1
ATOM 2451 N N . PRO A 1 321 ? 11.115 9.173 -9.789 1.00 67.62 321 PRO A N 1
ATOM 2452 C CA . PRO A 1 321 ? 10.764 8.958 -11.178 1.00 67.62 321 PRO A CA 1
ATOM 2453 C C . PRO A 1 321 ? 12.022 8.951 -12.058 1.00 67.62 321 PRO A C 1
ATOM 2455 O O . PRO A 1 321 ? 13.029 9.579 -11.729 1.00 67.62 321 PRO A O 1
ATOM 2458 N N . PRO A 1 322 ? 11.976 8.273 -13.213 1.00 59.19 322 PRO A N 1
ATOM 2459 C CA . PRO A 1 322 ? 13.122 8.170 -14.108 1.00 59.19 322 PRO A CA 1
ATOM 2460 C C . PRO A 1 322 ? 13.443 9.478 -14.858 1.00 59.19 322 PRO A C 1
ATOM 2462 O O . PRO A 1 322 ? 14.481 9.562 -15.510 1.00 59.19 322 PRO A O 1
ATOM 2465 N N . SER A 1 323 ? 12.587 10.501 -14.749 1.00 61.47 323 SER A N 1
ATOM 2466 C CA . SER A 1 323 ? 12.807 11.848 -15.282 1.00 61.47 323 SER A CA 1
ATOM 2467 C C . SER A 1 323 ? 13.016 12.862 -14.158 1.00 61.47 323 SER A C 1
ATOM 2469 O O . SER A 1 323 ? 12.509 12.705 -13.049 1.00 61.47 323 SER A O 1
ATOM 2471 N N . SER A 1 324 ? 13.721 13.955 -14.461 1.00 57.62 324 SER A N 1
ATOM 2472 C CA . SER A 1 324 ? 13.979 15.039 -13.503 1.00 57.62 324 SER A CA 1
ATOM 2473 C C . SER A 1 324 ? 12.733 15.853 -13.123 1.00 57.62 324 SER A C 1
ATOM 2475 O O . SER A 1 324 ? 12.774 16.589 -12.137 1.00 57.62 324 SER A O 1
ATOM 2477 N N . THR A 1 325 ? 11.638 15.733 -13.880 1.00 61.41 325 THR A N 1
ATOM 2478 C CA . THR A 1 325 ? 10.377 16.457 -13.657 1.00 61.41 325 THR A CA 1
ATOM 2479 C C . THR A 1 325 ? 9.331 15.637 -12.899 1.00 61.41 325 THR A C 1
ATOM 2481 O O . THR A 1 325 ? 8.562 16.228 -12.142 1.00 61.41 325 THR A O 1
ATOM 2484 N N . GLY A 1 326 ? 9.321 14.305 -13.036 1.00 72.69 326 GLY A N 1
ATOM 2485 C CA . GLY A 1 326 ? 8.411 13.414 -12.306 1.00 72.69 326 GLY A CA 1
ATOM 2486 C C . GLY A 1 326 ? 6.912 13.691 -12.477 1.00 72.69 326 GLY A C 1
ATOM 2487 O O . GLY A 1 326 ? 6.538 14.563 -13.264 1.00 72.69 326 GLY A O 1
ATOM 2488 N N . PRO A 1 327 ? 6.032 12.952 -11.774 1.00 83.81 327 PRO A N 1
ATOM 2489 C CA . PRO A 1 327 ? 4.600 13.196 -11.864 1.00 83.81 327 PRO A CA 1
ATOM 2490 C C . PRO A 1 327 ? 4.199 14.475 -11.120 1.00 83.81 327 PRO A C 1
ATOM 2492 O O . PRO A 1 327 ? 4.808 14.856 -10.114 1.00 83.81 327 PRO A O 1
ATOM 2495 N N . SER A 1 328 ? 3.127 15.115 -11.580 1.00 89.38 328 SER A N 1
ATOM 2496 C CA . SER A 1 328 ? 2.361 16.033 -10.732 1.00 89.38 328 SER A CA 1
ATOM 2497 C C . SER A 1 328 ? 1.482 15.202 -9.796 1.00 89.38 328 SER A C 1
ATOM 2499 O O . SER A 1 328 ? 0.855 14.240 -10.226 1.00 89.38 328 SER A O 1
ATOM 2501 N N . ILE A 1 329 ? 1.430 15.559 -8.516 1.00 93.50 329 ILE A N 1
ATOM 2502 C CA . ILE A 1 329 ? 0.658 14.845 -7.496 1.00 93.50 329 ILE A CA 1
ATOM 2503 C C . ILE A 1 329 ? -0.498 15.739 -7.075 1.00 93.50 329 ILE A C 1
ATOM 2505 O O . ILE A 1 329 ? -0.288 16.841 -6.562 1.00 93.50 329 ILE A O 1
ATOM 2509 N N . SER A 1 330 ? -1.723 15.261 -7.247 1.00 95.00 330 SER A N 1
ATOM 2510 C CA . SER A 1 330 ? -2.908 15.906 -6.684 1.00 95.00 330 SER A CA 1
ATOM 2511 C C . SER A 1 330 ? -3.596 14.980 -5.689 1.00 95.00 330 SER A C 1
ATOM 2513 O O . SER A 1 330 ? -3.526 13.761 -5.820 1.00 95.00 330 SER A O 1
ATOM 2515 N N . VAL A 1 331 ? -4.226 15.571 -4.673 1.00 95.31 331 VAL A N 1
ATOM 2516 C CA . VAL A 1 331 ? -4.995 14.843 -3.659 1.00 95.31 331 VAL A CA 1
ATOM 2517 C C . VAL A 1 331 ? -6.379 15.459 -3.586 1.00 95.31 331 VAL A C 1
ATOM 2519 O O . VAL A 1 331 ? -6.512 16.679 -3.461 1.00 95.31 331 VAL A O 1
ATOM 2522 N N . SER A 1 332 ? -7.404 14.619 -3.668 1.00 93.94 332 SER A N 1
ATOM 2523 C CA . SER A 1 332 ? -8.800 15.021 -3.511 1.00 93.94 332 SER A CA 1
ATOM 2524 C C . SER A 1 332 ? -9.393 14.405 -2.246 1.00 93.94 332 SER A C 1
ATOM 2526 O O . SER A 1 332 ? -9.097 13.258 -1.918 1.00 93.94 332 SER A O 1
ATOM 2528 N N . THR A 1 333 ? -10.211 15.181 -1.528 1.00 89.62 333 THR A N 1
ATOM 2529 C CA . THR A 1 333 ? -10.906 14.750 -0.306 1.00 89.62 333 THR A CA 1
ATOM 2530 C C . THR A 1 333 ? -12.386 15.123 -0.380 1.00 89.62 333 THR A C 1
ATOM 2532 O O . THR A 1 333 ? -12.741 16.300 -0.364 1.00 89.62 333 THR A O 1
ATOM 2535 N N . THR A 1 334 ? -13.281 14.139 -0.510 1.00 81.12 334 THR A N 1
ATOM 2536 C CA . THR A 1 334 ? -14.736 14.380 -0.635 1.00 81.12 334 THR A CA 1
ATOM 2537 C C . THR A 1 334 ? -15.564 13.136 -0.305 1.00 81.12 334 THR A C 1
ATOM 2539 O O . THR A 1 334 ? -15.031 12.037 -0.329 1.00 81.12 334 THR A O 1
ATOM 2542 N N . PRO A 1 335 ? -16.884 13.282 -0.090 1.00 79.38 335 PRO A N 1
ATOM 2543 C CA . PRO A 1 335 ? -17.444 14.055 1.025 1.00 79.38 335 PRO A CA 1
ATOM 2544 C C . PRO A 1 335 ? -16.870 13.584 2.377 1.00 79.38 335 PRO A C 1
ATOM 2546 O O . PRO A 1 335 ? -16.259 12.523 2.450 1.00 79.38 335 PRO A O 1
ATOM 2549 N N . TYR A 1 336 ? -17.044 14.370 3.447 1.00 82.38 336 TYR A N 1
ATOM 2550 C CA . TYR A 1 336 ? -16.467 14.030 4.750 1.00 82.38 336 TYR A CA 1
ATOM 2551 C C . TYR A 1 336 ? -17.469 14.056 5.905 1.00 82.38 336 TYR A C 1
ATOM 2553 O O . TYR A 1 336 ? -18.357 14.906 5.972 1.00 82.38 336 TYR A O 1
ATOM 2561 N N . TYR A 1 337 ? -17.289 13.128 6.841 1.00 90.38 337 TYR A N 1
ATOM 2562 C CA . TYR A 1 337 ? -17.880 13.154 8.177 1.00 90.38 337 TYR A CA 1
ATOM 2563 C C . TYR A 1 337 ? -16.812 13.571 9.194 1.00 90.38 337 TYR A C 1
ATOM 2565 O O . TYR A 1 337 ? -15.652 13.198 9.048 1.00 90.38 337 TYR A O 1
ATOM 2573 N N . VAL A 1 338 ? -17.197 14.325 10.228 1.00 91.50 338 VAL A N 1
ATOM 2574 C CA . VAL A 1 338 ? -16.306 14.692 11.341 1.00 91.50 338 VAL A CA 1
ATOM 2575 C C . VAL A 1 338 ? -16.867 14.124 12.627 1.00 91.50 338 VAL A C 1
ATOM 2577 O O . VAL A 1 338 ? -18.013 14.404 12.988 1.00 91.50 338 VAL A O 1
ATOM 2580 N N . ASN A 1 339 ? -16.059 13.344 13.336 1.00 87.81 339 ASN A N 1
ATOM 2581 C CA . ASN A 1 339 ? -16.466 12.787 14.616 1.00 87.81 339 ASN A CA 1
ATOM 2582 C C . ASN A 1 339 ? -16.190 13.750 15.786 1.00 87.81 339 ASN A C 1
ATOM 2584 O O . ASN A 1 339 ? -15.577 14.810 15.649 1.00 87.81 339 ASN A O 1
ATOM 2588 N N . GLN A 1 340 ? -16.631 13.366 16.983 1.00 85.44 340 GLN A N 1
ATOM 2589 C CA . GLN A 1 340 ? -16.493 14.189 18.190 1.00 85.44 340 GLN A CA 1
ATOM 2590 C C . GLN A 1 340 ? -15.040 14.440 18.640 1.00 85.44 340 GLN A C 1
ATOM 2592 O O . GLN A 1 340 ? -14.813 15.352 19.431 1.00 85.44 340 GLN A O 1
ATOM 2597 N N . TRP A 1 341 ? -14.060 13.683 18.127 1.00 83.12 341 TRP A N 1
ATOM 2598 C CA . TRP A 1 341 ? -12.627 13.887 18.387 1.00 83.12 341 TRP A CA 1
ATOM 2599 C C . TRP A 1 341 ? -11.921 14.683 17.283 1.00 83.12 341 TRP A C 1
ATOM 2601 O O . TRP A 1 341 ? -10.698 14.751 17.297 1.00 83.12 341 TRP A O 1
ATOM 2611 N N . GLN A 1 342 ? -12.666 15.298 16.354 1.00 88.94 342 GLN A N 1
ATOM 2612 C CA . GLN A 1 342 ? -12.109 16.031 15.207 1.00 88.94 342 GLN A CA 1
ATOM 2613 C C . GLN A 1 342 ? -11.294 15.138 14.256 1.00 88.94 342 GLN A C 1
ATOM 2615 O O . GLN A 1 342 ? -10.330 15.601 13.651 1.00 88.94 342 GLN A O 1
ATOM 2620 N N . TYR A 1 343 ? -11.686 13.868 14.124 1.00 91.56 343 TYR A N 1
ATOM 2621 C CA . TYR A 1 343 ? -11.205 12.998 13.052 1.00 91.56 343 TYR A CA 1
ATOM 2622 C C . TYR A 1 343 ? -12.186 13.024 11.887 1.00 91.56 343 TYR A C 1
ATOM 2624 O O . TYR A 1 343 ? -13.402 13.135 12.086 1.00 91.56 343 TYR A O 1
ATOM 2632 N N . TYR A 1 344 ? -11.642 12.912 10.685 1.00 92.94 344 TYR A N 1
ATOM 2633 C CA . TYR A 1 344 ? -12.330 13.098 9.427 1.00 92.94 344 TYR A CA 1
ATOM 2634 C C . TYR A 1 344 ? -12.394 11.760 8.694 1.00 92.94 344 TYR A C 1
ATOM 2636 O O . TYR A 1 344 ? -11.401 11.066 8.523 1.00 92.94 344 TYR A O 1
ATOM 2644 N N . ALA A 1 345 ? -13.593 11.371 8.287 1.00 93.81 345 ALA A N 1
ATOM 2645 C CA . ALA A 1 345 ? -13.804 10.234 7.408 1.00 93.81 345 ALA A CA 1
ATOM 2646 C C . ALA A 1 345 ? -14.162 10.791 6.031 1.00 93.81 345 ALA A C 1
ATOM 2648 O O . ALA A 1 345 ? -15.298 11.217 5.835 1.00 93.81 345 ALA A O 1
ATOM 2649 N N . TYR A 1 346 ? -13.194 10.844 5.117 1.00 93.19 346 TYR A N 1
ATOM 2650 C CA . TYR A 1 346 ? -13.369 11.240 3.715 1.00 93.19 346 TYR A CA 1
ATOM 2651 C C . TYR A 1 346 ? -12.908 10.145 2.756 1.00 93.19 346 TYR A C 1
ATOM 2653 O O . TYR A 1 346 ? -12.108 9.291 3.132 1.00 93.19 346 TYR A O 1
ATOM 2661 N N . ASN A 1 347 ? -13.365 10.192 1.504 1.00 94.44 347 ASN A N 1
ATOM 2662 C CA . ASN A 1 347 ? -12.632 9.533 0.429 1.00 94.44 347 ASN A CA 1
ATOM 2663 C C . ASN A 1 347 ? -11.408 10.381 0.092 1.00 94.44 347 ASN A C 1
ATOM 2665 O O . ASN A 1 347 ? -11.563 11.531 -0.325 1.00 94.44 347 ASN A O 1
ATOM 2669 N N . ILE A 1 348 ? -10.221 9.819 0.310 1.00 95.62 348 ILE A N 1
ATOM 2670 C CA . ILE A 1 348 ? -8.948 10.417 -0.074 1.00 95.62 348 ILE A CA 1
ATOM 2671 C C . ILE A 1 348 ? -8.376 9.666 -1.267 1.00 95.62 348 ILE A C 1
ATOM 2673 O O . ILE A 1 348 ? -8.213 8.448 -1.234 1.00 95.62 348 ILE A O 1
ATOM 2677 N N . THR A 1 349 ? -8.081 10.402 -2.333 1.00 96.69 349 THR A N 1
ATOM 2678 C CA . THR A 1 349 ? -7.548 9.844 -3.578 1.00 96.69 349 THR A CA 1
ATOM 2679 C C . THR A 1 349 ? -6.363 10.670 -4.053 1.00 96.69 349 THR A C 1
ATOM 2681 O O . THR A 1 349 ? -6.476 11.892 -4.187 1.00 96.69 349 THR A O 1
ATOM 2684 N N . TRP A 1 350 ? -5.254 9.991 -4.330 1.00 97.31 350 TRP A N 1
ATOM 2685 C CA . TRP A 1 350 ? -4.078 10.524 -4.999 1.00 97.31 350 TRP A CA 1
ATOM 2686 C C . TRP A 1 350 ? -4.178 10.281 -6.497 1.00 97.31 350 TRP A C 1
ATOM 2688 O O . TRP A 1 350 ? -4.515 9.183 -6.930 1.00 97.31 350 TRP A O 1
ATOM 2698 N N . THR A 1 351 ? -3.823 11.293 -7.280 1.00 96.88 351 THR A N 1
ATOM 2699 C CA . THR A 1 351 ? -3.633 11.183 -8.727 1.00 96.88 351 THR A CA 1
ATOM 2700 C C . THR A 1 351 ? -2.212 11.610 -9.061 1.00 96.88 351 THR A C 1
ATOM 2702 O O . THR A 1 351 ? -1.842 12.770 -8.847 1.00 96.88 351 THR A O 1
ATOM 2705 N N . PHE A 1 352 ? -1.437 10.664 -9.583 1.00 93.44 352 PHE A N 1
ATOM 2706 C CA . PHE A 1 352 ? -0.087 10.842 -10.100 1.00 93.44 352 PHE A CA 1
ATOM 2707 C C . PHE A 1 352 ? -0.174 11.034 -11.617 1.00 93.44 352 PHE A C 1
ATOM 2709 O O . PHE A 1 352 ? -0.436 10.092 -12.361 1.00 93.44 352 PHE A O 1
ATOM 2716 N N . ASP A 1 353 ? -0.004 12.276 -12.060 1.00 91.25 353 ASP A N 1
ATOM 2717 C CA . ASP A 1 353 ? -0.152 12.709 -13.449 1.00 91.25 353 ASP A CA 1
ATOM 2718 C C . ASP A 1 353 ? 1.200 12.706 -14.172 1.00 91.25 353 ASP A C 1
ATOM 2720 O O . ASP A 1 353 ? 2.106 13.477 -13.839 1.00 91.25 353 ASP A O 1
ATOM 2724 N N . TYR A 1 354 ? 1.304 11.843 -15.181 1.00 85.31 354 TYR A N 1
ATOM 2725 C CA . TYR A 1 354 ? 2.472 11.640 -16.033 1.00 85.31 354 TYR A CA 1
ATOM 2726 C C . TYR A 1 354 ? 2.345 12.309 -17.415 1.00 85.31 354 TYR A C 1
ATOM 2728 O O . TYR A 1 354 ? 3.267 12.215 -18.224 1.00 85.31 354 TYR A O 1
ATOM 2736 N N . THR A 1 355 ? 1.266 13.049 -17.697 1.00 81.19 355 THR A N 1
ATOM 2737 C CA . THR A 1 355 ? 0.987 13.635 -19.027 1.00 81.19 355 THR A CA 1
ATOM 2738 C C . THR A 1 355 ? 2.036 14.645 -19.509 1.00 81.19 355 THR A C 1
ATOM 2740 O O . THR A 1 355 ? 2.190 14.856 -20.713 1.00 81.19 355 THR A O 1
ATOM 2743 N N . LEU A 1 356 ? 2.778 15.265 -18.586 1.00 71.31 356 LEU A N 1
ATOM 2744 C CA . LEU A 1 356 ? 3.848 16.228 -18.875 1.00 71.31 356 LEU A CA 1
ATOM 2745 C C . LEU A 1 356 ? 5.260 15.633 -18.739 1.00 71.31 356 LEU A C 1
ATOM 2747 O O . LEU A 1 356 ? 6.250 16.361 -18.854 1.00 71.31 356 LEU A O 1
ATOM 2751 N N . VAL A 1 357 ? 5.379 14.325 -18.493 1.00 69.75 357 VAL A N 1
ATOM 2752 C CA . VAL A 1 357 ? 6.670 13.641 -18.378 1.00 69.75 357 VAL A CA 1
ATOM 2753 C C . VAL A 1 357 ? 7.190 13.303 -19.774 1.00 69.75 357 VAL A C 1
ATOM 2755 O O . VAL A 1 357 ? 6.648 12.454 -20.472 1.00 69.75 357 VAL A O 1
ATOM 2758 N N . SER A 1 358 ? 8.256 13.986 -20.195 1.00 55.56 358 SER A N 1
ATOM 2759 C CA . SER A 1 358 ? 8.765 13.911 -21.571 1.00 55.56 358 SER A CA 1
ATOM 2760 C C . SER A 1 358 ? 9.770 12.785 -21.830 1.00 55.56 358 SER A C 1
ATOM 2762 O O . SER A 1 358 ? 10.076 12.507 -22.986 1.00 55.56 358 SER A O 1
ATOM 2764 N N . GLU A 1 359 ? 10.317 12.165 -20.781 1.00 60.38 359 GLU A N 1
ATOM 2765 C CA . GLU A 1 359 ? 11.383 11.162 -20.885 1.00 60.38 359 GLU A CA 1
ATOM 2766 C C . GLU A 1 359 ? 11.093 9.986 -19.946 1.00 60.38 359 GLU A C 1
ATOM 2768 O O . GLU A 1 359 ? 11.396 10.032 -18.755 1.00 60.38 359 GLU A O 1
ATOM 2773 N N . LEU A 1 360 ? 10.495 8.923 -20.486 1.00 61.28 360 LEU A N 1
ATOM 2774 C CA . LEU A 1 360 ? 10.485 7.613 -19.840 1.00 61.28 360 LEU A CA 1
ATOM 2775 C C . LEU A 1 360 ? 11.549 6.728 -20.514 1.00 61.28 360 LEU A C 1
ATOM 2777 O O . LEU A 1 360 ? 11.736 6.823 -21.730 1.00 61.28 360 LEU A O 1
ATOM 2781 N N . PRO A 1 361 ? 12.289 5.904 -19.753 1.00 60.00 361 PRO A N 1
ATOM 2782 C CA . PRO A 1 361 ? 13.252 4.962 -20.309 1.00 60.00 361 PRO A CA 1
ATOM 2783 C C . PRO A 1 361 ? 12.552 3.930 -21.204 1.00 60.00 361 PRO A C 1
ATOM 2785 O O . PRO A 1 361 ? 11.334 3.830 -21.232 1.00 60.00 361 PRO A O 1
ATOM 2788 N N . ASN A 1 362 ? 13.319 3.134 -21.949 1.00 59.00 362 ASN A N 1
ATOM 2789 C CA . ASN A 1 362 ? 12.742 2.119 -22.843 1.00 59.00 362 ASN A CA 1
ATOM 2790 C C . ASN A 1 362 ? 12.053 0.970 -22.077 1.00 59.00 362 ASN A C 1
ATOM 2792 O O . ASN A 1 362 ? 11.307 0.187 -22.642 1.00 59.00 362 ASN A O 1
ATOM 2796 N N . ASN A 1 363 ? 12.324 0.786 -20.797 1.00 68.50 363 ASN A N 1
ATOM 2797 C CA . ASN A 1 363 ? 11.639 -0.195 -19.971 1.00 68.50 363 ASN A CA 1
ATOM 2798 C C . ASN A 1 363 ? 11.783 0.204 -18.511 1.00 68.50 363 ASN A C 1
ATOM 2800 O O . ASN A 1 363 ? 12.764 0.846 -18.124 1.00 68.50 363 ASN A O 1
ATOM 2804 N N . GLY A 1 364 ? 10.809 -0.184 -17.703 1.00 74.06 364 GLY A N 1
ATOM 2805 C CA . GLY A 1 364 ? 10.858 0.084 -16.279 1.00 74.06 364 GLY A CA 1
ATOM 2806 C C . GLY A 1 364 ? 9.530 -0.158 -15.593 1.00 74.06 364 GLY A C 1
ATOM 2807 O O . GLY A 1 364 ? 8.558 -0.592 -16.204 1.00 74.06 364 GLY A O 1
ATOM 2808 N N . VAL A 1 365 ? 9.518 0.151 -14.302 1.00 80.00 365 VAL A N 1
ATOM 2809 C CA . VAL A 1 365 ? 8.316 0.165 -13.477 1.00 80.00 365 VAL A CA 1
ATOM 2810 C C . VAL A 1 365 ? 8.255 1.519 -12.789 1.00 80.00 365 VAL A C 1
ATOM 2812 O O . VAL A 1 365 ? 9.244 1.977 -12.213 1.00 80.00 365 VAL A O 1
ATOM 2815 N N . LEU A 1 366 ? 7.113 2.186 -12.901 1.00 85.06 366 LEU A N 1
ATOM 2816 C CA . LEU A 1 366 ? 6.787 3.373 -12.116 1.00 85.06 366 LEU A CA 1
ATOM 2817 C C . LEU A 1 366 ? 5.963 2.915 -10.926 1.00 85.06 366 LEU A C 1
ATOM 2819 O O . LEU A 1 366 ? 5.008 2.180 -11.130 1.00 85.06 366 LEU A O 1
ATOM 2823 N N . ILE A 1 367 ? 6.334 3.327 -9.719 1.00 88.62 367 ILE A N 1
ATOM 2824 C CA . ILE A 1 367 ? 5.627 2.977 -8.484 1.00 88.62 367 ILE A CA 1
ATOM 2825 C C . ILE A 1 367 ? 5.355 4.271 -7.746 1.00 88.62 367 ILE A C 1
ATOM 2827 O O . ILE A 1 367 ? 6.243 5.124 -7.626 1.00 88.62 367 ILE A O 1
ATOM 2831 N N . ASN A 1 368 ? 4.140 4.400 -7.237 1.00 93.06 368 ASN A N 1
ATOM 2832 C CA . ASN A 1 368 ? 3.731 5.525 -6.433 1.00 93.06 368 ASN A CA 1
ATOM 2833 C C . ASN A 1 368 ? 3.079 5.046 -5.142 1.00 93.06 368 ASN A C 1
ATOM 2835 O O . ASN A 1 368 ? 1.914 4.656 -5.139 1.00 93.06 368 ASN A O 1
ATOM 2839 N N . GLY A 1 369 ? 3.823 5.127 -4.039 1.00 95.12 369 GLY A N 1
ATOM 2840 C CA . GLY A 1 369 ? 3.263 4.892 -2.714 1.00 95.12 369 GLY A CA 1
ATOM 2841 C C . GLY A 1 369 ? 2.578 6.123 -2.138 1.00 95.12 369 GLY A C 1
ATOM 2842 O O . GLY A 1 369 ? 2.940 7.267 -2.443 1.00 95.12 369 GLY A O 1
ATOM 2843 N N . PHE A 1 370 ? 1.605 5.861 -1.278 1.00 96.81 370 PHE A N 1
ATOM 2844 C CA . PHE A 1 370 ? 0.833 6.844 -0.534 1.00 96.81 370 PHE A CA 1
ATOM 2845 C C . PHE A 1 370 ? 0.380 6.257 0.805 1.00 96.81 370 PHE A C 1
ATOM 2847 O O . PHE A 1 370 ? 0.334 5.041 1.000 1.00 96.81 370 PHE A O 1
ATOM 2854 N N . GLN A 1 371 ? 0.038 7.131 1.745 1.00 95.88 371 GLN A N 1
ATOM 2855 C CA . GLN A 1 371 ? -0.477 6.727 3.043 1.00 95.88 371 GLN A CA 1
ATOM 2856 C C . GLN A 1 371 ? -1.412 7.756 3.674 1.00 95.88 371 GLN A C 1
ATOM 2858 O O . GLN A 1 371 ? -1.303 8.964 3.446 1.00 95.88 371 GLN A O 1
ATOM 2863 N N . VAL A 1 372 ? -2.301 7.258 4.529 1.00 95.31 372 VAL A N 1
ATOM 2864 C CA . VAL A 1 372 ? -3.143 8.041 5.434 1.00 95.31 372 VAL A CA 1
ATOM 2865 C C . VAL A 1 372 ? -2.703 7.763 6.864 1.00 95.31 372 VAL A C 1
ATOM 2867 O O . VAL A 1 372 ? -2.561 6.612 7.273 1.00 95.31 372 VAL A O 1
ATOM 2870 N N . GLY A 1 373 ? -2.570 8.827 7.642 1.00 90.69 373 GLY A N 1
ATOM 2871 C CA . GLY A 1 373 ? -2.247 8.767 9.053 1.00 90.69 373 GLY A CA 1
ATOM 2872 C C . GLY A 1 373 ? -0.776 8.535 9.383 1.00 90.69 373 GLY A C 1
ATOM 2873 O O . GLY A 1 373 ? -0.546 7.738 10.288 1.00 90.69 373 GLY A O 1
ATOM 2874 N N . PRO A 1 374 ? 0.197 9.211 8.738 1.00 88.62 374 PRO A N 1
ATOM 2875 C CA . PRO A 1 374 ? 1.600 9.104 9.139 1.00 88.62 374 PRO A CA 1
ATOM 2876 C C . PRO A 1 374 ? 1.763 9.390 10.639 1.00 88.62 374 PRO A C 1
ATOM 2878 O O . PRO A 1 374 ? 1.065 10.248 11.192 1.00 88.62 374 PRO A O 1
ATOM 2881 N N . SER A 1 375 ? 2.683 8.685 11.302 1.00 84.56 375 SER A N 1
ATOM 2882 C CA . SER A 1 375 ? 2.897 8.791 12.752 1.00 84.56 375 SER A CA 1
ATOM 2883 C C . SER A 1 375 ? 1.643 8.472 13.567 1.00 84.56 375 SER A C 1
ATOM 2885 O O . SER A 1 375 ? 1.359 9.130 14.575 1.00 84.56 375 SER A O 1
ATOM 2887 N N . TRP A 1 376 ? 0.897 7.449 13.138 1.00 86.94 376 TRP A N 1
ATOM 2888 C CA . TRP A 1 376 ? -0.353 7.008 13.770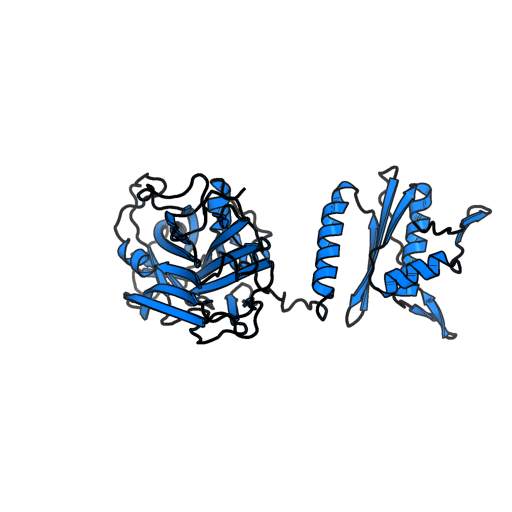 1.00 86.94 376 TRP A CA 1
ATOM 2889 C C . TRP A 1 376 ? -1.469 8.066 13.769 1.00 86.94 376 TRP A C 1
ATOM 2891 O O . TRP A 1 376 ? -2.291 8.128 14.689 1.00 86.94 376 TRP A O 1
ATOM 2901 N N . GLY A 1 377 ? -1.481 8.928 12.751 1.00 86.81 377 GLY A N 1
ATOM 2902 C CA . GLY A 1 377 ? -2.465 9.997 12.581 1.00 86.81 377 GLY A CA 1
ATOM 2903 C C . GLY A 1 377 ? -3.857 9.509 12.162 1.00 86.81 377 GLY A C 1
ATOM 2904 O O . GLY A 1 377 ? -4.825 10.260 12.300 1.00 86.81 377 GLY A O 1
ATOM 2905 N N . ALA A 1 378 ? -3.979 8.271 11.673 1.00 92.81 378 ALA A N 1
ATOM 2906 C CA . ALA A 1 378 ? -5.257 7.620 11.408 1.00 92.81 378 ALA A CA 1
ATOM 2907 C C . ALA A 1 378 ? -5.670 6.741 12.588 1.00 92.81 378 ALA A C 1
ATOM 2909 O O . ALA A 1 378 ? -4.861 6.353 13.431 1.00 92.81 378 ALA A O 1
ATOM 2910 N N . ALA A 1 379 ? -6.962 6.442 12.682 1.00 93.31 379 ALA A N 1
ATOM 2911 C CA . ALA A 1 379 ? -7.475 5.587 13.731 1.00 93.31 379 ALA A CA 1
ATOM 2912 C C . ALA A 1 379 ? -8.722 4.804 13.317 1.00 93.31 379 ALA A C 1
ATOM 2914 O O . ALA A 1 379 ? -9.583 5.280 12.574 1.00 93.31 379 ALA A O 1
ATOM 2915 N N . ILE A 1 380 ? -8.843 3.605 13.881 1.00 95.12 380 ILE A N 1
ATOM 2916 C CA . ILE A 1 380 ? -10.026 2.755 13.781 1.00 95.12 380 ILE A CA 1
ATOM 2917 C C . ILE A 1 380 ? -10.879 2.983 15.031 1.00 95.12 380 ILE A C 1
ATOM 2919 O O . ILE A 1 380 ? -10.477 2.641 16.146 1.00 95.12 380 ILE A O 1
ATOM 2923 N N . PHE A 1 381 ? -12.060 3.569 14.855 1.00 93.31 381 PHE A N 1
ATOM 2924 C CA . PHE A 1 381 ? -12.997 3.891 15.926 1.00 93.31 381 PHE A CA 1
ATOM 2925 C C . PHE A 1 381 ? -13.965 2.733 16.169 1.00 93.31 381 PHE A C 1
ATOM 2927 O O . PHE A 1 381 ? -14.748 2.370 15.297 1.00 93.31 381 PHE A O 1
ATOM 2934 N N . LEU A 1 382 ? -13.947 2.189 17.384 1.00 91.50 382 LEU A N 1
ATOM 2935 C CA . LEU A 1 382 ? -14.810 1.114 17.866 1.00 91.50 382 LEU A CA 1
ATOM 2936 C C . LEU A 1 382 ? -16.033 1.720 18.559 1.00 91.50 382 LEU A C 1
ATOM 2938 O O . LEU A 1 382 ? -15.917 2.274 19.657 1.00 91.50 382 LEU A O 1
ATOM 2942 N N . THR A 1 383 ? -17.206 1.641 17.930 1.00 89.38 383 THR A N 1
ATOM 2943 C CA . THR A 1 383 ? -18.432 2.243 18.476 1.00 89.38 383 THR A CA 1
ATOM 2944 C C . THR A 1 383 ? -19.074 1.346 19.530 1.00 89.38 383 THR A C 1
ATOM 2946 O O . THR A 1 383 ? -19.132 0.130 19.383 1.00 89.38 383 THR A O 1
ATOM 2949 N N . ASN A 1 384 ? -19.578 1.946 20.610 1.00 85.75 384 ASN A N 1
ATOM 2950 C CA . ASN A 1 384 ? -20.146 1.230 21.759 1.00 85.75 384 ASN A CA 1
ATOM 2951 C C . ASN A 1 384 ? -19.200 0.173 22.352 1.00 85.75 384 ASN A C 1
ATOM 2953 O O . ASN A 1 384 ? -19.604 -0.952 22.650 1.00 85.75 384 ASN A O 1
ATOM 2957 N N . TYR A 1 385 ? -17.936 0.562 22.532 1.00 86.12 385 TYR A N 1
ATOM 2958 C CA . TYR A 1 385 ? -16.882 -0.303 23.026 1.00 86.12 385 TYR A CA 1
ATOM 2959 C C . TYR A 1 385 ? -17.233 -0.939 24.379 1.00 86.12 385 TYR A C 1
ATOM 2961 O O . TYR A 1 385 ? -17.478 -0.271 25.385 1.00 86.12 385 TYR A O 1
ATOM 2969 N N . SER A 1 386 ? -17.172 -2.260 24.388 1.00 84.94 386 SER A N 1
ATOM 2970 C CA . SER A 1 386 ? -17.187 -3.156 25.528 1.00 8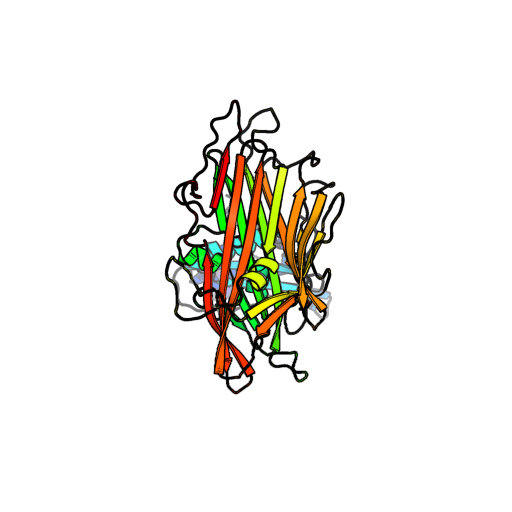4.94 386 SER A CA 1
ATOM 2971 C C . SER A 1 386 ? -16.122 -4.247 25.315 1.00 84.94 386 SER A C 1
ATOM 2973 O O . SER A 1 386 ? -16.031 -4.793 24.203 1.00 84.94 386 SER A O 1
ATOM 2975 N N . PRO A 1 387 ? -15.296 -4.557 26.331 1.00 83.44 387 PRO A N 1
ATOM 2976 C CA . PRO A 1 387 ? -14.335 -5.657 26.268 1.00 83.44 387 PRO A CA 1
ATOM 2977 C C . PRO A 1 387 ? -15.025 -7.008 26.033 1.00 83.44 387 PRO A C 1
ATOM 2979 O O . PRO A 1 387 ? -16.059 -7.284 26.639 1.00 83.44 387 PRO A O 1
ATOM 2982 N N . GLY A 1 388 ? -14.435 -7.870 25.203 1.00 82.81 388 GLY A N 1
ATOM 2983 C CA . GLY A 1 388 ? -14.983 -9.195 24.882 1.00 82.81 388 GLY A CA 1
ATOM 2984 C C . GLY A 1 388 ? -15.869 -9.239 23.632 1.00 82.81 388 GLY A C 1
ATOM 2985 O O . GLY A 1 388 ? -16.304 -10.321 23.245 1.00 82.81 388 GLY A O 1
ATOM 2986 N N . ASN A 1 389 ? -16.130 -8.093 22.998 1.00 88.06 389 ASN A N 1
ATOM 2987 C CA . ASN A 1 389 ? -16.906 -8.004 21.761 1.00 88.06 389 ASN A CA 1
ATOM 2988 C C . ASN A 1 389 ? -16.011 -8.072 20.513 1.00 88.06 389 ASN A C 1
ATOM 2990 O O . ASN A 1 389 ? -14.806 -7.818 20.564 1.00 88.06 389 ASN A O 1
ATOM 2994 N N . THR A 1 390 ? -16.635 -8.348 19.368 1.00 91.38 390 THR A N 1
ATOM 2995 C CA . THR A 1 390 ? -16.008 -8.217 18.048 1.00 91.38 390 THR A CA 1
ATOM 2996 C C . THR A 1 390 ? -16.491 -6.944 17.362 1.00 91.38 390 THR A C 1
ATOM 2998 O O . THR A 1 390 ? -17.692 -6.660 17.356 1.00 91.38 390 THR A O 1
ATOM 3001 N N . TYR A 1 391 ? -15.559 -6.196 16.772 1.00 93.06 391 TYR A N 1
ATOM 3002 C CA . TYR A 1 391 ? -15.847 -4.992 16.004 1.00 93.06 391 TYR A CA 1
ATOM 3003 C C . TYR A 1 391 ? -15.470 -5.172 14.547 1.00 93.06 391 TYR A C 1
ATOM 3005 O O . TYR A 1 391 ? -14.348 -5.555 14.244 1.00 93.06 391 TYR A O 1
ATOM 3013 N N . TRP A 1 392 ? -16.392 -4.874 13.651 1.00 95.69 392 TRP A N 1
ATOM 3014 C CA . TRP A 1 392 ? -16.224 -5.027 12.220 1.00 95.69 392 TRP A CA 1
ATOM 3015 C C . TRP A 1 392 ? -16.138 -3.666 11.557 1.00 95.69 392 TRP A C 1
ATOM 3017 O O . TRP A 1 392 ? -17.017 -2.828 11.773 1.00 95.69 392 TRP A O 1
ATOM 3027 N N . PHE A 1 393 ? -15.124 -3.474 10.717 1.00 95.62 393 PHE A N 1
ATOM 3028 C CA . PHE A 1 393 ? -15.060 -2.336 9.808 1.00 95.62 393 PHE A CA 1
ATOM 3029 C C . PHE A 1 393 ? -14.970 -2.792 8.351 1.00 95.62 393 PHE A C 1
ATOM 3031 O O . PHE A 1 393 ? -14.456 -3.868 8.037 1.00 95.62 393 PHE A O 1
ATOM 3038 N N . TYR A 1 394 ? -15.503 -1.938 7.486 1.00 95.25 394 TYR A N 1
ATOM 3039 C CA . TYR A 1 394 ? -15.436 -2.000 6.032 1.00 95.25 394 TYR A CA 1
ATOM 3040 C C . TYR A 1 394 ? -14.542 -0.847 5.582 1.00 95.25 394 TYR A C 1
ATOM 3042 O O . TYR A 1 394 ? -14.754 0.267 6.045 1.00 95.25 394 TYR A O 1
ATOM 3050 N N . LEU A 1 395 ? -13.540 -1.066 4.738 1.00 96.75 395 LEU A N 1
ATOM 3051 C CA . LEU A 1 395 ? -12.678 0.007 4.233 1.00 96.75 395 LEU A CA 1
ATOM 3052 C C . LEU A 1 395 ? -12.355 -0.234 2.753 1.00 96.75 395 LEU A C 1
ATOM 3054 O O . LEU A 1 395 ? -11.532 -1.098 2.447 1.00 96.75 395 LEU A O 1
ATOM 3058 N N . PRO A 1 396 ? -12.983 0.511 1.831 1.00 95.50 396 PRO A N 1
ATOM 3059 C CA . PRO A 1 396 ? -12.636 0.448 0.421 1.00 95.50 396 PRO A CA 1
ATOM 3060 C C . PRO A 1 396 ? -11.238 0.979 0.137 1.00 95.50 396 PRO A C 1
ATOM 3062 O O . PRO A 1 396 ? -10.793 1.966 0.729 1.00 95.50 396 PRO A O 1
ATOM 3065 N N . PHE A 1 397 ? -10.614 0.343 -0.842 1.00 96.44 397 PHE A N 1
ATOM 3066 C CA . PHE A 1 397 ? -9.367 0.734 -1.467 1.00 96.44 397 PHE A CA 1
ATOM 3067 C C . PHE A 1 397 ? -9.591 0.780 -2.976 1.00 96.44 397 PHE A C 1
ATOM 3069 O O . PHE A 1 397 ? -10.103 -0.181 -3.553 1.00 96.44 397 PHE A O 1
ATOM 3076 N N . ASN A 1 398 ? -9.212 1.884 -3.608 1.00 95.31 398 ASN A N 1
ATOM 3077 C CA . ASN A 1 398 ? -9.324 2.046 -5.052 1.00 95.31 398 ASN A CA 1
ATOM 3078 C C . ASN A 1 398 ? -7.928 2.188 -5.648 1.00 95.31 398 ASN A C 1
ATOM 3080 O O . ASN A 1 398 ? -7.106 2.930 -5.110 1.00 95.31 398 ASN A O 1
ATOM 3084 N N . ALA A 1 399 ? -7.694 1.515 -6.768 1.00 96.81 399 ALA A N 1
ATOM 3085 C CA . ALA A 1 399 ? -6.486 1.642 -7.568 1.00 96.81 399 ALA A CA 1
ATOM 3086 C C . ALA A 1 399 ? -6.853 1.683 -9.053 1.00 96.81 399 ALA A C 1
ATOM 3088 O O . ALA A 1 399 ? -7.677 0.892 -9.504 1.00 96.81 399 ALA A O 1
ATOM 3089 N N . GLU A 1 400 ? -6.257 2.582 -9.825 1.00 96.81 400 GLU A N 1
ATOM 3090 C CA . GLU A 1 400 ? -6.537 2.745 -11.249 1.00 96.81 400 GLU A CA 1
ATOM 3091 C C . GLU A 1 400 ? -5.283 3.155 -12.026 1.00 96.81 400 GLU A C 1
ATOM 3093 O O . GLU A 1 400 ? -4.414 3.878 -11.532 1.00 96.81 400 GLU A O 1
ATOM 3098 N N . VAL A 1 401 ? -5.225 2.684 -13.269 1.00 95.00 401 VAL A N 1
ATOM 3099 C CA . VAL A 1 401 ? -4.275 3.120 -14.285 1.00 95.00 401 VAL A CA 1
ATOM 3100 C C . VAL A 1 401 ? -5.032 3.660 -15.487 1.00 95.00 401 VAL A C 1
ATOM 3102 O O . VAL A 1 401 ? -6.004 3.061 -15.954 1.00 95.00 401 VAL A O 1
ATOM 3105 N N . GLU A 1 402 ? -4.541 4.766 -16.028 1.00 92.81 402 GLU A N 1
ATOM 3106 C CA . GLU A 1 402 ? -4.968 5.289 -17.316 1.00 92.81 402 GLU A CA 1
ATOM 3107 C C . GLU A 1 402 ? -3.750 5.455 -18.217 1.00 92.81 402 GLU A C 1
ATOM 3109 O O . GLU A 1 402 ? -2.786 6.151 -17.891 1.00 92.81 402 GLU A O 1
ATOM 3114 N N . THR A 1 403 ? -3.808 4.811 -19.373 1.00 87.38 403 THR A N 1
ATOM 3115 C CA . THR A 1 403 ? -2.845 4.965 -20.458 1.00 87.38 403 THR A CA 1
ATOM 3116 C C . THR A 1 403 ? -3.541 5.621 -21.643 1.00 87.38 403 THR A C 1
ATOM 3118 O O . THR A 1 403 ? -4.768 5.699 -21.711 1.00 87.38 403 THR A O 1
ATOM 3121 N N . PHE A 1 404 ? -2.765 6.018 -22.646 1.00 81.25 404 PHE A N 1
ATOM 3122 C CA . PHE A 1 404 ? -3.302 6.489 -23.922 1.00 81.25 404 PHE A CA 1
ATOM 3123 C C . PHE A 1 404 ? -4.328 5.539 -24.564 1.00 81.25 404 PHE A C 1
ATOM 3125 O O . PHE A 1 404 ? -5.194 5.970 -25.325 1.00 81.25 404 PHE A O 1
ATOM 3132 N N . CYS A 1 405 ? -4.202 4.239 -24.307 1.00 83.06 405 CYS A N 1
ATOM 3133 C CA . CYS A 1 405 ? -4.861 3.208 -25.089 1.00 83.06 405 CYS A CA 1
ATOM 3134 C C . CYS A 1 405 ? -5.925 2.432 -24.309 1.00 83.06 405 CYS A C 1
ATOM 3136 O O . CYS A 1 405 ? -6.886 1.924 -24.897 1.00 83.06 405 CYS A O 1
ATOM 3138 N N . TRP A 1 406 ? -5.773 2.359 -22.992 1.00 88.69 406 TRP A N 1
ATOM 3139 C CA . TRP A 1 406 ? -6.667 1.636 -22.105 1.00 88.69 406 TRP A CA 1
ATOM 3140 C C . TRP A 1 406 ? -6.600 2.181 -20.678 1.00 88.69 406 TRP A C 1
ATOM 3142 O O . TRP A 1 406 ? -5.601 2.771 -20.269 1.00 88.69 406 TRP A O 1
ATOM 3152 N N . SER A 1 407 ? -7.662 1.945 -19.916 1.00 92.19 407 SER A N 1
ATOM 3153 C CA . SER A 1 407 ? -7.696 2.163 -18.473 1.00 92.19 407 SER A CA 1
ATOM 3154 C C . SER A 1 407 ? -8.226 0.928 -17.759 1.00 92.19 407 SER A C 1
ATOM 3156 O O . SER A 1 407 ? -9.000 0.154 -18.331 1.00 92.19 407 SER A O 1
ATOM 3158 N N . ALA A 1 408 ? -7.802 0.724 -16.518 1.00 93.38 408 ALA A N 1
ATOM 3159 C CA . ALA A 1 408 ? -8.285 -0.355 -15.668 1.00 93.38 408 ALA A CA 1
ATOM 3160 C C . ALA A 1 408 ? -8.328 0.093 -14.213 1.00 93.38 408 ALA A C 1
ATOM 3162 O O . ALA A 1 408 ? -7.450 0.826 -13.767 1.00 93.38 408 ALA A O 1
ATOM 3163 N N . TRP A 1 409 ? -9.324 -0.385 -13.470 1.00 93.94 409 TRP A N 1
ATOM 3164 C CA . TRP A 1 409 ? -9.517 -0.016 -12.072 1.00 93.94 409 TRP A CA 1
ATOM 3165 C C . TRP A 1 409 ? -9.900 -1.213 -11.201 1.00 93.94 409 TRP A C 1
ATOM 3167 O O . TRP A 1 409 ? -10.660 -2.111 -11.586 1.00 93.94 409 TRP A O 1
ATOM 3177 N N . ALA A 1 410 ? -9.391 -1.195 -9.981 1.00 92.00 410 ALA A N 1
ATOM 3178 C CA . ALA A 1 410 ? -9.563 -2.170 -8.927 1.00 92.00 410 ALA A CA 1
ATOM 3179 C C . ALA A 1 410 ? -10.250 -1.505 -7.728 1.00 92.00 410 ALA A C 1
ATOM 3181 O O . ALA A 1 410 ? -9.634 -0.741 -6.990 1.00 92.00 410 ALA A O 1
ATOM 3182 N N . ASN A 1 411 ? -11.527 -1.828 -7.531 1.00 91.75 411 ASN A N 1
ATOM 3183 C CA . ASN A 1 411 ? -12.295 -1.447 -6.350 1.00 91.75 411 ASN A CA 1
ATOM 3184 C C . ASN A 1 411 ? -12.269 -2.612 -5.355 1.00 91.75 411 ASN A C 1
ATOM 3186 O O . ASN A 1 411 ? -13.069 -3.547 -5.451 1.00 91.75 411 ASN A O 1
ATOM 3190 N N . MET A 1 412 ? -11.319 -2.564 -4.428 1.00 91.06 412 MET A N 1
ATOM 3191 C CA . MET A 1 412 ? -11.107 -3.581 -3.401 1.00 91.06 412 MET A CA 1
ATOM 3192 C C . MET A 1 412 ? -11.684 -3.129 -2.066 1.00 91.06 412 MET A C 1
ATOM 3194 O O . MET A 1 412 ? -11.962 -1.950 -1.844 1.00 91.06 412 MET A O 1
ATOM 3198 N N . VAL A 1 413 ? -11.850 -4.068 -1.141 1.00 92.69 413 VAL A N 1
ATOM 3199 C CA . VAL A 1 413 ? -12.277 -3.746 0.215 1.00 92.69 413 VAL A CA 1
ATOM 3200 C C . VAL A 1 413 ? -11.553 -4.581 1.256 1.00 92.69 413 VAL A C 1
ATOM 3202 O O . VAL A 1 413 ? -11.444 -5.798 1.136 1.00 92.69 413 VAL A O 1
ATOM 3205 N N . TRP A 1 414 ? -11.118 -3.908 2.315 1.00 94.50 414 TRP A N 1
ATOM 3206 C CA . TRP A 1 414 ? -10.805 -4.509 3.598 1.00 94.50 414 TRP A CA 1
ATOM 3207 C C . TRP A 1 414 ? -12.070 -4.741 4.420 1.00 94.50 414 TRP A C 1
ATOM 3209 O O . TRP A 1 414 ? -12.827 -3.812 4.705 1.00 94.50 414 TRP A O 1
ATOM 3219 N N . ILE A 1 415 ? -12.269 -5.981 4.859 1.00 93.12 415 ILE A N 1
ATOM 3220 C CA . ILE A 1 415 ? -13.278 -6.346 5.854 1.00 93.12 415 ILE A CA 1
ATOM 3221 C C . ILE A 1 415 ? -12.563 -7.031 7.003 1.00 93.12 415 ILE A C 1
ATOM 3223 O O . ILE A 1 415 ? -11.975 -8.102 6.838 1.00 93.12 415 ILE A O 1
ATOM 3227 N N . VAL A 1 416 ? -12.597 -6.397 8.171 1.00 94.00 416 VAL A N 1
ATOM 3228 C CA . VAL A 1 416 ? -11.768 -6.808 9.304 1.00 94.00 416 VAL A CA 1
ATOM 3229 C C . VAL A 1 416 ? -12.609 -6.882 10.566 1.00 94.00 416 VAL A C 1
ATOM 3231 O O . VAL A 1 416 ? -13.269 -5.916 10.947 1.00 94.00 416 VAL A O 1
ATOM 3234 N N . GLY A 1 417 ? -12.564 -8.042 11.218 1.00 93.44 417 GLY A N 1
ATOM 3235 C CA . GLY A 1 417 ? -13.179 -8.303 12.512 1.00 93.44 417 GLY A CA 1
ATOM 3236 C C . GLY A 1 417 ? -12.140 -8.244 13.628 1.00 93.44 417 GLY A C 1
ATOM 3237 O O . GLY A 1 417 ? -11.309 -9.142 13.765 1.00 93.44 417 GLY A O 1
ATOM 3238 N N . LEU A 1 418 ? -12.218 -7.221 14.465 1.00 93.06 418 LEU A N 1
ATOM 3239 C CA . LEU A 1 418 ? -11.365 -6.952 15.617 1.00 93.06 418 LEU A CA 1
ATOM 3240 C C . LEU A 1 418 ? -11.962 -7.598 16.872 1.00 93.06 418 LEU A C 1
ATOM 3242 O O . LEU A 1 418 ? -12.990 -7.148 17.373 1.00 93.06 418 LEU A O 1
ATOM 3246 N N . ALA A 1 419 ? -11.340 -8.649 17.399 1.00 90.88 419 ALA A N 1
ATOM 3247 C CA . ALA A 1 419 ? -11.763 -9.284 18.643 1.00 90.88 419 ALA A CA 1
ATOM 3248 C C . ALA A 1 419 ? -11.070 -8.624 19.839 1.00 90.88 419 ALA A C 1
ATOM 3250 O O . ALA A 1 419 ? -9.842 -8.595 19.914 1.00 90.88 419 ALA A O 1
ATOM 3251 N N . THR A 1 420 ? -11.847 -8.098 20.785 1.00 86.81 420 THR A N 1
ATOM 3252 C CA . THR A 1 420 ? -11.302 -7.438 21.976 1.00 86.81 420 THR A CA 1
ATOM 3253 C C . THR A 1 420 ? -11.297 -8.397 23.155 1.00 86.81 420 THR A C 1
ATOM 3255 O O . THR A 1 420 ? -12.253 -9.133 23.393 1.00 86.81 420 THR A O 1
ATOM 3258 N N . SER A 1 421 ? -10.209 -8.412 23.916 1.00 80.88 421 SER A N 1
ATOM 3259 C CA . SER A 1 421 ? -10.089 -9.225 25.125 1.00 80.88 421 SER A CA 1
ATOM 3260 C C . SER A 1 421 ? -10.499 -8.442 26.374 1.00 80.88 421 SER A C 1
ATOM 3262 O O . SER A 1 421 ? -10.569 -7.211 26.380 1.00 80.88 421 SER A O 1
ATOM 3264 N N . SER A 1 422 ? -10.686 -9.150 27.491 1.00 69.31 422 SER A N 1
ATOM 3265 C CA . SER A 1 422 ? -10.895 -8.527 28.805 1.00 69.31 422 SER A CA 1
ATOM 3266 C C . SER A 1 422 ? -9.700 -7.692 29.285 1.00 69.31 422 SER A C 1
ATOM 3268 O O . SER A 1 422 ? -9.855 -6.889 30.200 1.00 69.31 422 SER A O 1
ATOM 3270 N N . SER A 1 423 ? -8.511 -7.878 28.697 1.00 66.06 423 SER A N 1
ATOM 3271 C CA . SER A 1 423 ? -7.305 -7.095 28.992 1.00 66.06 423 SER A CA 1
ATOM 3272 C C . SER A 1 423 ? -7.134 -5.877 28.078 1.00 66.06 423 SER A C 1
ATOM 3274 O O . SER A 1 423 ? -6.058 -5.285 28.075 1.00 66.06 423 SER A O 1
ATOM 3276 N N . ASN A 1 424 ? -8.162 -5.499 27.305 1.00 71.19 424 ASN A N 1
ATOM 3277 C CA . ASN A 1 424 ? -8.096 -4.419 26.314 1.00 71.19 424 ASN A CA 1
ATOM 3278 C C . ASN A 1 424 ? -6.955 -4.618 25.297 1.00 71.19 424 ASN A C 1
ATOM 3280 O O . ASN A 1 424 ? -6.332 -3.657 24.859 1.00 71.19 424 ASN A O 1
ATOM 3284 N N . THR A 1 425 ? -6.649 -5.867 24.941 1.00 83.44 425 THR A N 1
ATOM 3285 C CA . THR A 1 425 ? -5.885 -6.171 23.723 1.00 83.44 425 THR A CA 1
ATOM 3286 C C . THR A 1 425 ? -6.868 -6.453 22.601 1.00 83.44 425 THR A C 1
ATOM 3288 O O . THR A 1 425 ? -7.939 -7.019 22.835 1.00 83.44 425 THR A O 1
ATOM 3291 N N . VAL A 1 426 ? -6.498 -6.078 21.388 1.00 87.44 426 VAL A N 1
ATOM 3292 C CA . VAL A 1 426 ? -7.232 -6.389 20.168 1.00 87.44 426 VAL A CA 1
ATOM 3293 C C . VAL A 1 426 ? -6.461 -7.452 19.401 1.00 87.44 426 VAL A C 1
ATOM 3295 O O . VAL A 1 426 ? -5.243 -7.385 19.281 1.00 87.44 426 VAL A O 1
ATOM 3298 N N . SER A 1 427 ? -7.168 -8.452 18.895 1.00 89.69 427 SER A N 1
ATOM 3299 C CA . SER A 1 427 ? -6.657 -9.408 17.919 1.00 89.69 427 SER A CA 1
ATOM 3300 C C . SER A 1 427 ? -7.535 -9.395 16.673 1.00 89.69 427 SER A C 1
ATOM 3302 O O . SER A 1 427 ? -8.632 -8.833 16.666 1.00 89.69 427 SER A O 1
ATOM 3304 N N . ILE A 1 428 ? -7.057 -10.024 15.603 1.00 90.56 428 ILE A N 1
ATOM 3305 C CA . ILE A 1 428 ? -7.832 -10.172 14.374 1.00 90.56 428 ILE A CA 1
ATOM 3306 C C . ILE A 1 428 ? -8.557 -11.509 14.415 1.00 90.56 428 ILE A C 1
ATOM 3308 O O . ILE A 1 428 ? -7.931 -12.564 14.488 1.00 90.56 428 ILE A O 1
ATOM 3312 N N . SER A 1 429 ? -9.885 -11.456 14.380 1.00 86.44 429 SER A N 1
ATOM 3313 C CA . SER A 1 429 ? -10.720 -12.642 14.191 1.00 86.44 429 SER A CA 1
ATOM 3314 C C . SER A 1 429 ? -10.751 -13.057 12.723 1.00 86.44 429 SER A C 1
ATOM 3316 O O . SER A 1 429 ? -10.554 -14.229 12.415 1.00 86.44 429 SER A O 1
ATOM 3318 N N . ILE A 1 430 ? -10.969 -12.091 11.825 1.00 86.81 430 ILE A N 1
ATOM 3319 C CA . ILE A 1 430 ? -11.044 -12.265 10.373 1.00 86.81 430 ILE A CA 1
ATOM 3320 C C . ILE A 1 43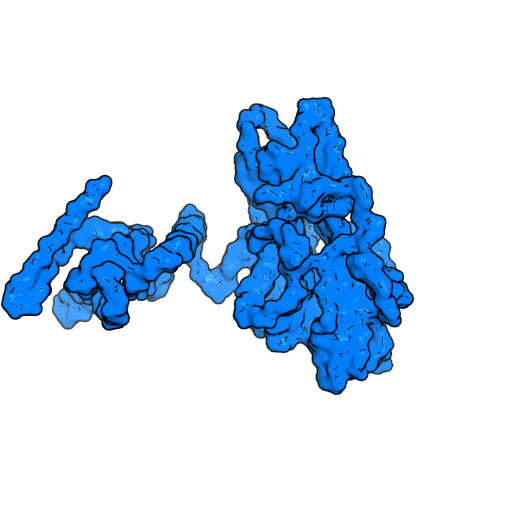0 ? -10.439 -11.019 9.718 1.00 86.81 430 ILE A C 1
ATOM 3322 O O . ILE A 1 430 ? -10.712 -9.903 10.158 1.00 86.81 430 ILE A O 1
ATOM 3326 N N . ALA A 1 431 ? -9.649 -11.213 8.664 1.00 89.31 431 ALA A N 1
ATOM 3327 C CA . ALA A 1 431 ? -9.260 -10.165 7.730 1.00 89.31 431 ALA A CA 1
ATOM 3328 C C . ALA A 1 431 ? -9.464 -10.685 6.307 1.00 89.31 431 ALA A C 1
ATOM 3330 O O . ALA A 1 431 ? -8.975 -11.757 5.951 1.00 89.31 431 ALA A O 1
ATOM 3331 N N . TYR A 1 432 ? -10.209 -9.927 5.516 1.00 88.62 432 TYR A N 1
ATOM 3332 C CA . TYR A 1 432 ? -10.458 -10.187 4.109 1.00 88.62 432 TYR A CA 1
ATOM 3333 C C . TYR A 1 432 ? -10.057 -8.956 3.305 1.00 88.62 432 TYR A C 1
ATOM 3335 O O . TYR A 1 432 ? -10.398 -7.837 3.691 1.00 88.62 432 TYR A O 1
ATOM 3343 N N . PHE A 1 433 ? -9.364 -9.188 2.194 1.00 89.81 433 PHE A N 1
ATOM 3344 C CA . PHE A 1 433 ? -9.112 -8.191 1.166 1.00 89.81 433 PHE A CA 1
ATOM 3345 C C . PHE A 1 433 ? -9.446 -8.795 -0.194 1.00 89.81 433 PHE A C 1
ATOM 3347 O O . PHE A 1 433 ? -8.978 -9.887 -0.532 1.00 89.81 433 PHE A O 1
ATOM 3354 N N . GLY A 1 434 ? -10.307 -8.115 -0.940 1.00 85.19 434 GLY A N 1
ATOM 3355 C CA . GLY A 1 434 ? -10.803 -8.601 -2.221 1.00 85.19 434 GLY A CA 1
ATOM 3356 C C . GLY A 1 434 ? -11.996 -7.805 -2.717 1.00 85.19 434 GLY A C 1
ATOM 3357 O O . GLY A 1 434 ? -12.287 -6.717 -2.219 1.00 85.19 434 GLY A O 1
ATOM 3358 N N . TYR A 1 435 ? -12.676 -8.349 -3.719 1.00 73.19 435 TYR A N 1
ATOM 3359 C CA . TYR A 1 435 ? -13.806 -7.681 -4.346 1.00 73.19 435 TYR A CA 1
ATOM 3360 C C . TYR A 1 435 ? -15.049 -7.690 -3.470 1.00 73.19 435 TYR A C 1
ATOM 3362 O O . TYR A 1 435 ? -15.382 -8.715 -2.866 1.00 73.19 435 TYR A O 1
ATOM 3370 N N . PRO A 1 436 ? -15.842 -6.612 -3.517 1.00 62.22 436 PRO A N 1
ATOM 3371 C CA . PRO A 1 436 ? -17.239 -6.708 -3.154 1.00 62.22 436 PRO A CA 1
ATOM 3372 C C . PRO A 1 436 ? -17.916 -7.763 -4.053 1.00 62.22 436 PRO A C 1
ATOM 3374 O O . PRO A 1 436 ? -17.761 -7.718 -5.276 1.00 62.22 436 PRO A O 1
ATOM 3377 N N . PRO A 1 437 ? -18.722 -8.682 -3.501 1.00 52.03 437 PRO A N 1
ATOM 3378 C CA . PRO A 1 437 ? -19.351 -9.767 -4.264 1.00 52.03 437 PRO A CA 1
ATOM 3379 C C . PRO A 1 437 ? -20.387 -9.319 -5.314 1.00 52.03 437 PRO A C 1
ATOM 3381 O O . PRO A 1 437 ? -20.941 -10.153 -6.028 1.00 52.03 437 PRO A O 1
ATOM 3384 N N . PHE A 1 438 ? -20.645 -8.015 -5.445 1.00 46.47 438 PHE A N 1
ATOM 3385 C CA . PHE A 1 438 ? -21.694 -7.458 -6.302 1.00 46.47 438 PHE A CA 1
ATOM 3386 C C . PHE A 1 438 ? -21.223 -6.917 -7.657 1.00 46.47 438 PHE A C 1
ATOM 3388 O O . PHE A 1 438 ? -22.057 -6.459 -8.439 1.00 46.47 438 PHE A O 1
ATOM 3395 N N . GLN A 1 439 ? -19.924 -6.949 -7.970 1.00 47.50 439 GLN A N 1
ATOM 3396 C CA . GLN A 1 439 ? -19.413 -6.398 -9.228 1.00 47.50 439 GLN A CA 1
ATOM 3397 C C . GLN A 1 439 ? -18.501 -7.379 -9.962 1.00 47.50 439 GLN A C 1
ATOM 3399 O O . GLN A 1 439 ? -17.295 -7.353 -9.776 1.00 47.50 439 GLN A O 1
ATOM 3404 N N . GLN A 1 440 ? -19.066 -8.172 -10.877 1.00 57.53 440 GLN A N 1
ATOM 3405 C CA . GLN A 1 440 ? -18.387 -8.482 -12.140 1.00 57.53 440 GLN A CA 1
ATOM 3406 C C . GLN A 1 440 ? -19.407 -8.663 -13.265 1.00 57.53 440 GLN A C 1
ATOM 3408 O O . GLN A 1 440 ? -20.223 -9.585 -13.228 1.00 57.53 440 GLN A O 1
ATOM 3413 N N . PRO A 1 441 ? -19.349 -7.797 -14.292 1.00 53.91 441 PRO A N 1
ATOM 3414 C CA . PRO A 1 441 ? -19.591 -8.326 -15.634 1.00 53.91 441 PRO A CA 1
ATOM 3415 C C . PRO A 1 441 ? -18.467 -8.078 -16.650 1.00 53.91 441 PRO A C 1
ATOM 3417 O O . PRO A 1 441 ? -18.495 -8.722 -17.690 1.00 53.91 441 PRO A O 1
ATOM 3420 N N . ASN A 1 442 ? -17.477 -7.213 -16.389 1.00 67.06 442 ASN A N 1
ATOM 3421 C CA . ASN A 1 442 ? -16.532 -6.765 -17.428 1.00 67.06 442 ASN A CA 1
ATOM 3422 C C . ASN A 1 442 ? -15.059 -6.737 -16.969 1.00 67.06 442 ASN A C 1
ATOM 3424 O O . ASN A 1 442 ? -14.365 -5.773 -17.262 1.00 67.06 442 ASN A O 1
ATOM 3428 N N . ALA A 1 443 ? -14.563 -7.746 -16.249 1.00 80.44 443 ALA A N 1
ATOM 3429 C CA . ALA A 1 443 ? -13.123 -7.886 -15.985 1.00 80.44 443 ALA A CA 1
ATOM 3430 C C . ALA A 1 443 ? -12.527 -9.004 -16.867 1.00 80.44 443 ALA A C 1
ATOM 3432 O O . ALA A 1 443 ? -13.191 -10.028 -17.064 1.00 80.44 443 ALA A O 1
ATOM 3433 N N . PRO A 1 444 ? -11.305 -8.855 -17.414 1.00 83.88 444 PRO A N 1
ATOM 3434 C CA . PRO A 1 444 ? -10.644 -9.920 -18.156 1.00 83.88 444 PRO A CA 1
ATOM 3435 C C . PRO A 1 444 ? -10.437 -11.166 -17.290 1.00 83.88 444 PRO A C 1
ATOM 3437 O O . PRO A 1 444 ? -10.224 -11.080 -16.079 1.00 83.88 444 PRO A O 1
ATOM 3440 N N . SER A 1 445 ? -10.468 -12.345 -17.909 1.00 82.19 445 SER A N 1
ATOM 3441 C CA . SER A 1 445 ? -10.260 -13.600 -17.181 1.00 82.19 445 SER A CA 1
ATOM 3442 C C . SER A 1 445 ? -8.874 -13.641 -16.528 1.00 82.19 445 SER A C 1
ATOM 3444 O O . SER A 1 445 ? -7.883 -13.283 -17.163 1.00 82.19 445 SER A O 1
ATOM 3446 N N . GLY A 1 446 ? -8.819 -14.071 -15.263 1.00 81.81 446 GLY A N 1
ATOM 3447 C CA . GLY A 1 446 ? -7.581 -14.167 -14.482 1.00 81.81 446 GLY A CA 1
ATOM 3448 C C . GLY A 1 446 ? -7.029 -12.829 -13.981 1.00 81.81 446 GLY A C 1
ATOM 3449 O O . GLY A 1 446 ? -5.981 -12.822 -13.344 1.00 81.81 446 GLY A O 1
ATOM 3450 N N . SER A 1 447 ? -7.704 -11.711 -14.266 1.00 88.62 447 SER A N 1
ATOM 3451 C CA . SER A 1 447 ? -7.293 -10.394 -13.783 1.00 88.62 447 SER A CA 1
ATOM 3452 C C . SER A 1 447 ? -7.781 -10.123 -12.362 1.00 88.62 447 SER A C 1
ATOM 3454 O O . SER A 1 447 ? -8.807 -10.644 -11.914 1.00 88.62 447 SER A O 1
ATOM 3456 N N . TRP A 1 448 ? -7.045 -9.252 -11.682 1.00 89.69 448 TRP A N 1
ATOM 3457 C CA . TRP A 1 448 ? -7.380 -8.674 -10.394 1.00 89.69 448 TRP A CA 1
ATOM 3458 C C . TRP A 1 448 ? -7.747 -7.191 -10.555 1.00 89.69 448 TRP A C 1
ATOM 3460 O O . TRP A 1 448 ? -7.327 -6.344 -9.778 1.00 89.69 448 TRP A O 1
ATOM 3470 N N . ILE A 1 449 ? -8.645 -6.906 -11.505 1.00 89.94 449 ILE A N 1
ATOM 3471 C CA . ILE A 1 449 ? -9.361 -5.627 -11.602 1.00 89.94 449 ILE A CA 1
ATOM 3472 C C . ILE A 1 449 ? -10.888 -5.792 -11.514 1.00 89.94 449 ILE A C 1
ATOM 3474 O O . ILE A 1 449 ? -11.452 -6.853 -11.785 1.00 89.94 449 ILE A O 1
ATOM 3478 N N . SER A 1 450 ? -11.578 -4.705 -11.168 1.00 88.69 450 SER A N 1
ATOM 3479 C CA . SER A 1 450 ? -13.048 -4.630 -11.131 1.00 88.69 450 SER A CA 1
ATOM 3480 C C . SER A 1 450 ? -13.671 -4.170 -12.456 1.00 88.69 450 SER A C 1
ATOM 3482 O O . SER A 1 450 ? -14.845 -4.442 -12.715 1.00 88.69 450 SER A O 1
ATOM 3484 N N . GLY A 1 451 ? -12.897 -3.505 -13.317 1.00 90.00 451 GLY A N 1
ATOM 3485 C CA . GLY A 1 451 ? -13.327 -3.106 -14.654 1.00 90.00 451 GLY A CA 1
ATOM 3486 C C . GLY A 1 451 ? -12.207 -2.464 -15.471 1.00 90.00 451 GLY A C 1
ATOM 3487 O O . GLY A 1 451 ? -11.144 -2.148 -14.940 1.00 90.00 451 GLY A O 1
ATOM 3488 N N . TYR A 1 452 ? -12.448 -2.314 -16.774 1.00 91.81 452 TYR A N 1
ATOM 3489 C CA . TYR A 1 452 ? -11.511 -1.712 -17.723 1.00 91.81 452 TYR A CA 1
ATOM 3490 C C . TYR A 1 452 ? -12.231 -1.033 -18.895 1.00 91.81 452 TYR A C 1
ATOM 3492 O O . TYR A 1 452 ? -13.421 -1.255 -19.137 1.00 91.81 452 TYR A O 1
ATOM 3500 N N . SER A 1 453 ? -11.483 -0.233 -19.652 1.00 90.75 453 SER A N 1
ATOM 3501 C CA . SER A 1 453 ? -11.897 0.385 -20.912 1.00 90.75 453 SER A CA 1
ATOM 3502 C C . SER A 1 453 ? -10.747 0.352 -21.920 1.00 90.75 453 SER A C 1
ATOM 3504 O O . SER A 1 453 ? -9.593 0.526 -21.545 1.00 90.75 453 SER A O 1
ATOM 3506 N N . ILE A 1 454 ? -11.048 0.142 -23.205 1.00 88.31 454 ILE A N 1
ATOM 3507 C CA . ILE A 1 454 ? -10.065 0.167 -24.304 1.00 88.31 454 ILE A CA 1
ATOM 3508 C C . ILE A 1 454 ? -10.509 1.221 -25.314 1.00 88.31 454 ILE A C 1
ATOM 3510 O O . ILE A 1 454 ? -11.656 1.207 -25.762 1.00 88.31 454 ILE A O 1
ATOM 3514 N N . GLN A 1 455 ? -9.601 2.129 -25.674 1.00 82.56 455 GLN A N 1
ATOM 3515 C CA . GLN A 1 455 ? -9.894 3.298 -26.508 1.00 82.56 455 GLN A CA 1
ATOM 3516 C C . GLN A 1 455 ? -8.994 3.423 -27.752 1.00 82.56 455 GLN A C 1
ATOM 3518 O O . GLN A 1 455 ? -9.164 4.361 -28.532 1.00 82.56 455 GLN A O 1
ATOM 3523 N N . CYS A 1 456 ? -8.064 2.489 -28.001 1.00 73.56 456 CYS A N 1
ATOM 3524 C CA . CYS A 1 456 ? -7.186 2.567 -29.175 1.00 73.56 456 CYS A CA 1
ATOM 3525 C C . CYS A 1 456 ? -7.977 2.515 -30.494 1.00 73.56 456 CYS A C 1
ATOM 3527 O O . CYS A 1 456 ? -8.595 1.507 -30.830 1.00 73.56 456 CYS A O 1
ATOM 3529 N N . ILE A 1 457 ? -7.876 3.571 -31.305 1.00 56.88 457 ILE A N 1
ATOM 3530 C CA . ILE A 1 457 ? -8.566 3.652 -32.604 1.00 56.88 457 ILE A CA 1
ATOM 3531 C C . ILE A 1 457 ? -7.874 2.780 -33.680 1.00 56.88 457 ILE A C 1
ATOM 3533 O O . ILE A 1 457 ? -8.520 2.391 -34.648 1.00 56.88 457 ILE A O 1
ATOM 3537 N N . ASN A 1 458 ? -6.589 2.426 -33.506 1.00 57.59 458 ASN A N 1
ATOM 3538 C CA . ASN A 1 458 ? -5.778 1.724 -34.522 1.00 57.59 458 ASN A CA 1
ATOM 3539 C C . ASN A 1 458 ? -4.900 0.564 -33.994 1.00 57.59 458 ASN A C 1
ATOM 3541 O O . ASN A 1 458 ? -4.145 -0.014 -34.773 1.00 57.59 458 ASN A O 1
ATOM 3545 N N . GLY A 1 459 ? -4.964 0.234 -32.700 1.00 59.84 459 GLY A N 1
ATOM 3546 C CA . GLY A 1 459 ? -4.138 -0.805 -32.074 1.00 59.84 459 GLY A CA 1
ATOM 3547 C C . GLY A 1 459 ? -4.983 -1.973 -31.571 1.00 59.84 459 GLY A C 1
ATOM 3548 O O . GLY A 1 459 ? -6.013 -1.757 -30.936 1.00 59.84 459 GLY A O 1
ATOM 3549 N N . ASN A 1 460 ? -4.544 -3.208 -31.828 1.00 73.44 460 ASN A N 1
ATOM 3550 C CA . ASN A 1 460 ? -5.092 -4.395 -31.170 1.00 73.44 460 ASN A CA 1
ATOM 3551 C C . ASN A 1 460 ? -4.521 -4.462 -29.745 1.00 73.44 460 ASN A C 1
ATOM 3553 O O . ASN A 1 460 ? -3.537 -5.164 -29.518 1.00 73.44 460 ASN A O 1
ATOM 3557 N N . VAL A 1 461 ? -5.084 -3.685 -28.818 1.00 82.06 461 VAL A N 1
ATOM 3558 C CA . VAL A 1 461 ? -4.850 -3.878 -27.380 1.00 82.06 461 VAL A CA 1
ATOM 3559 C C . VAL A 1 461 ? -5.896 -4.849 -26.852 1.00 82.06 461 VAL A C 1
ATOM 3561 O O . VAL A 1 461 ? -7.089 -4.710 -27.126 1.00 82.06 461 VAL A O 1
ATOM 3564 N N . SER A 1 462 ? -5.448 -5.833 -26.087 1.00 86.69 462 SER A N 1
ATOM 3565 C CA . SER A 1 462 ? -6.295 -6.733 -25.316 1.00 86.69 462 SER A CA 1
ATOM 3566 C C . SER A 1 462 ? -5.701 -6.912 -23.931 1.00 86.69 462 SER A C 1
ATOM 3568 O O . SER A 1 462 ? -4.487 -7.030 -23.806 1.00 86.69 462 SER A O 1
ATOM 3570 N N . LEU A 1 463 ? -6.567 -6.983 -22.925 1.00 88.94 463 LEU A N 1
ATOM 3571 C CA . LEU A 1 463 ? -6.178 -7.178 -21.536 1.00 88.94 463 LEU A CA 1
ATOM 3572 C C . LEU A 1 463 ? -6.474 -8.612 -21.093 1.00 88.94 463 LEU A C 1
ATOM 3574 O O . LEU A 1 463 ? -7.495 -9.189 -21.483 1.00 88.94 463 LEU A O 1
ATOM 3578 N N . SER A 1 464 ? -5.612 -9.162 -20.249 1.00 88.50 464 SER A N 1
ATOM 3579 C CA . SER A 1 464 ? -5.772 -10.472 -19.618 1.00 88.50 464 SER A CA 1
ATOM 3580 C C . SER A 1 464 ? -5.227 -10.473 -18.193 1.00 88.50 464 SER A C 1
ATOM 3582 O O . SER A 1 464 ? -4.576 -9.526 -17.753 1.00 88.50 464 SER A O 1
ATOM 3584 N N . GLY A 1 465 ? -5.508 -11.545 -17.449 1.00 84.19 465 GLY A N 1
ATOM 3585 C CA . GLY A 1 465 ? -4.752 -11.838 -16.238 1.00 84.19 465 GLY A CA 1
ATOM 3586 C C . GLY A 1 465 ? -3.245 -11.943 -16.522 1.00 84.19 465 GLY A C 1
ATOM 3587 O O . GLY A 1 465 ? -2.888 -12.343 -17.635 1.00 84.19 465 GLY A O 1
ATOM 3588 N N . PRO A 1 466 ? -2.388 -11.601 -15.545 1.00 78.38 466 PRO A N 1
ATOM 3589 C CA . PRO A 1 466 ? -0.939 -11.720 -15.688 1.00 78.38 466 PRO A CA 1
ATOM 3590 C C . PRO A 1 466 ? -0.501 -13.168 -15.930 1.00 78.38 466 PRO A C 1
ATOM 3592 O O . PRO A 1 466 ? -1.118 -14.097 -15.394 1.00 78.38 466 PRO A O 1
ATOM 3595 N N . SER A 1 467 ? 0.556 -13.344 -16.727 1.00 66.62 467 SER A N 1
ATOM 3596 C CA . SER A 1 467 ? 1.085 -14.651 -17.158 1.00 66.62 467 SER A CA 1
ATOM 3597 C C . SER A 1 467 ? 2.281 -15.199 -16.373 1.00 66.62 467 SER A C 1
ATOM 3599 O O . SER A 1 467 ? 3.034 -14.422 -15.741 1.00 66.62 467 SER A O 1
#

Foldseek 3Di:
DDDQDWDWDDDPNDIDTDCVGVSLVVLLCCQLVFHKDKDKDFLVCVQVVLQSNQSSNQNSVVQWDADPVRDTDGDGDRDDADRPDRIWIWMWTWDDDPVDIDIDIYTDDPVCVVVVCVVSVVVVVVVVPDDDDDVPAPQQEQFWPLLVQCVPFFVPAPDDQQWGDGDQKIKGWQQSNVVVVPFDADRGFGTFFKAKPQGKTKHKIKMKMWGQFWDDDDPALKTKIQIKIKMKIKIWDAFPPDPPPDQFAWFKKKKWKQQVVQVVQAPPFDDDPRDTDPDGAQKTKFFAPPQKPDDFDQFPCKGWDWAADPPDDIHIRMYHAPDSGFWGKDWDWDDWDADPVRTIRTIIMIMTGCPPPPDDPNTDMHMDMMMGQHVSRMIMMGHSDDAQDKHWTKMWMKIKIDGSFKIFIATKIWIWIWGGHPVRGTDTPDIHIADDNPADDADAEQGRTRHMDGDDPPDPMDMHRDD

Secondary structure (DSSP, 8-state):
-------EEEETTEEEE-TTSHHHHHHHHHHHTT--EEEEEEGGGHHHHHHHHHHHHHHHHT-EEE-TTS-EEE-----------SEEEEEEEEEE-SS-EEEEEEEE-GGGHHHHHHHHHHHHHHHTSS-PPPTT---EES--HHHHHIIIIITTS--BTTEEEETTEEEEEHHHHHHTTT--EETTTEEEEEEETTS-EEEEEEEEEEESS----SSSSEEEEEEEEEEEEEEEEE----SSS-S--EEEEEEEEEHHHHHHTTTSEEEETTEEEEEE--EEEEEETT-EESPPBS--SSEEEEE--SSS--EEEEE--SSSS--EEEEEEEEEEE-TTSEEEEEEEEEEE-TT-----SEEEEEEEEEESGGGTEEEEEET--TT-EEEEEEEEEEEEEESSEEEEEEEEEEEEEEEPTTS-EEEEEEEEE--TT--SS--TT---SEEEE--SS----EE---

Radius of gyration: 27.97 Å; chains: 1; bounding box: 86×56×64 Å